Protein AF-0000000083951201 (afdb_homodimer)

Radius of gyration: 26.07 Å; Cα contacts (8 Å, |Δi|>4): 1069; chains: 2; bounding box: 147×56×59 Å

pLDDT: mean 87.13, std 23.21, range [19.17, 98.94]

Solvent-accessible surface area (backbone atoms only — not comparable to full-atom values): 28111 Å² total; per-residue (Å²): 135,77,84,66,88,71,71,86,65,74,82,74,77,76,75,76,75,82,72,87,65,81,66,76,71,70,69,73,37,55,75,41,52,44,98,85,64,42,82,35,68,26,48,84,42,59,38,56,81,50,78,68,59,29,58,63,32,10,19,43,14,43,70,62,45,68,34,35,6,14,10,28,37,34,23,51,38,50,50,40,30,71,37,85,19,93,37,11,71,60,40,60,65,57,49,44,36,64,35,46,21,19,30,58,8,39,69,50,39,18,36,45,25,12,49,58,52,22,49,32,42,51,55,62,37,38,39,85,33,79,81,27,58,67,22,47,52,35,27,49,53,41,45,53,18,66,36,68,36,36,69,72,51,70,68,56,35,54,58,39,66,53,50,71,74,53,48,60,60,35,67,42,59,29,49,24,68,38,67,32,26,25,47,28,46,19,41,25,13,58,66,42,72,44,37,48,74,57,39,60,59,39,47,39,43,29,22,14,41,49,33,24,51,49,38,47,44,51,38,41,21,63,73,62,50,68,48,66,76,37,70,55,26,45,53,52,72,68,38,49,58,52,35,69,33,22,16,34,79,51,47,47,81,86,44,41,11,35,50,55,53,58,70,50,67,75,59,42,78,62,90,86,107,136,81,85,80,84,73,70,88,69,72,79,79,78,80,80,74,79,80,72,90,66,82,67,78,71,72,71,72,38,53,74,40,50,44,100,84,63,42,83,35,68,26,50,86,42,59,38,54,80,48,77,71,59,29,59,63,33,11,18,43,12,43,69,62,45,68,34,35,7,14,11,28,37,35,22,52,38,52,51,40,30,71,40,85,20,93,36,11,70,60,40,62,66,57,50,45,34,66,35,46,22,19,30,59,9,40,68,50,38,17,35,45,25,13,49,58,52,23,49,34,42,52,56,60,36,37,40,84,33,80,82,26,56,68,22,46,52,35,27,49,51,42,45,53,18,66,37,68,38,36,70,73,49,70,69,54,35,54,58,40,67,52,50,73,75,52,48,61,61,35,66,41,59,29,48,23,68,37,67,32,29,26,46,28,45,19,41,26,14,57,68,42,71,44,37,47,73,57,39,58,57,40,48,39,42,28,20,14,40,49,33,23,51,50,38,47,44,50,38,41,20,63,74,61,50,69,48,65,75,37,70,56,25,45,52,51,72,66,37,49,58,53,35,70,33,21,15,34,78,50,48,47,81,87,42,41,12,35,49,54,52,58,69,50,68,73,58,42,79,65,91,87,107

Foldseek 3Di:
DPPDDPPVPDDPPPPPPPPPPPPPVPVPQPQDLPPVGDGDGGPPAAFEDDAFDLLQLLLQLLVVDLALLLSQLVSVLQRQLVGPTPCSVVSVPDDSNVLSQQHCNGVVPQFAHSLLVNLCVVLVRHDQLLVCSLLLSLLLLLCQQAPFDDDDDPVSCVSSPHDPVLSVLQQGTFHQNWRTRNSRVVRSCVVRVDDPVSCVSRSSSRSSSSSSVSSVSSVCSNVPDDSVPDPSSAADPVVVVVCVQQPQVHHPPPHHHDDDSHDQVVPDDDPVD/DDPDPPDPPDDPDPPPPPPVPPPPVPVPQPQDLPPVGDGDGGPPAAFEDDAFDLLQLLLQLLVVDLALLLSLLVSRLQRQLVGPTPCSVVSVPDPSNVLSQQHCNGVVPQFAHSLLVNLCVVLVRHDQLLVCSLLLSLLLLLCQQAPFDDDDDPVSCVSSPHDPVLSVLQQGTFHQNWRTRNSRVVRSCVVRVDDPVSCVSRSSSRSSSSSSVSSVSSVCSNVPDDSVPDCSSAADPVVVVVCVQQPQVHHPPPHHHDDDSHDQVVPDDDPVD

Nearest PDB structures (foldseek):
  1h21-assembly2_D  TM=8.033E-01  e=2.217E-09  Desulfovibrio desulfuricans
  1h21-assembly2_D  TM=8.032E-01  e=1.338E-09  Desulfovibrio desulfuricans

Structure (mmCIF, N/CA/C/O backbone):
data_AF-0000000083951201-model_v1
#
loop_
_entity.id
_entity.type
_entity.pdbx_description
1 polymer 'Cytochrome c'
#
loop_
_atom_site.group_PDB
_atom_site.id
_atom_site.type_symbol
_atom_site.label_atom_id
_atom_site.label_alt_id
_atom_site.label_comp_id
_atom_site.label_asym_id
_atom_site.label_entity_id
_atom_site.label_seq_id
_atom_site.pdbx_PDB_ins_code
_atom_site.Cartn_x
_atom_site.Cartn_y
_atom_site.Cartn_z
_atom_site.occupancy
_atom_site.B_iso_or_equiv
_atom_site.auth_seq_id
_atom_site.auth_comp_id
_atom_site.auth_asym_id
_atom_site.auth_atom_id
_atom_site.pdbx_PDB_model_num
ATOM 1 N N . MET A 1 1 ? 73.938 -12.906 -3.551 1 21.06 1 MET A N 1
ATOM 2 C CA . MET A 1 1 ? 73.75 -12.023 -4.695 1 21.06 1 MET A CA 1
ATOM 3 C C . MET A 1 1 ? 72.438 -11.289 -4.609 1 21.06 1 MET A C 1
ATOM 5 O O . MET A 1 1 ? 71.5 -11.766 -3.945 1 21.06 1 MET A O 1
ATOM 9 N N . SER A 1 2 ? 72.375 -9.984 -5.055 1 22.17 2 SER A N 1
ATOM 10 C CA . SER A 1 2 ? 71.562 -8.758 -5.074 1 22.17 2 SER A CA 1
ATOM 11 C C . SER A 1 2 ? 70.312 -8.938 -5.875 1 22.17 2 SER A C 1
ATOM 13 O O . SER A 1 2 ? 69.688 -7.961 -6.297 1 22.17 2 SER A O 1
ATOM 15 N N . ILE A 1 3 ? 70.125 -10.172 -6.301 1 26.3 3 ILE A N 1
ATOM 16 C CA . ILE A 1 3 ? 69.25 -10.227 -7.461 1 26.3 3 ILE A CA 1
ATOM 17 C C . ILE A 1 3 ? 67.875 -9.648 -7.094 1 26.3 3 ILE A C 1
ATOM 19 O O . ILE A 1 3 ? 67.125 -10.281 -6.367 1 26.3 3 ILE A O 1
ATOM 23 N N . ASN A 1 4 ? 67.875 -8.328 -6.543 1 19.17 4 ASN A N 1
ATOM 24 C CA . ASN A 1 4 ? 66.75 -7.82 -5.734 1 19.17 4 ASN A CA 1
ATOM 25 C C . ASN A 1 4 ? 65.438 -7.863 -6.492 1 19.17 4 ASN A C 1
ATOM 27 O O . ASN A 1 4 ? 65.438 -8.117 -7.699 1 19.17 4 ASN A O 1
ATOM 31 N N . ARG A 1 5 ? 64.688 -6.715 -6.379 1 22.67 5 ARG A N 1
ATOM 32 C CA . ARG A 1 5 ? 63.281 -6.32 -6.211 1 22.67 5 ARG A CA 1
ATOM 33 C C . ARG A 1 5 ? 62.531 -6.32 -7.551 1 22.67 5 ARG A C 1
ATOM 35 O O . ARG A 1 5 ? 61.344 -6.625 -7.609 1 22.67 5 ARG A O 1
ATOM 42 N N . ARG A 1 6 ? 63.156 -5.598 -8.594 1 23.33 6 ARG A N 1
ATOM 43 C CA . ARG A 1 6 ? 62.469 -4.781 -9.594 1 23.33 6 ARG A CA 1
ATOM 44 C C . ARG A 1 6 ? 61.844 -5.648 -10.688 1 23.33 6 ARG A C 1
ATOM 46 O O . ARG A 1 6 ? 61.031 -5.18 -11.469 1 23.33 6 ARG A O 1
ATOM 53 N N . GLN A 1 7 ? 62.625 -6.594 -11.094 1 20.25 7 GLN A N 1
ATOM 54 C CA . GLN A 1 7 ? 62.469 -7.082 -12.461 1 20.25 7 GLN A CA 1
ATOM 55 C C . GLN A 1 7 ? 61.062 -7.641 -12.688 1 20.25 7 GLN A C 1
ATOM 57 O O . GLN A 1 7 ? 60.719 -7.984 -13.812 1 20.25 7 GLN A O 1
ATOM 62 N N . ALA A 1 8 ? 60.688 -8.344 -11.656 1 24.73 8 ALA A N 1
ATOM 63 C CA . ALA A 1 8 ? 59.688 -9.336 -11.992 1 24.73 8 ALA A CA 1
ATOM 64 C C . ALA A 1 8 ? 58.406 -8.664 -12.508 1 24.73 8 ALA A C 1
ATOM 66 O O . ALA A 1 8 ? 57.531 -8.312 -11.727 1 24.73 8 ALA A O 1
ATOM 67 N N . LEU A 1 9 ? 58.5 -7.578 -13.273 1 23.61 9 LEU A N 1
ATOM 68 C CA . LEU A 1 9 ? 57.469 -6.641 -13.727 1 23.61 9 LEU A CA 1
ATOM 69 C C . LEU A 1 9 ? 56.469 -7.336 -14.633 1 23.61 9 LEU A C 1
ATOM 71 O O . LEU A 1 9 ? 55.281 -6.961 -14.672 1 23.61 9 LEU A O 1
ATOM 75 N N . GLY A 1 10 ? 56.969 -8.008 -15.68 1 20.31 10 GLY A N 1
ATOM 76 C CA . GLY A 1 10 ? 56.344 -7.898 -16.984 1 20.31 10 GLY A CA 1
ATOM 77 C C . GLY A 1 10 ? 54.938 -8.461 -17.016 1 20.31 10 GLY A C 1
ATOM 78 O O . GLY A 1 10 ? 54 -7.809 -17.5 1 20.31 10 GLY A O 1
ATOM 79 N N . GLN A 1 11 ? 54.75 -9.719 -17.359 1 19.98 11 GLN A N 1
ATOM 80 C CA . GLN A 1 11 ? 53.875 -10.336 -18.359 1 19.98 11 GLN A CA 1
ATOM 81 C C . GLN A 1 11 ? 52.469 -10.523 -17.797 1 19.98 11 GLN A C 1
ATOM 83 O O . GLN A 1 11 ? 52.219 -11.508 -17.094 1 19.98 11 GLN A O 1
ATOM 88 N N . ILE A 1 12 ? 52.062 -9.648 -17.016 1 21.94 12 ILE A N 1
ATOM 89 C CA . ILE A 1 12 ? 50.75 -9.898 -16.406 1 21.94 12 ILE A CA 1
ATOM 90 C C . ILE A 1 12 ? 49.719 -10.172 -17.484 1 21.94 12 ILE A C 1
ATOM 92 O O . ILE A 1 12 ? 49.438 -9.32 -18.328 1 21.94 12 ILE A O 1
ATOM 96 N N . ILE A 1 13 ? 49.656 -11.398 -18.078 1 21.58 13 ILE A N 1
ATOM 97 C CA . ILE A 1 13 ? 48.719 -11.961 -19.031 1 21.58 13 ILE A CA 1
ATOM 98 C C . ILE A 1 13 ? 47.281 -11.641 -18.578 1 21.58 13 ILE A C 1
ATOM 100 O O . ILE A 1 13 ? 46.906 -11.93 -17.453 1 21.58 13 ILE A O 1
ATOM 104 N N . GLY A 1 14 ? 46.688 -10.531 -19.125 1 22.42 14 GLY A N 1
ATOM 105 C CA . GLY A 1 14 ? 45.312 -9.984 -19.156 1 22.42 14 GLY A CA 1
ATOM 106 C C . GLY A 1 14 ? 44.25 -11.047 -19.359 1 22.42 14 GLY A C 1
ATOM 107 O O . GLY A 1 14 ? 43.906 -11.375 -20.5 1 22.42 14 GLY A O 1
ATOM 108 N N . ILE A 1 15 ? 44.406 -12.203 -18.875 1 20.48 15 ILE A N 1
ATOM 109 C CA . ILE A 1 15 ? 43.406 -13.211 -19.156 1 20.48 15 ILE A CA 1
ATOM 110 C C . ILE A 1 15 ? 42 -12.641 -18.875 1 20.48 15 ILE A C 1
ATOM 112 O O . ILE A 1 15 ? 41.75 -12.172 -17.766 1 20.48 15 ILE A O 1
ATOM 116 N N . SER A 1 16 ? 41.406 -12.094 -19.953 1 22.64 16 SER A N 1
ATOM 117 C CA . SER A 1 16 ? 40.031 -11.703 -20.188 1 22.64 16 SER A CA 1
ATOM 118 C C . SER A 1 16 ? 39.062 -12.828 -19.797 1 22.64 16 SER A C 1
ATOM 120 O O . SER A 1 16 ? 38.875 -13.781 -20.547 1 22.64 16 SER A O 1
ATOM 122 N N . ALA A 1 17 ? 39.219 -13.586 -18.812 1 24.69 17 ALA A N 1
ATOM 123 C CA . ALA A 1 17 ? 38.281 -14.664 -18.578 1 24.69 17 ALA A CA 1
ATOM 124 C C . ALA A 1 17 ? 36.844 -14.148 -18.625 1 24.69 17 ALA A C 1
ATOM 126 O O . ALA A 1 17 ? 36.531 -13.125 -18.016 1 24.69 17 ALA A O 1
ATOM 127 N N . ALA A 1 18 ? 36 -14.594 -19.656 1 25.03 18 ALA A N 1
ATOM 128 C CA . ALA A 1 18 ? 34.625 -14.633 -20.109 1 25.03 18 ALA A CA 1
ATOM 129 C C . ALA A 1 18 ? 33.688 -15.062 -18.984 1 25.03 18 ALA A C 1
ATOM 131 O O . ALA A 1 18 ? 33.406 -16.25 -18.812 1 25.03 18 ALA A O 1
ATOM 132 N N . ALA A 1 19 ? 33.969 -15.078 -17.75 1 27.2 19 ALA A N 1
ATOM 133 C CA . ALA A 1 19 ? 32.969 -15.57 -16.812 1 27.2 19 ALA A CA 1
ATOM 134 C C . ALA A 1 19 ? 31.594 -14.977 -17.109 1 27.2 19 ALA A C 1
ATOM 136 O O . ALA A 1 19 ? 31.484 -13.797 -17.438 1 27.2 19 ALA A O 1
ATOM 137 N N . ALA A 1 20 ? 30.547 -15.867 -17.406 1 28.31 20 ALA A N 1
ATOM 138 C CA . ALA A 1 20 ? 29.125 -15.797 -17.75 1 28.31 20 ALA A CA 1
ATOM 139 C C . ALA A 1 20 ? 28.391 -14.852 -16.797 1 28.31 20 ALA A C 1
ATOM 141 O O . ALA A 1 20 ? 28.188 -15.172 -15.625 1 28.31 20 ALA A O 1
ATOM 142 N N . GLY A 1 21 ? 28.734 -13.641 -16.594 1 25.58 21 GLY A N 1
ATOM 143 C CA . GLY A 1 21 ? 28.219 -12.492 -15.859 1 25.58 21 GLY A CA 1
ATOM 144 C C . GLY A 1 21 ? 26.719 -12.305 -16.047 1 25.58 21 GLY A C 1
ATOM 145 O O . GLY A 1 21 ? 26.266 -12 -17.156 1 25.58 21 GLY A O 1
ATOM 146 N N . ALA A 1 22 ? 25.922 -13.164 -15.422 1 26.33 22 ALA A N 1
ATOM 147 C CA . ALA A 1 22 ? 24.484 -12.883 -15.453 1 26.33 22 ALA A CA 1
ATOM 148 C C . ALA A 1 22 ? 24.219 -11.391 -15.258 1 26.33 22 ALA A C 1
ATOM 150 O O . ALA A 1 22 ? 24.562 -10.82 -14.219 1 26.33 22 ALA A O 1
ATOM 151 N N . GLY A 1 23 ? 24.438 -10.609 -16.234 1 26.27 23 GLY A N 1
ATOM 152 C CA . GLY A 1 23 ? 24.172 -9.188 -16.375 1 26.27 23 GLY A CA 1
ATOM 153 C C . GLY A 1 23 ? 22.859 -8.758 -15.734 1 26.27 23 GLY A C 1
ATOM 154 O O . GLY A 1 23 ? 21.797 -9.258 -16.094 1 26.27 23 GLY A O 1
ATOM 155 N N . LEU A 1 24 ? 22.953 -8.547 -14.445 1 28.19 24 LEU A N 1
ATOM 156 C CA . LEU A 1 24 ? 21.891 -7.676 -13.945 1 28.19 24 LEU A CA 1
ATOM 157 C C . LEU A 1 24 ? 21.641 -6.512 -14.898 1 28.19 24 LEU A C 1
ATOM 159 O O . LEU A 1 24 ? 22.516 -5.648 -15.062 1 28.19 24 LEU A O 1
ATOM 163 N N . THR A 1 25 ? 21.234 -6.82 -16.109 1 27.69 25 THR A N 1
ATOM 164 C CA . THR A 1 25 ? 20.859 -5.707 -16.984 1 27.69 25 THR A CA 1
ATOM 165 C C . THR A 1 25 ? 20.219 -4.582 -16.172 1 27.69 25 THR A C 1
ATOM 167 O O . THR A 1 25 ? 19.141 -4.762 -15.602 1 27.69 25 THR A O 1
ATOM 170 N N . ALA A 1 26 ? 20.969 -3.852 -15.508 1 30.31 26 ALA A N 1
ATOM 171 C CA . ALA A 1 26 ? 20.547 -2.531 -15.047 1 30.31 26 ALA A CA 1
ATOM 172 C C . ALA A 1 26 ? 19.812 -1.771 -16.141 1 30.31 26 ALA A C 1
ATOM 174 O O . ALA A 1 26 ? 20.438 -1.308 -17.109 1 30.31 26 ALA A O 1
ATOM 175 N N . THR A 1 27 ? 18.75 -2.221 -16.656 1 30.06 27 THR A N 1
ATOM 176 C CA . THR A 1 27 ? 18 -1.405 -17.609 1 30.06 27 THR A CA 1
ATOM 177 C C . THR A 1 27 ? 17.922 0.042 -17.141 1 30.06 27 THR A C 1
ATOM 179 O O . THR A 1 27 ? 17.406 0.316 -16.047 1 30.06 27 THR A O 1
ATOM 182 N N . CYS A 1 28 ? 19.062 0.825 -17.422 1 31.66 28 CYS A N 1
ATOM 183 C CA . CYS A 1 28 ? 19 2.277 -17.312 1 31.66 28 CYS A CA 1
ATOM 184 C C . CYS A 1 28 ? 17.625 2.799 -17.703 1 31.66 28 CYS A C 1
ATOM 186 O O . CYS A 1 28 ? 17.016 2.311 -18.656 1 31.66 28 CYS A O 1
ATOM 188 N N . ALA A 1 29 ? 16.969 3.482 -16.781 1 39.34 29 ALA A N 1
ATOM 189 C CA . ALA A 1 29 ? 15.688 4.176 -16.766 1 39.34 29 ALA A CA 1
ATOM 190 C C . ALA A 1 29 ? 15.594 5.184 -17.922 1 39.34 29 ALA A C 1
ATOM 192 O O . ALA A 1 29 ? 16.141 6.285 -17.812 1 39.34 29 ALA A O 1
ATOM 193 N N . PHE A 1 30 ? 16.047 4.887 -19.109 1 36.34 30 PHE A N 1
ATOM 194 C CA . PHE A 1 30 ? 15.789 5.91 -20.125 1 36.34 30 PHE A CA 1
ATOM 195 C C . PHE A 1 30 ? 14.344 6.383 -20.062 1 36.34 30 PHE A C 1
ATOM 197 O O . PHE A 1 30 ? 13.445 5.605 -19.719 1 36.34 30 PHE A O 1
ATOM 204 N N . ALA A 1 31 ? 14.242 7.652 -19.859 1 43.53 31 ALA A N 1
ATOM 205 C CA . ALA A 1 31 ? 12.945 8.266 -20.125 1 43.53 31 ALA A CA 1
ATOM 206 C C . ALA A 1 31 ? 12.305 7.676 -21.391 1 43.53 31 ALA A C 1
ATOM 208 O O . ALA A 1 31 ? 12.938 7.629 -22.438 1 43.53 31 ALA A O 1
ATOM 209 N N . ALA A 1 32 ? 11.422 6.723 -21.234 1 52.25 32 ALA A N 1
ATOM 210 C CA . ALA A 1 32 ? 10.82 6.152 -22.438 1 52.25 32 ALA A CA 1
ATOM 211 C C . ALA A 1 32 ? 9.781 7.098 -23.031 1 52.25 32 ALA A C 1
ATOM 213 O O . ALA A 1 32 ? 8.969 7.672 -22.312 1 52.25 32 ALA A O 1
ATOM 214 N N . THR A 1 33 ? 10.125 7.898 -24.078 1 57.81 33 THR A N 1
ATOM 215 C CA . THR A 1 33 ? 9.07 8.484 -24.891 1 57.81 33 THR A CA 1
ATOM 216 C C . THR A 1 33 ? 8.289 7.395 -25.625 1 57.81 33 THR A C 1
ATOM 218 O O . THR A 1 33 ? 8.875 6.418 -26.109 1 57.81 33 THR A O 1
ATOM 221 N N . ASP A 1 34 ? 7.07 7.438 -25.297 1 61.28 34 ASP A N 1
ATOM 222 C CA . ASP A 1 34 ? 6.289 6.43 -26.016 1 61.28 34 ASP A CA 1
ATOM 223 C C . ASP A 1 34 ? 6.371 6.637 -27.516 1 61.28 34 ASP A C 1
ATOM 225 O O . ASP A 1 34 ? 7.125 7.488 -28 1 61.28 34 ASP A O 1
ATOM 229 N N . GLU A 1 35 ? 5.852 5.734 -28.219 1 57.94 35 GLU A N 1
ATOM 230 C CA . GLU A 1 35 ? 5.902 5.75 -29.672 1 57.94 35 GLU A CA 1
ATOM 231 C C . GLU A 1 35 ? 5.426 7.09 -30.234 1 57.94 35 GLU A C 1
ATOM 233 O O . GLU A 1 35 ? 5.863 7.516 -31.297 1 57.94 35 GLU A O 1
ATOM 238 N N . SER A 1 36 ? 4.648 7.789 -29.344 1 63.03 36 SER A N 1
ATOM 239 C CA . SER A 1 36 ? 4.09 9.062 -29.797 1 63.03 36 SER A CA 1
ATOM 240 C C . SER A 1 36 ? 4.91 10.242 -29.281 1 63.03 36 SER A C 1
ATOM 242 O O . SER A 1 36 ? 4.52 11.398 -29.453 1 63.03 36 SER A O 1
ATOM 244 N N . GLY A 1 37 ? 6.012 9.883 -28.578 1 69.12 37 GLY A N 1
ATOM 245 C CA . GLY A 1 37 ? 6.906 10.93 -28.125 1 69.12 37 GLY A CA 1
ATOM 246 C C . GLY A 1 37 ? 6.531 11.484 -26.766 1 69.12 37 GLY A C 1
ATOM 247 O O . GLY A 1 37 ? 7.078 12.5 -26.328 1 69.12 37 GLY A O 1
ATOM 248 N N . ASN A 1 38 ? 5.637 10.797 -26.203 1 76.75 38 ASN A N 1
ATOM 249 C CA . ASN A 1 38 ? 5.199 11.289 -24.906 1 76.75 38 ASN A CA 1
ATOM 250 C C . ASN A 1 38 ? 6.051 10.727 -23.781 1 76.75 38 ASN A C 1
ATOM 252 O O . ASN A 1 38 ? 6.5 9.578 -23.844 1 76.75 38 ASN A O 1
ATOM 256 N N . TYR A 1 39 ? 6.289 11.602 -22.828 1 85.12 39 TYR A N 1
ATOM 257 C CA . TYR A 1 39 ? 7.051 11.195 -21.656 1 85.12 39 TYR A CA 1
ATOM 258 C C . TYR A 1 39 ? 6.25 10.211 -20.797 1 85.12 39 TYR A C 1
ATOM 260 O O . TYR A 1 39 ? 5.047 10.383 -20.609 1 85.12 39 TYR A O 1
ATOM 268 N N . ARG A 1 40 ? 7.008 9.211 -20.438 1 89.5 40 ARG A N 1
ATOM 269 C CA . ARG A 1 40 ? 6.484 8.266 -19.453 1 89.5 40 ARG A CA 1
ATOM 270 C C . ARG A 1 40 ? 7.551 7.883 -18.438 1 89.5 40 ARG A C 1
ATOM 272 O O . ARG A 1 40 ? 8.664 7.504 -18.812 1 89.5 40 ARG A O 1
ATOM 279 N N . LEU A 1 41 ? 7.148 8.062 -17.219 1 93.06 41 LEU A N 1
ATOM 280 C CA . LEU A 1 41 ? 8.094 7.699 -16.156 1 93.06 41 LEU A CA 1
ATOM 281 C C . LEU A 1 41 ? 8.555 6.258 -16.328 1 93.06 41 LEU A C 1
ATOM 283 O O . LEU A 1 41 ? 7.738 5.352 -16.484 1 93.06 41 LEU A O 1
ATOM 287 N N . GLU A 1 42 ? 9.859 6.031 -16.266 1 92.06 42 GLU A N 1
ATOM 288 C CA . GLU A 1 42 ? 10.438 4.699 -16.422 1 92.06 42 GLU A CA 1
ATOM 289 C C . GLU A 1 42 ? 10.953 4.164 -15.078 1 92.06 42 GLU A C 1
ATOM 291 O O . GLU A 1 42 ? 11.258 4.941 -14.172 1 92.06 42 GLU A O 1
ATOM 296 N N . LEU A 1 43 ? 11.016 2.867 -15.078 1 91.12 43 LEU A N 1
ATOM 297 C CA . LEU A 1 43 ? 11.516 2.234 -13.867 1 91.12 43 LEU A CA 1
ATOM 298 C C . LEU A 1 43 ? 12.922 2.729 -13.539 1 91.12 43 LEU A C 1
ATOM 300 O O . LEU A 1 43 ? 13.789 2.768 -14.406 1 91.12 43 LEU A O 1
ATOM 304 N N . GLY A 1 44 ? 13.086 3.123 -12.32 1 90.12 44 GLY A N 1
ATOM 305 C CA . GLY A 1 44 ? 14.391 3.584 -11.867 1 90.12 44 GLY A CA 1
ATOM 306 C C . GLY A 1 44 ? 14.617 5.062 -12.117 1 90.12 44 GLY A C 1
ATOM 307 O O . GLY A 1 44 ? 15.539 5.656 -11.555 1 90.12 44 GLY A O 1
ATOM 308 N N . GLU A 1 45 ? 13.82 5.676 -13.016 1 94.25 45 GLU A N 1
ATOM 309 C CA . GLU A 1 45 ? 13.93 7.117 -13.234 1 94.25 45 GLU A CA 1
ATOM 310 C C . GLU A 1 45 ? 13.547 7.895 -11.977 1 94.25 45 GLU A C 1
ATOM 312 O O . GLU A 1 45 ? 12.633 7.504 -11.258 1 94.25 45 GLU A O 1
ATOM 317 N N . LYS A 1 46 ? 14.297 8.984 -11.75 1 97.75 46 LYS A N 1
ATOM 318 C CA . LYS A 1 46 ? 14.062 9.836 -10.586 1 97.75 46 LYS A CA 1
ATOM 319 C C . LYS A 1 46 ? 13.828 11.281 -11 1 97.75 46 LYS A C 1
ATOM 321 O O . LYS A 1 46 ? 14.422 11.758 -11.977 1 97.75 46 LYS A O 1
ATOM 326 N N . LEU A 1 47 ? 12.977 11.953 -10.305 1 98.56 47 LEU A N 1
ATOM 327 C CA . LEU A 1 47 ? 12.625 13.336 -10.594 1 98.56 47 LEU A CA 1
ATOM 328 C C . LEU A 1 47 ? 13.109 14.258 -9.477 1 98.56 47 LEU A C 1
ATOM 330 O O . LEU A 1 47 ? 13.062 13.898 -8.305 1 98.56 47 LEU A O 1
ATOM 334 N N . LYS A 1 48 ? 13.484 15.422 -9.836 1 98.75 48 LYS A N 1
ATOM 335 C CA . LYS A 1 48 ? 14.133 16.344 -8.906 1 98.75 48 LYS A CA 1
ATOM 336 C C . LYS A 1 48 ? 13.102 17.062 -8.047 1 98.75 48 LYS A C 1
ATOM 338 O O . LYS A 1 48 ? 12.141 17.641 -8.562 1 98.75 48 LYS A O 1
ATOM 343 N N . TYR A 1 49 ? 13.344 17.047 -6.75 1 98.75 49 TYR A N 1
ATOM 344 C CA . TYR A 1 49 ? 12.5 17.766 -5.793 1 98.75 49 TYR A CA 1
ATOM 345 C C . TYR A 1 49 ? 12.805 19.25 -5.801 1 98.75 49 TYR A C 1
ATOM 347 O O . TYR A 1 49 ? 13.953 19.656 -6.004 1 98.75 49 TYR A O 1
ATOM 355 N N . ALA A 1 50 ? 11.82 20.062 -5.633 1 98.75 50 ALA A N 1
ATOM 356 C CA . ALA A 1 50 ? 11.914 21.484 -5.285 1 98.75 50 ALA A CA 1
ATOM 357 C C . ALA A 1 50 ? 11.047 21.812 -4.078 1 98.75 50 ALA A C 1
ATOM 359 O O . ALA A 1 50 ? 9.969 21.234 -3.91 1 98.75 50 ALA A O 1
ATOM 360 N N . PRO A 1 51 ? 11.5 22.719 -3.217 1 98.75 51 PRO A N 1
ATOM 361 C CA . PRO A 1 51 ? 10.758 23.016 -1.993 1 98.75 51 PRO A CA 1
ATOM 362 C C . PRO A 1 51 ? 9.32 23.453 -2.27 1 98.75 51 PRO A C 1
ATOM 364 O O . PRO A 1 51 ? 9.062 24.156 -3.246 1 98.75 51 PRO A O 1
ATOM 367 N N . LEU A 1 52 ? 8.453 23.047 -1.393 1 98.94 52 LEU A N 1
ATOM 368 C CA . LEU A 1 52 ? 7.027 23.344 -1.501 1 98.94 52 LEU A CA 1
ATOM 369 C C . LEU A 1 52 ? 6.52 24.047 -0.249 1 98.94 52 LEU A C 1
ATOM 371 O O . LEU A 1 52 ? 7.199 24.062 0.777 1 98.94 52 LEU A O 1
ATOM 375 N N . ASP A 1 53 ? 5.379 24.656 -0.408 1 98.88 53 ASP A N 1
ATOM 376 C CA . ASP A 1 53 ? 4.664 25.203 0.737 1 98.88 53 ASP A CA 1
ATOM 377 C C . ASP A 1 53 ? 3.85 24.125 1.451 1 98.88 53 ASP A C 1
ATOM 379 O O . ASP A 1 53 ? 2.867 23.625 0.906 1 98.88 53 ASP A O 1
ATOM 383 N N . PRO A 1 54 ? 4.219 23.859 2.684 1 98.88 54 PRO A N 1
ATOM 384 C CA . PRO A 1 54 ? 3.541 22.766 3.389 1 98.88 54 PRO A CA 1
ATOM 385 C C . PRO A 1 54 ? 2.043 23.016 3.555 1 98.88 54 PRO A C 1
ATOM 387 O O . PRO A 1 54 ? 1.234 22.109 3.32 1 98.88 54 PRO A O 1
ATOM 390 N N . MET A 1 55 ? 1.617 24.172 3.926 1 98.94 55 MET A N 1
ATOM 391 C CA . MET A 1 55 ? 0.209 24.469 4.184 1 98.94 55 MET A CA 1
ATOM 392 C C . MET A 1 55 ? -0.592 24.453 2.885 1 98.94 55 MET A C 1
ATOM 394 O O . MET A 1 55 ? -1.718 23.953 2.85 1 98.94 55 MET A O 1
ATOM 398 N N . ALA A 1 56 ? -0.045 25.016 1.808 1 98.88 56 ALA A N 1
ATOM 399 C CA . ALA A 1 56 ? -0.727 24.984 0.516 1 98.88 56 ALA A CA 1
ATOM 400 C C . ALA A 1 56 ? -0.926 23.562 0.031 1 98.88 56 ALA A C 1
ATOM 402 O O . ALA A 1 56 ? -1.967 23.234 -0.543 1 98.88 56 ALA A O 1
ATOM 403 N N . THR A 1 57 ? 0.096 22.781 0.26 1 98.94 57 THR A N 1
ATOM 404 C CA . THR A 1 57 ? -0.007 21.375 -0.127 1 98.94 57 THR A CA 1
ATOM 405 C C . THR A 1 57 ? -1.075 20.672 0.698 1 98.94 57 THR A C 1
ATOM 407 O O . THR A 1 57 ? -1.88 19.906 0.158 1 98.94 57 THR A O 1
ATOM 410 N N . ALA A 1 58 ? -1.061 20.906 2.002 1 98.94 58 ALA A N 1
ATOM 411 C CA . ALA A 1 58 ? -2.061 20.328 2.895 1 98.94 58 ALA A CA 1
ATOM 412 C C . ALA A 1 58 ? -3.471 20.734 2.48 1 98.94 58 ALA A C 1
ATOM 414 O O . ALA A 1 58 ? -4.387 19.906 2.469 1 98.94 58 ALA A O 1
ATOM 415 N N . LYS A 1 59 ? -3.652 21.984 2.156 1 98.88 59 LYS A N 1
ATOM 416 C CA . LYS A 1 59 ? -4.953 22.484 1.73 1 98.88 59 LYS A CA 1
ATOM 417 C C . LYS A 1 59 ? -5.426 21.797 0.458 1 98.88 59 LYS A C 1
ATOM 419 O O . LYS A 1 59 ? -6.59 21.406 0.354 1 98.88 59 LYS A O 1
ATOM 424 N N . LEU A 1 60 ? -4.535 21.703 -0.493 1 98.88 60 LEU A N 1
ATOM 425 C CA . LEU A 1 60 ? -4.895 21.031 -1.736 1 98.88 60 LEU A CA 1
ATOM 426 C C . LEU A 1 60 ? -5.285 19.578 -1.476 1 98.88 60 LEU A C 1
ATOM 428 O O . LEU A 1 60 ? -6.238 19.062 -2.068 1 98.88 60 LEU A O 1
ATOM 432 N N . ALA A 1 61 ? -4.531 18.906 -0.589 1 98.88 61 ALA A N 1
ATOM 433 C CA . ALA A 1 61 ? -4.867 17.531 -0.246 1 98.88 61 ALA A CA 1
ATOM 434 C C . ALA A 1 61 ? -6.266 17.438 0.355 1 98.88 61 ALA A C 1
ATOM 436 O O . ALA A 1 61 ? -7.047 16.562 -0.008 1 98.88 61 ALA A O 1
ATOM 437 N N . TYR A 1 62 ? -6.574 18.312 1.252 1 98.62 62 TYR A N 1
ATOM 438 C CA . TYR A 1 62 ? -7.871 18.344 1.922 1 98.62 62 TYR A CA 1
ATOM 439 C C . TYR A 1 62 ? -9 18.562 0.92 1 98.62 62 TYR A C 1
ATOM 441 O O . TYR A 1 62 ? -10.07 17.969 1.044 1 98.62 62 TYR A O 1
ATOM 449 N N . GLU A 1 63 ? -8.766 19.312 -0.131 1 97.5 63 GLU A N 1
ATOM 450 C CA . GLU A 1 63 ? -9.797 19.734 -1.075 1 97.5 63 GLU A CA 1
ATOM 451 C C . GLU A 1 63 ? -9.969 18.719 -2.203 1 97.5 63 GLU A C 1
ATOM 453 O O . GLU A 1 63 ? -10.961 18.75 -2.928 1 97.5 63 GLU A O 1
ATOM 458 N N . THR A 1 64 ? -8.992 17.891 -2.584 1 93.94 64 THR A N 1
ATOM 459 C CA . THR A 1 64 ? -8.922 17 -3.74 1 93.94 64 THR A CA 1
ATOM 460 C C . THR A 1 64 ? -9.891 15.836 -3.582 1 93.94 64 THR A C 1
ATOM 462 O O . THR A 1 64 ? -10.641 15.508 -4.504 1 93.94 64 THR A O 1
ATOM 465 N N . GLY A 1 65 ? -10.047 15.148 -2.488 1 91.06 65 GLY A N 1
ATOM 466 C CA . GLY A 1 65 ? -10.82 13.938 -2.295 1 91.06 65 GLY A CA 1
ATOM 467 C C . GLY A 1 65 ? -10.281 12.75 -3.062 1 91.06 65 GLY A C 1
ATOM 468 O O . GLY A 1 65 ? -9.078 12.656 -3.299 1 91.06 65 GLY A O 1
ATOM 469 N N . GLY A 1 66 ? -11.148 11.688 -3.385 1 93.81 66 GLY A N 1
ATOM 470 C CA . GLY A 1 66 ? -10.758 10.523 -4.152 1 93.81 66 GLY A CA 1
ATOM 471 C C . GLY A 1 66 ? -10.016 9.484 -3.324 1 93.81 66 GLY A C 1
ATOM 472 O O . GLY A 1 66 ? -9.375 8.586 -3.873 1 93.81 66 GLY A O 1
ATOM 473 N N . GLY A 1 67 ? -10.078 9.617 -2.035 1 96.19 67 GLY A N 1
ATOM 474 C CA . GLY A 1 67 ? -9.367 8.695 -1.157 1 96.19 67 GLY A CA 1
ATOM 475 C C . GLY A 1 67 ? -8.078 9.266 -0.609 1 96.19 67 GLY A C 1
ATOM 476 O O . GLY A 1 67 ? -7.43 10.086 -1.264 1 96.19 67 GLY A O 1
ATOM 477 N N . CYS A 1 68 ? -7.75 8.797 0.516 1 98.44 68 CYS A N 1
ATOM 478 C CA . CYS A 1 68 ? -6.652 9.367 1.288 1 98.44 68 CYS A CA 1
ATOM 479 C C . CYS A 1 68 ? -5.344 9.289 0.516 1 98.44 68 CYS A C 1
ATOM 481 O O . CYS A 1 68 ? -4.57 10.25 0.498 1 98.44 68 CYS A O 1
ATOM 483 N N . MET A 1 69 ? -5.074 8.086 -0.087 1 98.81 69 MET A N 1
ATOM 484 C CA . MET A 1 69 ? -3.848 7.93 -0.865 1 98.81 69 MET A CA 1
ATOM 485 C C . MET A 1 69 ? -3.805 8.922 -2.023 1 98.81 69 MET A C 1
ATOM 487 O O . MET A 1 69 ? -2.783 9.57 -2.254 1 98.81 69 MET A O 1
ATOM 491 N N . HIS A 1 70 ? -4.914 9.055 -2.74 1 98.56 70 HIS A N 1
ATOM 492 C CA . HIS A 1 70 ? -4.992 9.992 -3.854 1 98.56 70 HIS A CA 1
ATOM 493 C C . HIS A 1 70 ? -4.809 11.43 -3.377 1 98.56 70 HIS A C 1
ATOM 495 O O . HIS A 1 70 ? -4.125 12.219 -4.027 1 98.56 70 HIS A O 1
ATOM 501 N N . GLN A 1 71 ? -5.41 11.797 -2.281 1 98.69 71 GLN A N 1
ATOM 502 C CA . GLN A 1 71 ? -5.312 13.148 -1.747 1 98.69 71 GLN A CA 1
ATOM 503 C C . GLN A 1 71 ? -3.855 13.562 -1.567 1 98.69 71 GLN A C 1
ATOM 505 O O . GLN A 1 71 ? -3.436 14.609 -2.076 1 98.69 71 GLN A O 1
ATOM 510 N N . VAL A 1 72 ? -3.084 12.719 -0.92 1 98.94 72 VAL A N 1
ATOM 511 C CA . VAL A 1 72 ? -1.701 13.047 -0.598 1 98.94 72 VAL A CA 1
ATOM 512 C C . VAL A 1 72 ? -0.853 13.016 -1.867 1 98.94 72 VAL A C 1
ATOM 514 O O . VAL A 1 72 ? -0.094 13.953 -2.137 1 98.94 72 VAL A O 1
ATOM 517 N N . PHE A 1 73 ? -0.958 11.984 -2.652 1 98.88 73 PHE A N 1
ATOM 518 C CA . PHE A 1 73 ? -0.141 11.836 -3.852 1 98.88 73 PHE A CA 1
ATOM 519 C C . PHE A 1 73 ? -0.458 12.93 -4.863 1 98.88 73 PHE A C 1
ATOM 521 O O . PHE A 1 73 ? 0.448 13.586 -5.375 1 98.88 73 PHE A O 1
ATOM 528 N N . HIS A 1 74 ? -1.75 13.156 -5.113 1 98.62 74 HIS A N 1
ATOM 529 C CA . HIS A 1 74 ? -2.17 14.172 -6.074 1 98.62 74 HIS A CA 1
ATOM 530 C C . HIS A 1 74 ? -1.703 15.555 -5.648 1 98.62 74 HIS A C 1
ATOM 532 O O . HIS A 1 74 ? -1.149 16.312 -6.453 1 98.62 74 HIS A O 1
ATOM 538 N N . ALA A 1 75 ? -1.941 15.914 -4.41 1 98.88 75 ALA A N 1
ATOM 539 C CA . ALA A 1 75 ? -1.577 17.25 -3.939 1 98.88 75 ALA A CA 1
ATOM 540 C C . ALA A 1 75 ? -0.077 17.484 -4.086 1 98.88 75 ALA A C 1
ATOM 542 O O . ALA A 1 75 ? 0.342 18.531 -4.598 1 98.88 75 ALA A O 1
ATOM 543 N N . THR A 1 76 ? 0.719 16.5 -3.684 1 98.94 76 THR A N 1
ATOM 544 C CA . THR A 1 76 ? 2.164 16.703 -3.697 1 98.94 76 THR A CA 1
ATOM 545 C C . THR A 1 76 ? 2.695 16.719 -5.129 1 98.94 76 THR A C 1
ATOM 547 O O . THR A 1 76 ? 3.52 17.562 -5.48 1 98.94 76 THR A O 1
ATOM 550 N N . VAL A 1 77 ? 2.209 15.828 -5.98 1 98.69 77 VAL A N 1
ATOM 551 C CA . VAL A 1 77 ? 2.635 15.781 -7.379 1 98.69 77 VAL A CA 1
ATOM 552 C C . VAL A 1 77 ? 2.213 17.062 -8.086 1 98.69 77 VAL A C 1
ATOM 554 O O . VAL A 1 77 ? 2.984 17.641 -8.859 1 98.69 77 VAL A O 1
ATOM 557 N N . THR A 1 78 ? 1.016 17.516 -7.805 1 98.69 78 THR A N 1
ATOM 558 C CA . THR A 1 78 ? 0.518 18.734 -8.414 1 98.69 78 THR A CA 1
ATOM 559 C C . THR A 1 78 ? 1.367 19.938 -7.992 1 98.69 78 THR A C 1
ATOM 561 O O . THR A 1 78 ? 1.736 20.766 -8.828 1 98.69 78 THR A O 1
ATOM 564 N N . MET A 1 79 ? 1.652 20 -6.703 1 98.94 79 MET A N 1
ATOM 565 C CA . MET A 1 79 ? 2.484 21.109 -6.227 1 98.94 79 MET A CA 1
ATOM 566 C C . MET A 1 79 ? 3.875 21.047 -6.848 1 98.94 79 MET A C 1
ATOM 568 O O . MET A 1 79 ? 4.449 22.078 -7.188 1 98.94 79 MET A O 1
ATOM 572 N N . LEU A 1 80 ? 4.426 19.859 -7.062 1 98.88 80 LEU A N 1
ATOM 573 C CA . LEU A 1 80 ? 5.727 19.703 -7.703 1 98.88 80 LEU A CA 1
ATOM 574 C C . LEU A 1 80 ? 5.656 20.109 -9.172 1 98.88 80 LEU A C 1
ATOM 576 O O . LEU A 1 80 ? 6.586 20.719 -9.703 1 98.88 80 LEU A O 1
ATOM 580 N N . ALA A 1 81 ? 4.578 19.766 -9.812 1 98.38 81 ALA A N 1
ATOM 581 C CA . ALA A 1 81 ? 4.375 20.141 -11.211 1 98.38 81 ALA A CA 1
ATOM 582 C C . ALA A 1 81 ? 4.332 21.656 -11.383 1 98.38 81 ALA A C 1
ATOM 584 O O . ALA A 1 81 ? 4.602 22.172 -12.469 1 98.38 81 ALA A O 1
ATOM 585 N N . GLN A 1 82 ? 4 22.375 -10.328 1 98.5 82 GLN A N 1
ATOM 586 C CA . GLN A 1 82 ? 3.879 23.828 -10.359 1 98.5 82 GLN A CA 1
ATOM 587 C C . GLN A 1 82 ? 5.086 24.484 -9.703 1 98.5 82 GLN A C 1
ATOM 589 O O . GLN A 1 82 ? 5.125 25.719 -9.57 1 98.5 82 GLN A O 1
ATOM 594 N N . SER A 1 83 ? 6.012 23.703 -9.32 1 98.62 83 SER A N 1
ATOM 595 C CA . SER A 1 83 ? 7.16 24.203 -8.578 1 98.62 83 SER A CA 1
ATOM 596 C C . SER A 1 83 ? 8.289 24.625 -9.508 1 98.62 83 SER A C 1
ATOM 598 O O . SER A 1 83 ? 8.109 24.672 -10.727 1 98.62 83 SER A O 1
ATOM 600 N N . ALA A 1 84 ? 9.453 24.984 -8.883 1 98.44 84 ALA A N 1
ATOM 601 C CA . ALA A 1 84 ? 10.656 25.375 -9.625 1 98.44 84 ALA A CA 1
ATOM 602 C C . ALA A 1 84 ? 11.492 24.141 -9.984 1 98.44 84 ALA A C 1
ATOM 604 O O . ALA A 1 84 ? 12.641 24.266 -10.406 1 98.44 84 ALA A O 1
ATOM 605 N N . SER A 1 85 ? 10.938 22.938 -9.789 1 98.62 85 SER A N 1
ATOM 606 C CA . SER A 1 85 ? 11.672 21.734 -10.164 1 98.62 85 SER A CA 1
ATOM 607 C C . SER A 1 85 ? 12.008 21.734 -11.648 1 98.62 85 SER A C 1
ATOM 609 O O . SER A 1 85 ? 11.172 22.094 -12.477 1 98.62 85 SER A O 1
ATOM 611 N N . VAL A 1 86 ? 13.211 21.281 -12 1 98.44 86 VAL A N 1
ATOM 612 C CA . VAL A 1 86 ? 13.617 21.141 -13.391 1 98.44 86 VAL A CA 1
ATOM 613 C C . VAL A 1 86 ? 12.773 20.078 -14.078 1 98.44 86 VAL A C 1
ATOM 615 O O . VAL A 1 86 ? 12.711 20.016 -15.305 1 98.44 86 VAL A O 1
ATOM 618 N N . ASP A 1 87 ? 12.133 19.25 -13.234 1 98.12 87 ASP A N 1
ATOM 619 C CA . ASP A 1 87 ? 11.312 18.156 -13.773 1 98.12 87 ASP A CA 1
ATOM 620 C C . ASP A 1 87 ? 9.828 18.453 -13.578 1 98.12 87 ASP A C 1
ATOM 622 O O . ASP A 1 87 ? 9.016 17.516 -13.5 1 98.12 87 ASP A O 1
ATOM 626 N N . ALA A 1 88 ? 9.477 19.703 -13.398 1 98.25 88 ALA A N 1
ATOM 627 C CA . ALA A 1 88 ? 8.086 20.094 -13.18 1 98.25 88 ALA A CA 1
ATOM 628 C C . ALA A 1 88 ? 7.184 19.531 -14.273 1 98.25 88 ALA A C 1
ATOM 630 O O . ALA A 1 88 ? 6.102 19.016 -13.992 1 98.25 88 ALA A O 1
ATOM 631 N N . ASP A 1 89 ? 7.602 19.578 -15.508 1 95.81 89 ASP A N 1
ATOM 632 C CA . ASP A 1 89 ? 6.801 19.109 -16.625 1 95.81 89 ASP A CA 1
ATOM 633 C C . ASP A 1 89 ? 6.602 17.594 -16.562 1 95.81 89 ASP A C 1
ATOM 635 O O . ASP A 1 89 ? 5.555 17.078 -16.969 1 95.81 89 ASP A O 1
ATOM 639 N N . LYS A 1 90 ? 7.598 16.922 -16.125 1 95.62 90 LYS A N 1
ATOM 640 C CA . LYS A 1 90 ? 7.477 15.477 -15.984 1 95.62 90 LYS A CA 1
ATOM 641 C C . LYS A 1 90 ? 6.488 15.109 -14.875 1 95.62 90 LYS A C 1
ATOM 643 O O . LYS A 1 90 ? 5.664 14.211 -15.047 1 95.62 90 LYS A O 1
ATOM 648 N N . PHE A 1 91 ? 6.566 15.836 -13.719 1 97.31 91 PHE A N 1
ATOM 649 C CA . PHE A 1 91 ? 5.59 15.625 -12.656 1 97.31 91 PHE A CA 1
ATOM 650 C C . PHE A 1 91 ? 4.172 15.828 -13.18 1 97.31 91 PHE A C 1
ATOM 652 O O . PHE A 1 91 ? 3.258 15.094 -12.805 1 97.31 91 PHE A O 1
ATOM 659 N N . ALA A 1 92 ? 3.984 16.734 -14.047 1 95.88 92 ALA A N 1
ATOM 660 C CA . ALA A 1 92 ? 2.666 17.109 -14.555 1 95.88 92 ALA A CA 1
ATOM 661 C C . ALA A 1 92 ? 2.061 15.969 -15.375 1 95.88 92 ALA A C 1
ATOM 663 O O . ALA A 1 92 ? 0.845 15.922 -15.586 1 95.88 92 ALA A O 1
ATOM 664 N N . THR A 1 93 ? 2.881 15.062 -15.852 1 93.56 93 THR A N 1
ATOM 665 C CA . THR A 1 93 ? 2.395 13.984 -16.719 1 93.56 93 THR A CA 1
ATOM 666 C C . THR A 1 93 ? 1.969 12.781 -15.883 1 93.56 93 THR A C 1
ATOM 668 O O . THR A 1 93 ? 1.384 11.836 -16.406 1 93.56 93 THR A O 1
ATOM 671 N N . ILE A 1 94 ? 2.201 12.758 -14.617 1 95.56 94 ILE A N 1
ATOM 672 C CA . ILE A 1 94 ? 1.945 11.594 -13.773 1 95.56 94 ILE A CA 1
ATOM 673 C C . ILE A 1 94 ? 0.443 11.445 -13.539 1 95.56 94 ILE A C 1
ATOM 675 O O . ILE A 1 94 ? -0.213 12.359 -13.047 1 95.56 94 ILE A O 1
ATOM 679 N N . PRO A 1 95 ? -0.122 10.328 -13.906 1 96.12 95 PRO A N 1
ATOM 680 C CA . PRO A 1 95 ? -1.542 10.094 -13.633 1 96.12 95 PRO A CA 1
ATOM 681 C C . PRO A 1 95 ? -1.816 9.758 -12.172 1 96.12 95 PRO A C 1
ATOM 683 O O . PRO A 1 95 ? -1.876 8.586 -11.805 1 96.12 95 PRO A O 1
ATOM 686 N N . THR A 1 96 ? -2.146 10.711 -11.383 1 97.31 96 THR A N 1
ATOM 687 C CA . THR A 1 96 ? -2.268 10.562 -9.938 1 97.31 96 THR A CA 1
ATOM 688 C C . THR A 1 96 ? -3.518 9.758 -9.586 1 97.31 96 THR A C 1
ATOM 690 O O . THR A 1 96 ? -3.656 9.281 -8.461 1 97.31 96 THR A O 1
ATOM 693 N N . ALA A 1 97 ? -4.402 9.539 -10.562 1 96.69 97 ALA A N 1
ATOM 694 C CA . ALA A 1 97 ? -5.609 8.734 -10.367 1 96.69 97 ALA A CA 1
ATOM 695 C C . ALA A 1 97 ? -5.258 7.297 -10.008 1 96.69 97 ALA A C 1
ATOM 697 O O . ALA A 1 97 ? -6.059 6.59 -9.398 1 96.69 97 ALA A O 1
ATOM 698 N N . LEU A 1 98 ? -4.062 6.898 -10.352 1 97.62 98 LEU A N 1
ATOM 699 C CA . LEU A 1 98 ? -3.609 5.543 -10.047 1 97.62 98 LEU A CA 1
ATOM 700 C C . LEU A 1 98 ? -3.518 5.328 -8.539 1 97.62 98 LEU A C 1
ATOM 702 O O . LEU A 1 98 ? -3.449 4.188 -8.078 1 97.62 98 LEU A O 1
ATOM 706 N N . ALA A 1 99 ? -3.518 6.379 -7.754 1 98.25 99 ALA A N 1
ATOM 707 C CA . ALA A 1 99 ? -3.41 6.289 -6.301 1 98.25 99 ALA A CA 1
ATOM 708 C C . ALA A 1 99 ? -4.789 6.207 -5.652 1 98.25 99 ALA A C 1
ATOM 710 O O . ALA A 1 99 ? -4.918 6.309 -4.43 1 98.25 99 ALA A O 1
ATOM 711 N N . GLY A 1 100 ? -5.809 5.965 -6.426 1 97.94 100 GLY A N 1
ATOM 712 C CA . GLY A 1 100 ? -7.164 5.961 -5.906 1 97.94 100 GLY A CA 1
ATOM 713 C C . GLY A 1 100 ? -7.527 4.672 -5.191 1 97.94 100 GLY A C 1
ATOM 714 O O . GLY A 1 100 ? -8.664 4.492 -4.762 1 97.94 100 GLY A O 1
ATOM 715 N N . TYR A 1 101 ? -6.594 3.809 -5 1 97.94 101 TYR A N 1
ATOM 716 C CA . TYR A 1 101 ? -6.914 2.475 -4.504 1 97.94 101 TYR A CA 1
ATOM 717 C C . TYR A 1 101 ? -6.609 2.359 -3.014 1 97.94 101 TYR A C 1
ATOM 719 O O . TYR A 1 101 ? -6.871 1.323 -2.398 1 97.94 101 TYR A O 1
ATOM 727 N N . GLY A 1 102 ? -6.121 3.393 -2.35 1 98.06 102 GLY A N 1
ATOM 728 C CA . GLY A 1 102 ? -5.629 3.316 -0.984 1 98.06 102 GLY A CA 1
ATOM 729 C C . GLY A 1 102 ? -6.723 3.484 0.055 1 98.06 102 GLY A C 1
ATOM 730 O O . GLY A 1 102 ? -6.457 3.426 1.257 1 98.06 102 GLY A O 1
ATOM 731 N N . PHE A 1 103 ? -7.984 3.631 -0.368 1 96.38 103 PHE A N 1
ATOM 732 C CA . PHE A 1 103 ? -9.07 3.904 0.57 1 96.38 103 PHE A CA 1
ATOM 733 C C . PHE A 1 103 ? -9.289 2.717 1.498 1 96.38 103 PHE A C 1
ATOM 735 O O . PHE A 1 103 ? -9.125 1.564 1.092 1 96.38 103 PHE A O 1
ATOM 742 N N . ALA A 1 104 ? -9.586 3.039 2.746 1 97.19 104 ALA A N 1
ATOM 743 C CA . ALA A 1 104 ? -9.906 2.051 3.771 1 97.19 104 ALA A CA 1
ATOM 744 C C . ALA A 1 104 ? -8.836 0.969 3.848 1 97.19 104 ALA A C 1
ATOM 746 O O . ALA A 1 104 ? -9.148 -0.219 3.961 1 97.19 104 ALA A O 1
ATOM 747 N N . GLY A 1 105 ? -7.574 1.396 3.742 1 98.06 105 GLY A N 1
ATOM 748 C CA . GLY A 1 105 ? -6.457 0.471 3.875 1 98.06 105 GLY A CA 1
ATOM 749 C C . GLY A 1 105 ? -6.266 -0.41 2.656 1 98.06 105 GLY A C 1
ATOM 750 O O . GLY A 1 105 ? -6.148 -1.631 2.779 1 98.06 105 GLY A O 1
ATOM 751 N N . VAL A 1 106 ? -6.301 0.177 1.523 1 98.44 106 VAL A N 1
ATOM 752 C CA . VAL A 1 106 ? -6.098 -0.482 0.238 1 98.44 106 VAL A CA 1
ATOM 753 C C . VAL A 1 106 ? -7.328 -1.315 -0.116 1 98.44 106 VAL A C 1
ATOM 755 O O . VAL A 1 106 ? -7.406 -2.494 0.236 1 98.44 106 VAL A O 1
ATOM 758 N N . THR A 1 107 ? -8.25 -0.646 -0.837 1 97.31 107 THR A N 1
ATOM 759 C CA . THR A 1 107 ? -9.469 -1.201 -1.411 1 97.31 107 THR A CA 1
ATOM 760 C C . THR A 1 107 ? -10.328 -1.845 -0.33 1 97.31 107 THR A C 1
ATOM 762 O O . THR A 1 107 ? -10.891 -2.924 -0.535 1 97.31 107 THR A O 1
ATOM 765 N N . GLY A 1 108 ? -10.266 -1.312 0.833 1 96.06 108 GLY A N 1
ATOM 766 C CA . GLY A 1 108 ? -11.188 -1.733 1.875 1 96.06 108 GLY A CA 1
ATOM 767 C C . GLY A 1 108 ? -10.648 -2.863 2.732 1 96.06 108 GLY A C 1
ATOM 768 O O . GLY A 1 108 ? -11.344 -3.369 3.613 1 96.06 108 GLY A O 1
ATOM 769 N N . GLN A 1 109 ? -9.43 -3.191 2.605 1 97.19 109 GLN A N 1
ATOM 770 C CA . GLN A 1 109 ? -8.898 -4.375 3.273 1 97.19 109 GLN A CA 1
ATOM 771 C C . GLN A 1 109 ? -8.336 -4.027 4.648 1 97.19 109 GLN A C 1
ATOM 773 O O . GLN A 1 109 ? -7.93 -4.918 5.402 1 97.19 109 GLN A O 1
ATOM 778 N N . GLY A 1 110 ? -8.273 -2.74 5.012 1 97.38 110 GLY A N 1
ATOM 779 C CA . GLY A 1 110 ? -7.871 -2.326 6.348 1 97.38 110 GLY A CA 1
ATOM 780 C C . GLY A 1 110 ? -6.398 -2.551 6.621 1 97.38 110 GLY A C 1
ATOM 781 O O . GLY A 1 110 ? -5.992 -2.703 7.777 1 97.38 110 GLY A O 1
ATOM 782 N N . THR A 1 111 ? -5.594 -2.586 5.582 1 97.88 111 THR A N 1
ATOM 783 C CA . THR A 1 111 ? -4.172 -2.875 5.723 1 97.88 111 THR A CA 1
ATOM 784 C C . THR A 1 111 ? -3.373 -1.587 5.906 1 97.88 111 THR A C 1
ATOM 786 O O . THR A 1 111 ? -3.506 -0.907 6.926 1 97.88 111 THR A O 1
ATOM 789 N N . LEU A 1 112 ? -2.457 -1.295 5.008 1 98.62 112 LEU A N 1
ATOM 790 C CA . LEU A 1 112 ? -1.639 -0.092 5.117 1 98.62 112 LEU A CA 1
ATOM 791 C C . LEU A 1 112 ? -2.467 1.156 4.832 1 98.62 112 LEU A C 1
ATOM 793 O O . LEU A 1 112 ? -3.221 1.197 3.857 1 98.62 112 LEU A O 1
ATOM 797 N N . CYS A 1 113 ? -2.371 2.146 5.73 1 98.75 113 CYS A N 1
ATOM 798 C CA . CYS A 1 113 ? -3.051 3.414 5.484 1 98.75 113 CYS A CA 1
ATOM 799 C C . CYS A 1 113 ? -2.658 3.99 4.129 1 98.75 113 CYS A C 1
ATOM 801 O O . CYS A 1 113 ? -1.474 4.047 3.791 1 98.75 113 CYS A O 1
ATOM 803 N N . GLY A 1 114 ? -3.645 4.457 3.375 1 98.81 114 GLY A N 1
ATOM 804 C CA . GLY A 1 114 ? -3.4 5.027 2.061 1 98.81 114 GLY A CA 1
ATOM 805 C C . GLY A 1 114 ? -2.479 6.23 2.096 1 98.81 114 GLY A C 1
ATOM 806 O O . GLY A 1 114 ? -1.729 6.473 1.147 1 98.81 114 GLY A O 1
ATOM 807 N N . ASN A 1 115 ? -2.523 7.02 3.195 1 98.88 115 ASN A N 1
ATOM 808 C CA . ASN A 1 115 ? -1.616 8.156 3.33 1 98.88 115 ASN A CA 1
ATOM 809 C C . ASN A 1 115 ? -0.156 7.715 3.264 1 98.88 115 ASN A C 1
ATOM 811 O O . ASN A 1 115 ? 0.655 8.344 2.58 1 98.88 115 ASN A O 1
ATOM 815 N N . LEU A 1 116 ? 0.116 6.625 3.932 1 98.88 116 LEU A N 1
ATOM 816 C CA . LEU A 1 116 ? 1.487 6.133 3.992 1 98.88 116 LEU A CA 1
ATOM 817 C C . LEU A 1 116 ? 1.893 5.492 2.67 1 98.88 116 LEU A C 1
ATOM 819 O O . LEU A 1 116 ? 3.045 5.605 2.246 1 98.88 116 LEU A O 1
ATOM 823 N N . ASN A 1 117 ? 0.956 4.832 2.107 1 98.81 117 ASN A N 1
ATOM 824 C CA . ASN A 1 117 ? 1.196 4.281 0.778 1 98.81 117 ASN A CA 1
ATOM 825 C C . ASN A 1 117 ? 1.579 5.375 -0.218 1 98.81 117 ASN A C 1
ATOM 827 O O . ASN A 1 117 ? 2.506 5.199 -1.011 1 98.81 117 ASN A O 1
ATOM 831 N N . ALA A 1 118 ? 0.928 6.543 -0.172 1 98.88 118 ALA A N 1
ATOM 832 C CA . ALA A 1 118 ? 1.221 7.684 -1.036 1 98.88 118 ALA A CA 1
ATOM 833 C C . ALA A 1 118 ? 2.625 8.219 -0.778 1 98.88 118 ALA A C 1
ATOM 835 O O . ALA A 1 118 ? 3.32 8.633 -1.71 1 98.88 118 ALA A O 1
ATOM 836 N N . VAL A 1 119 ? 3.025 8.211 0.462 1 98.88 119 VAL A N 1
ATOM 837 C CA . VAL A 1 119 ? 4.352 8.695 0.833 1 98.88 119 VAL A CA 1
ATOM 838 C C . VAL A 1 119 ? 5.422 7.828 0.177 1 98.88 119 VAL A C 1
ATOM 840 O O . VAL A 1 119 ? 6.367 8.344 -0.424 1 98.88 119 VAL A O 1
ATOM 843 N N . GLY A 1 120 ? 5.254 6.48 0.302 1 98.62 120 GLY A N 1
ATOM 844 C CA . GLY A 1 120 ? 6.18 5.586 -0.37 1 98.62 120 GLY A CA 1
ATOM 845 C C . GLY A 1 120 ? 6.219 5.785 -1.873 1 98.62 120 GLY A C 1
ATOM 846 O O . GLY A 1 120 ? 7.297 5.812 -2.473 1 98.62 120 GLY A O 1
ATOM 847 N N . MET A 1 121 ? 5.062 5.953 -2.453 1 98.75 121 MET A N 1
ATOM 848 C CA . MET A 1 121 ? 4.934 6.129 -3.896 1 98.75 121 MET A CA 1
ATOM 849 C C . MET A 1 121 ? 5.648 7.395 -4.359 1 98.75 121 MET A C 1
ATOM 851 O O . MET A 1 121 ? 6.402 7.367 -5.332 1 98.75 121 MET A O 1
ATOM 855 N N . LEU A 1 122 ? 5.477 8.516 -3.646 1 98.88 122 LEU A N 1
ATOM 856 C CA . LEU A 1 122 ? 6.059 9.797 -4.031 1 98.88 122 LEU A CA 1
ATOM 857 C C . LEU A 1 122 ? 7.574 9.781 -3.842 1 98.88 122 LEU A C 1
ATOM 859 O O . LEU A 1 122 ? 8.32 10.086 -4.773 1 98.88 122 LEU A O 1
ATOM 863 N N . VAL A 1 123 ? 8.016 9.406 -2.65 1 98.75 123 VAL A N 1
ATOM 864 C CA . VAL A 1 123 ? 9.43 9.555 -2.314 1 98.75 123 VAL A CA 1
ATOM 865 C C . VAL A 1 123 ? 10.266 8.609 -3.176 1 98.75 123 VAL A C 1
ATOM 867 O O . VAL A 1 123 ? 11.391 8.938 -3.549 1 98.75 123 VAL A O 1
ATOM 870 N N . ASN A 1 124 ? 9.656 7.488 -3.562 1 97.88 124 ASN A N 1
ATOM 871 C CA . ASN A 1 124 ? 10.367 6.512 -4.379 1 97.88 124 ASN A CA 1
ATOM 872 C C . ASN A 1 124 ? 10.734 7.082 -5.746 1 97.88 124 ASN A C 1
ATOM 874 O O . ASN A 1 124 ? 11.711 6.652 -6.363 1 97.88 124 ASN A O 1
ATOM 878 N N . ILE A 1 125 ? 10.023 8.047 -6.285 1 98.12 125 ILE A N 1
ATOM 879 C CA . ILE A 1 125 ? 10.32 8.562 -7.621 1 98.12 125 ILE A CA 1
ATOM 880 C C . ILE A 1 125 ? 11.102 9.867 -7.516 1 98.12 125 ILE A C 1
ATOM 882 O O . ILE A 1 125 ? 11.438 10.477 -8.531 1 98.12 125 ILE A O 1
ATOM 886 N N . LEU A 1 126 ? 11.367 10.344 -6.309 1 98.69 126 LEU A N 1
ATOM 887 C CA . LEU A 1 126 ? 12.188 11.531 -6.133 1 98.69 126 LEU A CA 1
ATOM 888 C C . LEU A 1 126 ? 13.672 11.188 -6.207 1 98.69 126 LEU A C 1
ATOM 890 O O . LEU A 1 126 ? 14.102 10.148 -5.699 1 98.69 126 LEU A O 1
ATOM 894 N N . ASP A 1 127 ? 14.383 12.039 -6.781 1 98.06 127 ASP A N 1
ATOM 895 C CA . ASP A 1 127 ? 15.836 11.945 -6.797 1 98.06 127 ASP A CA 1
ATOM 896 C C . ASP A 1 127 ? 16.406 12.07 -5.387 1 98.06 127 ASP A C 1
ATOM 898 O O . ASP A 1 127 ? 15.672 12.328 -4.43 1 98.06 127 ASP A O 1
ATOM 902 N N . ASP A 1 128 ? 17.703 11.859 -5.309 1 96.5 128 ASP A N 1
ATOM 903 C CA . ASP A 1 128 ? 18.406 11.93 -4.035 1 96.5 128 ASP A CA 1
ATOM 904 C C . ASP A 1 128 ? 18.188 13.281 -3.361 1 96.5 128 ASP A C 1
ATOM 906 O O . ASP A 1 128 ? 18.484 14.328 -3.945 1 96.5 128 ASP A O 1
ATOM 910 N N . ILE A 1 129 ? 17.578 13.312 -2.24 1 97.94 129 ILE A N 1
ATOM 911 C CA . ILE A 1 129 ? 17.391 14.508 -1.428 1 97.94 129 ILE A CA 1
ATOM 912 C C . ILE A 1 129 ? 18.406 14.516 -0.287 1 97.94 129 ILE A C 1
ATOM 914 O O . ILE A 1 129 ? 18.062 14.266 0.868 1 97.94 129 ILE A O 1
ATOM 918 N N . ASN A 1 130 ? 19.641 14.781 -0.648 1 97.69 130 ASN A N 1
ATOM 919 C CA . ASN A 1 130 ? 20.797 14.828 0.253 1 97.69 130 ASN A CA 1
ATOM 920 C C . ASN A 1 130 ? 20.938 13.523 1.036 1 97.69 130 ASN A C 1
ATOM 922 O O . ASN A 1 130 ? 21.234 13.547 2.23 1 97.69 130 ASN A O 1
ATOM 926 N N . GLY A 1 131 ? 20.609 12.438 0.413 1 97.12 131 GLY A N 1
ATOM 927 C CA . GLY A 1 131 ? 20.781 11.133 1.021 1 97.12 131 GLY A CA 1
ATOM 928 C C . GLY A 1 131 ? 19.734 10.812 2.062 1 97.12 131 GLY A C 1
ATOM 929 O O . GLY A 1 131 ? 19.906 9.891 2.865 1 97.12 131 GLY A O 1
ATOM 930 N N . GLN A 1 132 ? 18.562 11.555 2.07 1 97.94 132 GLN A N 1
ATOM 931 C CA . GLN A 1 132 ? 17.641 11.461 3.199 1 97.94 132 GLN A CA 1
ATOM 932 C C . GLN A 1 132 ? 16.312 10.828 2.781 1 97.94 132 GLN A C 1
ATOM 934 O O . GLN A 1 132 ? 15.359 10.797 3.559 1 97.94 132 GLN A O 1
ATOM 939 N N . ASN A 1 133 ? 16.219 10.258 1.588 1 98.06 133 ASN A N 1
ATOM 940 C CA . ASN A 1 133 ? 14.945 9.742 1.11 1 98.06 133 ASN A CA 1
ATOM 941 C C . ASN A 1 133 ? 14.367 8.711 2.07 1 98.06 133 ASN A C 1
ATOM 943 O O . ASN A 1 133 ? 13.203 8.812 2.475 1 98.06 133 ASN A O 1
ATOM 947 N N . ALA A 1 134 ? 15.18 7.758 2.461 1 96.5 134 ALA A N 1
ATOM 948 C CA . ALA A 1 134 ? 14.719 6.707 3.363 1 96.5 134 ALA A CA 1
ATOM 949 C C . ALA A 1 134 ? 14.344 7.277 4.73 1 96.5 134 ALA A C 1
ATOM 951 O O . ALA A 1 134 ? 13.391 6.824 5.359 1 96.5 134 ALA A O 1
ATOM 952 N N . ALA A 1 135 ? 15.102 8.266 5.184 1 97.56 135 ALA A N 1
ATOM 953 C CA . ALA A 1 135 ? 14.836 8.883 6.48 1 97.56 135 ALA A CA 1
ATOM 954 C C . ALA A 1 135 ? 13.516 9.641 6.461 1 97.56 135 ALA A C 1
ATOM 956 O O . ALA A 1 135 ? 12.805 9.695 7.469 1 97.56 135 ALA A O 1
ATOM 957 N N . VAL A 1 136 ? 13.164 10.25 5.328 1 98.62 136 VAL A N 1
ATOM 958 C CA . VAL A 1 136 ? 11.883 10.938 5.184 1 98.62 136 VAL A CA 1
ATOM 959 C C . VAL A 1 136 ? 10.742 9.93 5.348 1 98.62 136 VAL A C 1
ATOM 961 O O . VAL A 1 136 ? 9.789 10.188 6.09 1 98.62 136 VAL A O 1
ATOM 964 N N . ILE A 1 137 ? 10.867 8.789 4.684 1 98.12 137 ILE A N 1
ATOM 965 C CA . ILE A 1 137 ? 9.852 7.754 4.754 1 98.12 137 ILE A CA 1
ATOM 966 C C . ILE A 1 137 ? 9.727 7.246 6.188 1 98.12 137 ILE A C 1
ATOM 968 O O . ILE A 1 137 ? 8.625 7.215 6.75 1 98.12 137 ILE A O 1
ATOM 972 N N . GLY A 1 138 ? 10.875 6.875 6.781 1 96.75 138 GLY A N 1
ATOM 973 C CA . GLY A 1 138 ? 10.852 6.367 8.141 1 96.75 138 GLY A CA 1
ATOM 974 C C . GLY A 1 138 ? 10.258 7.344 9.133 1 96.75 138 GLY A C 1
ATOM 975 O O . GLY A 1 138 ? 9.414 6.973 9.953 1 96.75 138 GLY A O 1
ATOM 976 N N . ALA A 1 139 ? 10.664 8.609 9.062 1 97.88 139 ALA A N 1
ATOM 977 C CA . ALA A 1 139 ? 10.188 9.641 9.977 1 97.88 139 ALA A CA 1
ATOM 978 C C . ALA A 1 139 ? 8.672 9.828 9.852 1 97.88 139 ALA A C 1
ATOM 980 O O . ALA A 1 139 ? 7.977 10 10.852 1 97.88 139 ALA A O 1
ATOM 981 N N . LEU A 1 140 ? 8.188 9.789 8.641 1 98.56 140 LEU A N 1
ATOM 982 C CA . LEU A 1 140 ? 6.762 10 8.438 1 98.56 140 LEU A CA 1
ATOM 983 C C . LEU A 1 140 ? 5.953 8.812 8.938 1 98.56 140 LEU A C 1
ATOM 985 O O . LEU A 1 140 ? 4.875 8.984 9.508 1 98.56 140 LEU A O 1
ATOM 989 N N . PHE A 1 141 ? 6.43 7.617 8.664 1 97.94 141 PHE A N 1
ATOM 990 C CA . PHE A 1 141 ? 5.75 6.43 9.164 1 97.94 141 PHE A CA 1
ATOM 991 C C . PHE A 1 141 ? 5.676 6.449 10.688 1 97.94 141 PHE A C 1
ATOM 993 O O . PHE A 1 141 ? 4.629 6.164 11.266 1 97.94 141 PHE A O 1
ATOM 1000 N N . ARG A 1 142 ? 6.766 6.816 11.328 1 96.56 142 ARG A N 1
ATOM 1001 C CA . ARG A 1 142 ? 6.777 6.891 12.781 1 96.56 142 ARG A CA 1
ATOM 1002 C C . ARG A 1 142 ? 5.891 8.031 13.281 1 96.56 142 ARG A C 1
ATOM 1004 O O . ARG A 1 142 ? 5.211 7.895 14.297 1 96.56 142 ARG A O 1
ATOM 1011 N N . TYR A 1 143 ? 5.953 9.133 12.609 1 97.88 143 TYR A N 1
ATOM 1012 C CA . TYR A 1 143 ? 5.059 10.242 12.914 1 97.88 143 TYR A CA 1
ATOM 1013 C C . TYR A 1 143 ? 3.605 9.781 12.922 1 97.88 143 TYR A C 1
ATOM 1015 O O . TYR A 1 143 ? 2.857 10.07 13.859 1 97.88 143 TYR A O 1
ATOM 1023 N N . TYR A 1 144 ? 3.154 9.039 11.898 1 98.19 144 TYR A N 1
ATOM 1024 C CA . TYR A 1 144 ? 1.805 8.5 11.781 1 98.19 144 TYR A CA 1
ATOM 1025 C C . TYR A 1 144 ? 1.488 7.562 12.945 1 98.19 144 TYR A C 1
ATOM 1027 O O . TYR A 1 144 ? 0.396 7.617 13.516 1 98.19 144 TYR A O 1
ATOM 1035 N N . GLU A 1 145 ? 2.412 6.781 13.305 1 96.06 145 GLU A N 1
ATOM 1036 C CA . GLU A 1 145 ? 2.207 5.742 14.312 1 96.06 145 GLU A CA 1
ATOM 1037 C C . GLU A 1 145 ? 2.088 6.348 15.703 1 96.06 145 GLU A C 1
ATOM 1039 O O . GLU A 1 145 ? 1.316 5.863 16.531 1 96.06 145 GLU A O 1
ATOM 1044 N N . ASN A 1 146 ? 2.787 7.449 15.891 1 94.94 146 ASN A N 1
ATOM 1045 C CA . ASN A 1 146 ? 3.043 7.789 17.297 1 94.94 146 ASN A CA 1
ATOM 1046 C C . ASN A 1 146 ? 2.441 9.141 17.656 1 94.94 146 ASN A C 1
ATOM 1048 O O . ASN A 1 146 ? 2.344 9.484 18.828 1 94.94 146 ASN A O 1
ATOM 1052 N N . THR A 1 147 ? 2.072 9.891 16.719 1 97.25 147 THR A N 1
ATOM 1053 C CA . THR A 1 147 ? 1.568 11.234 16.969 1 97.25 147 THR A CA 1
ATOM 1054 C C . THR A 1 147 ? 0.043 11.242 17.016 1 97.25 147 THR A C 1
ATOM 1056 O O . THR A 1 147 ? -0.611 10.484 16.297 1 97.25 147 THR A O 1
ATOM 1059 N N . GLU A 1 148 ? -0.469 12.055 17.922 1 98.38 148 GLU A N 1
ATOM 1060 C CA . GLU A 1 148 ? -1.911 12.281 17.906 1 98.38 148 GLU A CA 1
ATOM 1061 C C . GLU A 1 148 ? -2.348 13 16.641 1 98.38 148 GLU A C 1
ATOM 1063 O O . GLU A 1 148 ? -1.946 14.141 16.391 1 98.38 148 GLU A O 1
ATOM 1068 N N . LEU A 1 149 ? -3.154 12.367 15.828 1 98.62 149 LEU A N 1
ATOM 1069 C CA . LEU A 1 149 ? -3.59 12.867 14.523 1 98.62 149 LEU A CA 1
ATOM 1070 C C . LEU A 1 149 ? -5.082 12.625 14.32 1 98.62 149 LEU A C 1
ATOM 1072 O O . LEU A 1 149 ? -5.66 11.727 14.945 1 98.62 149 LEU A O 1
ATOM 1076 N N . PRO A 1 150 ? -5.707 13.391 13.383 1 98.62 150 PRO A N 1
ATOM 1077 C CA . PRO A 1 150 ? -5.172 14.477 12.555 1 98.62 150 PRO A CA 1
ATOM 1078 C C . PRO A 1 150 ? -4.879 15.742 13.359 1 98.62 150 PRO A C 1
ATOM 1080 O O . PRO A 1 150 ? -5.316 15.867 14.508 1 98.62 150 PRO A O 1
ATOM 1083 N N . LEU A 1 151 ? -4.043 16.609 12.75 1 98.62 151 LEU A N 1
ATOM 1084 C CA . LEU A 1 151 ? -3.824 17.906 13.359 1 98.62 151 LEU A CA 1
ATOM 1085 C C . LEU A 1 151 ? -5.145 18.641 13.555 1 98.62 151 LEU A C 1
ATOM 1087 O O . LEU A 1 151 ? -6.031 18.578 12.695 1 98.62 151 LEU A O 1
ATOM 1091 N N . SER A 1 152 ? -5.246 19.391 14.734 1 97.06 152 SER A N 1
ATOM 1092 C CA . SER A 1 152 ? -6.559 19.938 15.062 1 97.06 152 SER A CA 1
ATOM 1093 C C . SER A 1 152 ? -6.445 21.359 15.586 1 97.06 152 SER A C 1
ATOM 1095 O O . SER A 1 152 ? -7.426 21.938 16.078 1 97.06 152 SER A O 1
ATOM 1097 N N . SER A 1 153 ? -5.266 21.922 15.578 1 97.19 153 SER A N 1
ATOM 1098 C CA . SER A 1 153 ? -5.16 23.312 16 1 97.19 153 SER A CA 1
ATOM 1099 C C . SER A 1 153 ? -6.031 24.219 15.133 1 97.19 153 SER A C 1
ATOM 1101 O O . SER A 1 153 ? -6.25 23.938 13.953 1 97.19 153 SER A O 1
ATOM 1103 N N . ASP A 1 154 ? -6.457 25.312 15.719 1 96.75 154 ASP A N 1
ATOM 1104 C CA . ASP A 1 154 ? -7.277 26.266 14.984 1 96.75 154 ASP A CA 1
ATOM 1105 C C . ASP A 1 154 ? -6.543 26.781 13.742 1 96.75 154 ASP A C 1
ATOM 1107 O O . ASP A 1 154 ? -7.152 26.953 12.688 1 96.75 154 ASP A O 1
ATOM 1111 N N . GLU A 1 155 ? -5.309 27.047 13.859 1 97.62 155 GLU A N 1
ATOM 1112 C CA . GLU A 1 155 ? -4.492 27.531 12.758 1 97.62 155 GLU A CA 1
ATOM 1113 C C . GLU A 1 155 ? -4.449 26.531 11.609 1 97.62 155 GLU A C 1
ATOM 1115 O O . GLU A 1 155 ? -4.617 26.891 10.445 1 97.62 155 GLU A O 1
ATOM 1120 N N . PHE A 1 156 ? -4.262 25.266 11.922 1 98.44 156 PHE A N 1
ATOM 1121 C CA . PHE A 1 156 ? -4.199 24.234 10.891 1 98.44 156 PHE A CA 1
ATOM 1122 C C . PHE A 1 156 ? -5.559 24.047 10.227 1 98.44 156 PHE A C 1
ATOM 1124 O O . PHE A 1 156 ? -5.652 23.969 9 1 98.44 156 PHE A O 1
ATOM 1131 N N . VAL A 1 157 ? -6.59 23.969 11.055 1 98.31 157 VAL A N 1
ATOM 1132 C CA . VAL A 1 157 ? -7.949 23.766 10.555 1 98.31 157 VAL A CA 1
ATOM 1133 C C . VAL A 1 157 ? -8.32 24.891 9.594 1 98.31 157 VAL A C 1
ATOM 1135 O O . VAL A 1 157 ? -8.805 24.641 8.492 1 98.31 157 VAL A O 1
ATOM 1138 N N . ALA A 1 158 ? -8.047 26.094 9.977 1 98.06 158 ALA A N 1
ATOM 1139 C CA . ALA A 1 158 ? -8.305 27.234 9.102 1 98.06 158 ALA A CA 1
ATOM 1140 C C . ALA A 1 158 ? -7.41 27.188 7.867 1 98.06 158 ALA A C 1
ATOM 1142 O O . ALA A 1 158 ? -7.844 27.547 6.77 1 98.06 158 ALA A O 1
ATOM 1143 N N . GLY A 1 159 ? -6.215 26.781 8.031 1 98.56 159 GLY A N 1
ATOM 1144 C CA . GLY A 1 159 ? -5.234 26.75 6.957 1 98.56 159 GLY A CA 1
ATOM 1145 C C . GLY A 1 159 ? -5.609 25.812 5.828 1 98.56 159 GLY A C 1
ATOM 1146 O O . GLY A 1 159 ? -5.309 26.078 4.664 1 98.56 159 GLY A O 1
ATOM 1147 N N . ILE A 1 160 ? -6.258 24.703 6.156 1 98.38 160 ILE A N 1
ATOM 1148 C CA . ILE A 1 160 ? -6.605 23.734 5.121 1 98.38 160 ILE A CA 1
ATOM 1149 C C . ILE A 1 160 ? -8.008 24.031 4.586 1 98.38 160 ILE A C 1
ATOM 1151 O O . ILE A 1 160 ? -8.477 23.359 3.662 1 98.38 160 ILE A O 1
ATOM 1155 N N . GLY A 1 161 ? -8.664 25.016 5.191 1 97.94 161 GLY A N 1
ATOM 1156 C CA . GLY A 1 161 ? -9.984 25.406 4.727 1 97.94 161 GLY A CA 1
ATOM 1157 C C . GLY A 1 161 ? -11.102 24.594 5.371 1 97.94 161 GLY A C 1
ATOM 1158 O O . GLY A 1 161 ? -12.219 24.562 4.859 1 97.94 161 GLY A O 1
ATOM 1159 N N . SER A 1 162 ? -10.797 23.859 6.441 1 97.44 162 SER A N 1
ATOM 1160 C CA . SER A 1 162 ? -11.844 23.219 7.227 1 97.44 162 SER A CA 1
ATOM 1161 C C . SER A 1 162 ? -12.508 24.219 8.172 1 97.44 162 SER A C 1
ATOM 1163 O O . SER A 1 162 ? -12.234 25.422 8.117 1 97.44 162 SER A O 1
ATOM 1165 N N . THR A 1 163 ? -13.555 23.734 8.922 1 96.56 163 THR A N 1
ATOM 1166 C CA . THR A 1 163 ? -14.336 24.609 9.781 1 96.56 163 THR A CA 1
ATOM 1167 C C . THR A 1 163 ? -14.547 23.984 11.156 1 96.56 163 THR A C 1
ATOM 1169 O O . THR A 1 163 ? -14.273 22.797 11.344 1 96.56 163 THR A O 1
ATOM 1172 N N . 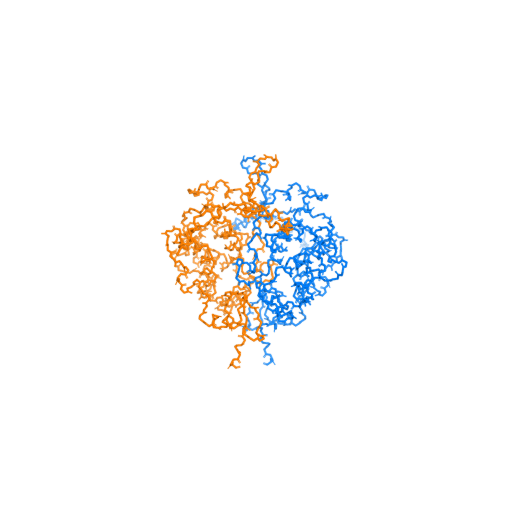ALA A 1 164 ? -14.984 24.812 12.031 1 94.5 164 ALA A N 1
ATOM 1173 C CA . ALA A 1 164 ? -15.312 24.344 13.375 1 94.5 164 ALA A CA 1
ATOM 1174 C C . ALA A 1 164 ? -16.422 23.297 13.328 1 94.5 164 ALA A C 1
ATOM 1176 O O . ALA A 1 164 ? -16.422 22.344 14.109 1 94.5 164 ALA A O 1
ATOM 1177 N N . GLU A 1 165 ? -17.391 23.516 12.523 1 96.25 165 GLU A N 1
ATOM 1178 C CA . GLU A 1 165 ? -18.484 22.578 12.367 1 96.25 165 GLU A CA 1
ATOM 1179 C C . GLU A 1 165 ? -17.969 21.203 11.906 1 96.25 165 GLU A C 1
ATOM 1181 O O . GLU A 1 165 ? -18.422 20.172 12.406 1 96.25 165 GLU A O 1
ATOM 1186 N N . LYS A 1 166 ? -17.062 21.234 11 1 96.94 166 LYS A N 1
ATOM 1187 C CA . LYS A 1 166 ? -16.484 19.984 10.523 1 96.94 166 LYS A CA 1
ATOM 1188 C C . LYS A 1 166 ? -15.594 19.344 11.578 1 96.94 166 LYS A C 1
ATOM 1190 O O . LYS A 1 166 ? -15.516 18.109 11.672 1 96.94 166 LYS A O 1
ATOM 1195 N N . THR A 1 167 ? -14.906 20.188 12.328 1 96.44 167 THR A N 1
ATOM 1196 C CA . THR A 1 167 ? -14.07 19.672 13.406 1 96.44 167 THR A CA 1
ATOM 1197 C C . THR A 1 167 ? -14.906 18.859 14.398 1 96.44 167 THR A C 1
ATOM 1199 O O . THR A 1 167 ? -14.43 17.859 14.945 1 96.44 167 THR A O 1
ATOM 1202 N N . ALA A 1 168 ? -16.109 19.266 14.594 1 96.38 168 ALA A N 1
ATOM 1203 C CA . ALA A 1 168 ? -17 18.562 15.516 1 96.38 168 ALA A CA 1
ATOM 1204 C C . ALA A 1 168 ? -17.297 17.156 15.016 1 96.38 168 ALA A C 1
ATOM 1206 O O . ALA A 1 168 ? -17.672 16.281 15.797 1 96.38 168 ALA A O 1
ATOM 1207 N N . LEU A 1 169 ? -17.125 16.922 13.719 1 96.94 169 LEU A N 1
ATOM 1208 C CA . LEU A 1 169 ? -17.328 15.586 13.156 1 96.94 169 LEU A CA 1
ATOM 1209 C C . LEU A 1 169 ? -16.156 14.68 13.469 1 96.94 169 LEU A C 1
ATOM 1211 O O . LEU A 1 169 ? -16.281 13.453 13.43 1 96.94 169 LEU A O 1
ATOM 1215 N N . VAL A 1 170 ? -14.992 15.234 13.711 1 97.69 170 VAL A N 1
ATOM 1216 C CA . VAL A 1 170 ? -13.805 14.461 14.086 1 97.69 170 VAL A CA 1
ATOM 1217 C C . VAL A 1 170 ? -13.883 14.086 15.562 1 97.69 170 VAL A C 1
ATOM 1219 O O . VAL A 1 170 ? -13.438 13 15.953 1 97.69 170 VAL A O 1
ATOM 1222 N N . VAL A 1 171 ? -14.461 14.93 16.375 1 96.75 171 VAL A N 1
ATOM 1223 C CA . VAL A 1 171 ? -14.68 14.797 17.812 1 96.75 171 VAL A CA 1
ATOM 1224 C C . VAL A 1 171 ? -13.336 14.844 18.531 1 96.75 171 VAL A C 1
ATOM 1226 O O . VAL A 1 171 ? -13.117 15.695 19.406 1 96.75 171 VAL A O 1
ATOM 1229 N N . LYS A 1 172 ? -12.422 13.953 18.203 1 96.75 172 LYS A N 1
ATOM 1230 C CA . LYS A 1 172 ? -11.125 13.875 18.859 1 96.75 172 LYS A CA 1
ATOM 1231 C C . LYS A 1 172 ? -10.094 13.188 17.969 1 96.75 172 LYS A C 1
ATOM 1233 O O . LYS A 1 172 ? -10.43 12.242 17.25 1 96.75 172 LYS A O 1
ATOM 1238 N N . SER A 1 173 ? -8.875 13.68 18.031 1 97.81 173 SER A N 1
ATOM 1239 C CA . SER A 1 173 ? -7.758 12.969 17.422 1 97.81 173 SER A CA 1
ATOM 1240 C C . SER A 1 173 ? -7.289 11.812 18.312 1 97.81 173 SER A C 1
ATOM 1242 O O . SER A 1 173 ? -7.691 11.711 19.469 1 97.81 173 SER A O 1
ATOM 1244 N N . SER A 1 174 ? -6.512 10.93 17.703 1 98.06 174 SER A N 1
ATOM 1245 C CA . SER A 1 174 ? -5.992 9.781 18.438 1 98.06 174 SER A CA 1
ATOM 1246 C C . SER A 1 174 ? -4.637 9.344 17.891 1 98.06 174 SER A C 1
ATOM 1248 O O . SER A 1 174 ? -4.215 9.797 16.828 1 98.06 174 SER A O 1
ATOM 1250 N N . VAL A 1 175 ? -3.916 8.562 18.656 1 97.75 175 VAL A N 1
ATOM 1251 C CA . VAL A 1 175 ? -2.68 7.934 18.203 1 97.75 175 VAL A CA 1
ATOM 1252 C C . VAL A 1 175 ? -2.992 6.594 17.547 1 97.75 175 VAL A C 1
ATOM 1254 O O . VAL A 1 175 ? -3.729 5.777 18.109 1 97.75 175 VAL A O 1
ATOM 1257 N N . ALA A 1 176 ? -2.451 6.371 16.359 1 97.06 176 ALA A N 1
ATOM 1258 C CA . ALA A 1 176 ? -2.766 5.176 15.586 1 97.06 176 ALA A CA 1
ATOM 1259 C C . ALA A 1 176 ? -2.115 3.936 16.203 1 97.06 176 ALA A C 1
ATOM 1261 O O . ALA A 1 176 ? -2.711 2.857 16.219 1 97.06 176 ALA A O 1
ATOM 1262 N N . ASN A 1 177 ? -0.87 4.02 16.672 1 94.69 177 ASN A N 1
ATOM 1263 C CA . ASN A 1 177 ? -0.058 2.971 17.281 1 94.69 177 ASN A CA 1
ATOM 1264 C C . ASN A 1 177 ? 0.354 1.913 16.266 1 94.69 177 ASN A C 1
ATOM 1266 O O . ASN A 1 177 ? 0.953 0.898 16.625 1 94.69 177 ASN A O 1
ATOM 1270 N N . SER A 1 178 ? -0.022 2.037 15.07 1 95.44 178 SER A N 1
ATOM 1271 C CA . SER A 1 178 ? 0.304 1.142 13.961 1 95.44 178 SER A CA 1
ATOM 1272 C C . SER A 1 178 ? 0.165 1.848 12.617 1 95.44 178 SER A C 1
ATOM 1274 O O . SER A 1 178 ? -0.525 2.863 12.516 1 95.44 178 SER A O 1
ATOM 1276 N N . VAL A 1 179 ? 0.799 1.319 11.641 1 97.38 179 VAL A N 1
ATOM 1277 C CA . VAL A 1 179 ? 0.681 1.89 10.305 1 97.38 179 VAL A CA 1
ATOM 1278 C C . VAL A 1 179 ? -0.579 1.356 9.625 1 97.38 179 VAL A C 1
ATOM 1280 O O . VAL A 1 179 ? -0.955 1.822 8.547 1 97.38 179 VAL A O 1
ATOM 1283 N N . LEU A 1 180 ? -1.264 0.438 10.188 1 97.69 180 LEU A N 1
ATOM 1284 C CA . LEU A 1 180 ? -2.438 -0.202 9.609 1 97.69 180 LEU A CA 1
ATOM 1285 C C . LEU A 1 180 ? -3.666 0.694 9.734 1 97.69 180 LEU A C 1
ATOM 1287 O O . LEU A 1 180 ? -3.92 1.259 10.797 1 97.69 180 LEU A O 1
ATOM 1291 N N . CYS A 1 181 ? -4.371 0.769 8.664 1 98.38 181 CYS A N 1
ATOM 1292 C CA . CYS A 1 181 ? -5.543 1.632 8.57 1 98.38 181 CYS A CA 1
ATOM 1293 C C . CYS A 1 181 ? -6.594 1.246 9.602 1 98.38 181 CYS A C 1
ATOM 1295 O O . CYS A 1 181 ? -7.148 2.111 10.281 1 98.38 181 CYS A O 1
ATOM 1297 N N . HIS A 1 182 ? -6.895 -0.053 9.773 1 97.12 182 HIS A N 1
ATOM 1298 C CA . HIS A 1 182 ? -7.949 -0.476 10.68 1 97.12 182 HIS A CA 1
ATOM 1299 C C . HIS A 1 182 ? -7.613 -0.105 12.125 1 97.12 182 HIS A C 1
ATOM 1301 O O . HIS A 1 182 ? -8.5 0.278 12.891 1 97.12 182 HIS A O 1
ATOM 1307 N N . SER A 1 183 ? -6.348 -0.231 12.508 1 95.19 183 SER A N 1
ATOM 1308 C CA . SER A 1 183 ? -5.93 0.14 13.859 1 95.19 183 SER A CA 1
ATOM 1309 C C . SER A 1 183 ? -6.133 1.631 14.109 1 95.19 183 SER A C 1
ATOM 1311 O O . SER A 1 183 ? -6.66 2.025 15.148 1 95.19 183 SER A O 1
ATOM 1313 N N . SER A 1 184 ? -5.684 2.404 13.172 1 97.5 184 SER A N 1
ATOM 1314 C CA . SER A 1 184 ? -5.816 3.854 13.289 1 97.5 184 SER A CA 1
ATOM 1315 C C . SER A 1 184 ? -7.273 4.258 13.484 1 97.5 184 SER A C 1
ATOM 1317 O O . SER A 1 184 ? -7.594 5.016 14.398 1 97.5 184 SER A O 1
ATOM 1319 N N . ILE A 1 185 ? -8.141 3.744 12.719 1 97.69 185 ILE A N 1
ATOM 1320 C CA . ILE A 1 185 ? -9.547 4.148 12.766 1 97.69 185 ILE A CA 1
ATOM 1321 C C . ILE A 1 185 ? -10.211 3.559 14.008 1 97.69 185 ILE A C 1
ATOM 1323 O O . ILE A 1 185 ? -11.062 4.199 14.625 1 97.69 185 ILE A O 1
ATOM 1327 N N . SER A 1 186 ? -9.859 2.354 14.328 1 96.69 186 SER A N 1
ATOM 1328 C CA . SER A 1 186 ? -10.406 1.758 15.539 1 96.69 186 SER A CA 1
ATOM 1329 C C . SER A 1 186 ? -10.031 2.57 16.781 1 96.69 186 SER A C 1
ATOM 1331 O O . SER A 1 186 ? -10.852 2.775 17.672 1 96.69 186 SER A O 1
ATOM 1333 N N . ASN A 1 187 ? -8.766 2.955 16.859 1 96.94 187 ASN A N 1
ATOM 1334 C CA . ASN A 1 187 ? -8.336 3.781 17.984 1 96.94 187 ASN A CA 1
ATOM 1335 C C . ASN A 1 187 ? -9.07 5.121 18 1 96.94 187 ASN A C 1
ATOM 1337 O O . ASN A 1 187 ? -9.438 5.617 19.078 1 96.94 187 ASN A O 1
ATOM 1341 N N . TRP A 1 188 ? -9.297 5.676 16.891 1 98.12 188 TRP A N 1
ATOM 1342 C CA . TRP A 1 188 ? -10.094 6.898 16.797 1 98.12 188 TRP A CA 1
ATOM 1343 C C . TRP A 1 188 ? -11.539 6.641 17.203 1 98.12 188 TRP A C 1
ATOM 1345 O O . TRP A 1 188 ? -12.148 7.461 17.891 1 98.12 188 TRP A O 1
ATOM 1355 N N . SER A 1 189 ? -12.07 5.523 16.703 1 97.56 189 SER A N 1
ATOM 1356 C CA . SER A 1 189 ? -13.43 5.141 17.062 1 97.56 189 SER A CA 1
ATOM 1357 C C . SER A 1 189 ? -13.586 5.059 18.578 1 97.56 189 SER A C 1
ATOM 1359 O O . SER A 1 189 ? -14.562 5.555 19.141 1 97.56 189 SER A O 1
ATOM 1361 N N . LYS A 1 190 ? -12.641 4.5 19.219 1 95.56 190 LYS A N 1
ATOM 1362 C CA . LYS A 1 190 ? -12.656 4.398 20.672 1 95.56 190 LYS A CA 1
ATOM 1363 C C . LYS A 1 190 ? -12.602 5.781 21.312 1 95.56 190 LYS A C 1
ATOM 1365 O O . LYS A 1 190 ? -13.32 6.047 22.281 1 95.56 190 LYS A O 1
ATOM 1370 N N . ALA A 1 191 ? -11.781 6.641 20.812 1 95.94 191 ALA A N 1
ATOM 1371 C CA . ALA A 1 191 ? -11.578 7.965 21.391 1 95.94 191 ALA A CA 1
ATOM 1372 C C . ALA A 1 191 ? -12.766 8.875 21.109 1 95.94 191 ALA A C 1
ATOM 1374 O O . ALA A 1 191 ? -13.141 9.688 21.969 1 95.94 191 ALA A O 1
ATOM 1375 N N . SER A 1 192 ? -13.422 8.734 20 1 95.94 192 SER A N 1
ATOM 1376 C CA . SER A 1 192 ? -14.414 9.695 19.531 1 95.94 192 SER A CA 1
ATOM 1377 C C . SER A 1 192 ? -15.828 9.188 19.766 1 95.94 192 SER A C 1
ATOM 1379 O O . SER A 1 192 ? -16.781 9.969 19.766 1 95.94 192 SER A O 1
ATOM 1381 N N . GLY A 1 193 ? -15.969 7.902 19.859 1 95.62 193 GLY A N 1
ATOM 1382 C CA . GLY A 1 193 ? -17.297 7.305 19.922 1 95.62 193 GLY A CA 1
ATOM 1383 C C . GLY A 1 193 ? -17.938 7.156 18.562 1 95.62 193 GLY A C 1
ATOM 1384 O O . GLY A 1 193 ? -19.094 6.734 18.453 1 95.62 193 GLY A O 1
ATOM 1385 N N . LYS A 1 194 ? -17.234 7.496 17.5 1 96.88 194 LYS A N 1
ATOM 1386 C CA . LYS A 1 194 ? -17.75 7.387 16.141 1 96.88 194 LYS A CA 1
ATOM 1387 C C . LYS A 1 194 ? -17.375 6.043 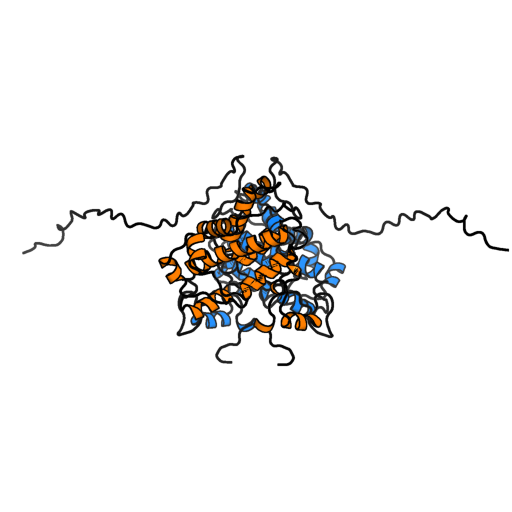15.523 1 96.88 194 LYS A C 1
ATOM 1389 O O . LYS A 1 194 ? -16.469 5.355 16 1 96.88 194 LYS A O 1
ATOM 1394 N N . THR A 1 195 ? -18.125 5.652 14.5 1 97.12 195 THR A N 1
ATOM 1395 C CA . THR A 1 195 ? -17.875 4.395 13.812 1 97.12 195 THR A CA 1
ATOM 1396 C C . THR A 1 195 ? -16.984 4.621 12.594 1 97.12 195 THR A C 1
ATOM 1398 O O . THR A 1 195 ? -16.781 5.758 12.164 1 97.12 195 THR A O 1
ATOM 1401 N N . PHE A 1 196 ? -16.453 3.512 12.086 1 97.44 196 PHE A N 1
ATOM 1402 C CA . PHE A 1 196 ? -15.656 3.539 10.867 1 97.44 196 PHE A CA 1
ATOM 1403 C C . PHE A 1 196 ? -16.375 4.297 9.758 1 97.44 196 PHE A C 1
ATOM 1405 O O . PHE A 1 196 ? -15.758 5.07 9.023 1 97.44 196 PHE A O 1
ATOM 1412 N N . SER A 1 197 ? -17.656 4.137 9.586 1 96.94 197 SER A N 1
ATOM 1413 C CA . SER A 1 197 ? -18.422 4.723 8.492 1 96.94 197 SER A CA 1
ATOM 1414 C C . SER A 1 197 ? -18.531 6.238 8.641 1 96.94 197 SER A C 1
ATOM 1416 O O . SER A 1 197 ? -18.859 6.938 7.68 1 96.94 197 SER A O 1
ATOM 1418 N N . GLU A 1 198 ? -18.219 6.75 9.789 1 97.31 198 GLU A N 1
ATOM 1419 C CA . GLU A 1 198 ? -18.312 8.18 10.062 1 97.31 198 GLU A CA 1
ATOM 1420 C C . GLU A 1 198 ? -16.953 8.859 9.977 1 97.31 198 GLU A C 1
ATOM 1422 O O . GLU A 1 198 ? -16.812 10.031 10.328 1 97.31 198 GLU A O 1
ATOM 1427 N N . LYS A 1 199 ? -15.977 8.203 9.414 1 97.12 199 LYS A N 1
ATOM 1428 C CA . LYS A 1 199 ? -14.586 8.625 9.477 1 97.12 199 LYS A CA 1
ATOM 1429 C C . LYS A 1 199 ? -14.312 9.773 8.5 1 97.12 199 LYS A C 1
ATOM 1431 O O . LYS A 1 199 ? -13.211 10.32 8.477 1 97.12 199 LYS A O 1
ATOM 1436 N N . GLY A 1 200 ? -15.234 10.219 7.703 1 96.38 200 GLY A N 1
ATOM 1437 C CA . GLY A 1 200 ? -15.039 11.102 6.566 1 96.38 200 GLY A CA 1
ATOM 1438 C C . GLY A 1 200 ? -14.109 12.266 6.871 1 96.38 200 GLY A C 1
ATOM 1439 O O . GLY A 1 200 ? -12.961 12.281 6.418 1 96.38 200 GLY A O 1
ATOM 1440 N N . GLU A 1 201 ? -14.547 13.211 7.715 1 97.75 201 GLU A N 1
ATOM 1441 C CA . GLU A 1 201 ? -13.766 14.406 8.008 1 97.75 201 GLU A CA 1
ATOM 1442 C C . GLU A 1 201 ? -12.438 14.047 8.672 1 97.75 201 GLU A C 1
ATOM 1444 O O . GLU A 1 201 ? -11.414 14.68 8.406 1 97.75 201 GLU A O 1
ATOM 1449 N N . ARG A 1 202 ? -12.469 13.086 9.562 1 98.31 202 ARG A N 1
ATOM 1450 C CA . ARG A 1 202 ? -11.25 12.648 10.234 1 98.31 202 ARG A CA 1
ATOM 1451 C C . ARG A 1 202 ? -10.188 12.234 9.219 1 98.31 202 ARG A C 1
ATOM 1453 O O . ARG A 1 202 ? -9.031 12.641 9.328 1 98.31 202 ARG A O 1
ATOM 1460 N N . CYS A 1 203 ? -10.523 11.43 8.203 1 98.38 203 CYS A N 1
ATOM 1461 C CA . CYS A 1 203 ? -9.57 10.922 7.223 1 98.38 203 CYS A CA 1
ATOM 1462 C C . CYS A 1 203 ? -9.156 12.016 6.246 1 98.38 203 CYS A C 1
ATOM 1464 O O . CYS A 1 203 ? -8.008 12.039 5.789 1 98.38 203 CYS A O 1
ATOM 1466 N N . TYR A 1 204 ? -10.094 12.938 5.891 1 98.38 204 TYR A N 1
ATOM 1467 C CA . TYR A 1 204 ? -9.734 14.062 5.039 1 98.38 204 TYR A CA 1
ATOM 1468 C C . TYR A 1 204 ? -8.664 14.922 5.695 1 98.38 204 TYR A C 1
ATOM 1470 O O . TYR A 1 204 ? -7.66 15.266 5.066 1 98.38 204 TYR A O 1
ATOM 1478 N N . ARG A 1 205 ? -8.906 15.25 6.91 1 98.56 205 ARG A N 1
ATOM 1479 C CA . ARG A 1 205 ? -7.965 16.094 7.645 1 98.56 205 ARG A CA 1
ATOM 1480 C C . ARG A 1 205 ? -6.656 15.352 7.906 1 98.56 205 ARG A C 1
ATOM 1482 O O . ARG A 1 205 ? -5.586 15.961 7.926 1 98.56 205 ARG A O 1
ATOM 1489 N N . LEU A 1 206 ? -6.762 14.023 8.164 1 98.88 206 LEU A N 1
ATOM 1490 C CA . LEU A 1 206 ? -5.547 13.227 8.328 1 98.88 206 LEU A CA 1
ATOM 1491 C C . LEU A 1 206 ? -4.672 13.312 7.082 1 98.88 206 LEU A C 1
ATOM 1493 O O . LEU A 1 206 ? -3.453 13.477 7.188 1 98.88 206 LEU A O 1
ATOM 1497 N N . SER A 1 207 ? -5.25 13.203 5.871 1 98.88 207 SER A N 1
ATOM 1498 C CA . SER A 1 207 ? -4.5 13.312 4.629 1 98.88 207 SER A CA 1
ATOM 1499 C C . SER A 1 207 ? -3.805 14.672 4.523 1 98.88 207 SER A C 1
ATOM 1501 O O . SER A 1 207 ? -2.643 14.75 4.121 1 98.88 207 SER A O 1
ATOM 1503 N N . ALA A 1 208 ? -4.539 15.688 4.914 1 98.94 208 ALA A N 1
ATOM 1504 C CA . ALA A 1 208 ? -3.939 17.031 4.926 1 98.94 208 ALA A CA 1
ATOM 1505 C C . ALA A 1 208 ? -2.773 17.094 5.906 1 98.94 208 ALA A C 1
ATOM 1507 O O . ALA A 1 208 ? -1.73 17.672 5.602 1 98.94 208 ALA A O 1
ATOM 1508 N N . SER A 1 209 ? -2.947 16.516 7.105 1 98.94 209 SER A N 1
ATOM 1509 C CA . SER A 1 209 ? -1.905 16.484 8.133 1 98.94 209 SER A CA 1
ATOM 1510 C C . SER A 1 209 ? -0.653 15.773 7.625 1 98.94 209 SER A C 1
ATOM 1512 O O . SER A 1 209 ? 0.464 16.25 7.844 1 98.94 209 SER A O 1
ATOM 1514 N N . ILE A 1 210 ? -0.856 14.672 6.953 1 98.94 210 ILE A N 1
ATOM 1515 C CA . ILE A 1 210 ? 0.252 13.867 6.445 1 98.94 210 ILE A CA 1
ATOM 1516 C C . ILE A 1 210 ? 0.944 14.617 5.305 1 98.94 210 ILE A C 1
ATOM 1518 O O . ILE A 1 210 ? 2.176 14.656 5.238 1 98.94 210 ILE A O 1
ATOM 1522 N N . ALA A 1 211 ? 0.183 15.227 4.387 1 98.94 211 ALA A N 1
ATOM 1523 C CA . ALA A 1 211 ? 0.773 16.016 3.307 1 98.94 211 ALA A CA 1
ATOM 1524 C C . ALA A 1 211 ? 1.607 17.172 3.859 1 98.94 211 ALA A C 1
ATOM 1526 O O . ALA A 1 211 ? 2.703 17.438 3.363 1 98.94 211 ALA A O 1
ATOM 1527 N N . TYR A 1 212 ? 1.092 17.828 4.898 1 98.94 212 TYR A N 1
ATOM 1528 C CA . TYR A 1 212 ? 1.796 18.922 5.559 1 98.94 212 TYR A CA 1
ATOM 1529 C C . TYR A 1 212 ? 3.152 18.453 6.078 1 98.94 212 TYR A C 1
ATOM 1531 O O . TYR A 1 212 ? 4.18 19.062 5.766 1 98.94 212 TYR A O 1
ATOM 1539 N N . HIS A 1 213 ? 3.137 17.391 6.801 1 98.88 213 HIS A N 1
ATOM 1540 C CA . HIS A 1 213 ? 4.355 16.938 7.453 1 98.88 213 HIS A CA 1
ATOM 1541 C C . HIS A 1 213 ? 5.332 16.344 6.445 1 98.88 213 HIS A C 1
ATOM 1543 O O . HIS A 1 213 ? 6.547 16.469 6.602 1 98.88 213 HIS A O 1
ATOM 1549 N N . LEU A 1 214 ? 4.805 15.688 5.41 1 98.88 214 LEU A N 1
ATOM 1550 C CA . LEU A 1 214 ? 5.656 15.164 4.344 1 98.88 214 LEU A CA 1
ATOM 1551 C C . LEU A 1 214 ? 6.469 16.281 3.705 1 98.88 214 LEU A C 1
ATOM 1553 O O . LEU A 1 214 ? 7.691 16.172 3.564 1 98.88 214 LEU A O 1
ATOM 1557 N N . VAL A 1 215 ? 5.828 17.344 3.367 1 98.94 215 VAL A N 1
ATOM 1558 C CA . VAL A 1 215 ? 6.504 18.469 2.723 1 98.94 215 VAL A CA 1
ATOM 1559 C C . VAL A 1 215 ? 7.5 19.109 3.691 1 98.94 215 VAL A C 1
ATOM 1561 O O . VAL A 1 215 ? 8.609 19.469 3.297 1 98.94 215 VAL A O 1
ATOM 1564 N N . GLU A 1 216 ? 7.109 19.203 4.977 1 98.88 216 GLU A N 1
ATOM 1565 C CA . GLU A 1 216 ? 8.062 19.703 5.961 1 98.88 216 GLU A CA 1
ATOM 1566 C C . GLU A 1 216 ? 9.344 18.875 5.965 1 98.88 216 GLU A C 1
ATOM 1568 O O . GLU A 1 216 ? 10.445 19.438 5.934 1 98.88 216 GLU A O 1
ATOM 1573 N N . LEU A 1 217 ? 9.188 17.594 5.992 1 98.81 217 LEU A N 1
ATOM 1574 C CA . LEU A 1 217 ? 10.336 16.703 6.039 1 98.81 217 LEU A CA 1
ATOM 1575 C C . LEU A 1 217 ? 11.156 16.797 4.758 1 98.81 217 LEU A C 1
ATOM 1577 O O . LEU A 1 217 ? 12.391 16.859 4.809 1 98.81 217 LEU A O 1
ATOM 1581 N N . LEU A 1 218 ? 10.5 16.844 3.619 1 98.88 218 LEU A N 1
ATOM 1582 C CA . LEU A 1 218 ? 11.195 16.953 2.34 1 98.88 218 LEU A CA 1
ATOM 1583 C C . LEU A 1 218 ? 11.961 18.266 2.25 1 98.88 218 LEU A C 1
ATOM 1585 O O . LEU A 1 218 ? 13.109 18.281 1.794 1 98.88 218 LEU A O 1
ATOM 1589 N N . ASN A 1 219 ? 11.344 19.344 2.693 1 98.94 219 ASN A N 1
ATOM 1590 C CA . ASN A 1 219 ? 12.016 20.641 2.711 1 98.94 219 ASN A CA 1
ATOM 1591 C C . ASN A 1 219 ? 13.242 20.625 3.615 1 98.94 219 ASN A C 1
ATOM 1593 O O . ASN A 1 219 ? 14.305 21.125 3.23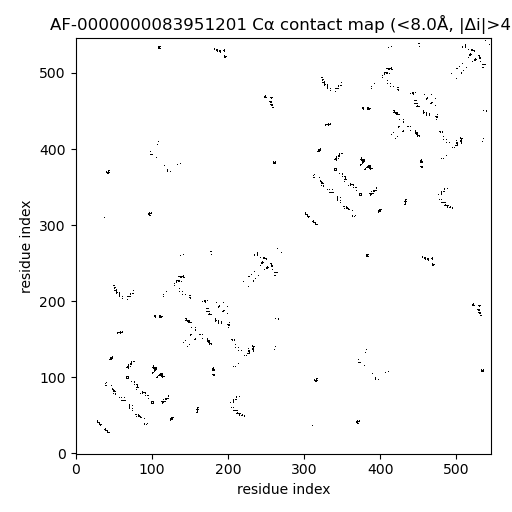8 1 98.94 219 ASN A O 1
ATOM 1597 N N . ARG A 1 220 ? 13.094 20.094 4.789 1 98.69 220 ARG A N 1
ATOM 1598 C CA . ARG A 1 220 ? 14.195 20 5.734 1 98.69 220 ARG A CA 1
ATOM 1599 C C . ARG A 1 220 ? 15.344 19.172 5.16 1 98.69 220 ARG A C 1
ATOM 1601 O O . ARG A 1 220 ? 16.5 19.562 5.246 1 98.69 220 ARG A O 1
ATOM 1608 N N . ALA A 1 221 ? 15.008 18.047 4.594 1 98.62 221 ALA A N 1
ATOM 1609 C CA . ALA A 1 221 ? 16.016 17.203 3.953 1 98.62 221 ALA A CA 1
ATOM 1610 C C . ALA A 1 221 ? 16.703 17.938 2.811 1 98.62 221 ALA A C 1
ATOM 1612 O O . ALA A 1 221 ? 17.922 17.875 2.664 1 98.62 221 ALA A O 1
ATOM 1613 N N . HIS A 1 222 ? 15.914 18.656 2.018 1 98.56 222 HIS A N 1
ATOM 1614 C CA . HIS A 1 222 ? 16.422 19.406 0.884 1 98.56 222 HIS A CA 1
ATOM 1615 C C . HIS A 1 222 ? 17.391 20.5 1.342 1 98.56 222 HIS A C 1
ATOM 1617 O O . HIS A 1 222 ? 18.375 20.781 0.656 1 98.56 222 HIS A O 1
ATOM 1623 N N . LYS A 1 223 ? 17.156 21.062 2.477 1 98.31 223 LYS A N 1
ATOM 1624 C CA . LYS A 1 223 ? 18 22.109 3.029 1 98.31 223 LYS A CA 1
ATOM 1625 C C . LYS A 1 223 ? 19.25 21.531 3.688 1 98.31 223 LYS A C 1
ATOM 1627 O O . LYS A 1 223 ? 20.109 22.281 4.137 1 98.31 223 LYS A O 1
ATOM 1632 N N . GLY A 1 224 ? 19.281 20.266 3.805 1 98.06 224 GLY A N 1
ATOM 1633 C CA . GLY A 1 224 ? 20.531 19.656 4.25 1 98.06 224 GLY A CA 1
ATOM 1634 C C . GLY A 1 224 ? 20.453 19.125 5.672 1 98.06 224 GLY A C 1
ATOM 1635 O O . GLY A 1 224 ? 21.469 18.672 6.223 1 98.06 224 GLY A O 1
ATOM 1636 N N . GLU A 1 225 ? 19.25 19.141 6.266 1 98 225 GLU A N 1
ATOM 1637 C CA . GLU A 1 225 ? 19.141 18.562 7.602 1 98 225 GLU A CA 1
ATOM 1638 C C . GLU A 1 225 ? 19.328 17.047 7.559 1 98 225 GLU A C 1
ATOM 1640 O O . GLU A 1 225 ? 18.812 16.375 6.672 1 98 225 GLU A O 1
ATOM 1645 N N . ASP A 1 226 ? 20.062 16.484 8.531 1 98 226 ASP A N 1
ATOM 1646 C CA . ASP A 1 226 ? 20.266 15.039 8.656 1 98 226 ASP A CA 1
ATOM 1647 C C . ASP A 1 226 ? 19.094 14.391 9.414 1 98 226 ASP A C 1
ATOM 1649 O O . ASP A 1 226 ? 19.219 14.094 10.602 1 98 226 ASP A O 1
ATOM 1653 N N . LEU A 1 227 ? 18.062 14.078 8.719 1 97.69 227 LEU A N 1
ATOM 1654 C CA . LEU A 1 227 ? 16.875 13.477 9.32 1 97.69 227 LEU A CA 1
ATOM 1655 C C . LEU A 1 227 ? 17.188 12.086 9.859 1 97.69 227 LEU A C 1
ATOM 1657 O O . LEU A 1 227 ? 16.578 11.641 10.836 1 97.69 227 LEU A O 1
ATOM 1661 N N . ALA A 1 228 ? 18.078 11.398 9.227 1 95.12 228 ALA A N 1
ATOM 1662 C CA . ALA A 1 228 ? 18.422 10.031 9.609 1 95.12 228 ALA A CA 1
ATOM 1663 C C . ALA A 1 228 ? 19 9.977 11.023 1 95.12 228 ALA A C 1
ATOM 1665 O O . ALA A 1 228 ? 18.984 8.93 11.664 1 95.12 228 ALA A O 1
ATOM 1666 N N . ALA A 1 229 ? 19.484 11.117 11.453 1 94.88 229 ALA A N 1
ATOM 1667 C CA . ALA A 1 229 ? 20.078 11.195 12.789 1 94.88 229 ALA A CA 1
ATOM 1668 C C . ALA A 1 229 ? 18.984 11.375 13.844 1 94.88 229 ALA A C 1
ATOM 1670 O O . ALA A 1 229 ? 19.25 11.188 15.039 1 94.88 229 ALA A O 1
ATOM 1671 N N . LEU A 1 230 ? 17.766 11.672 13.414 1 93.25 230 LEU A N 1
ATOM 1672 C CA . LEU A 1 230 ? 16.688 11.938 14.359 1 93.25 230 LEU A CA 1
ATOM 1673 C C . LEU A 1 230 ? 16.094 10.633 14.875 1 93.25 230 LEU A C 1
ATOM 1675 O O . LEU A 1 230 ? 15.852 9.703 14.102 1 93.25 230 LEU A O 1
ATOM 1679 N N . PRO A 1 231 ? 15.766 10.594 16.125 1 89.75 231 PRO A N 1
ATOM 1680 C CA . PRO A 1 231 ? 15.164 9.383 16.688 1 89.75 231 PRO A CA 1
ATOM 1681 C C . PRO A 1 231 ? 13.836 9.016 16.031 1 89.75 231 PRO A C 1
ATOM 1683 O O . PRO A 1 231 ? 13.516 7.832 15.898 1 89.75 231 PRO A O 1
ATOM 1686 N N . GLU A 1 232 ? 13.164 9.945 15.523 1 89.81 232 GLU A N 1
ATOM 1687 C CA . GLU A 1 232 ? 11.836 9.711 14.977 1 89.81 232 GLU A CA 1
ATOM 1688 C C . GLU A 1 232 ? 11.914 9.055 13.602 1 89.81 232 GLU A C 1
ATOM 1690 O O . GLU A 1 232 ? 10.914 8.562 13.086 1 89.81 232 GLU A O 1
ATOM 1695 N N . SER A 1 233 ? 13.117 9.039 13.055 1 91.31 233 SER A N 1
ATOM 1696 C CA . SER A 1 233 ? 13.273 8.43 11.742 1 91.31 233 SER A CA 1
ATOM 1697 C C . SER A 1 233 ? 13.648 6.957 11.852 1 91.31 233 SER A C 1
ATOM 1699 O O . SER A 1 233 ? 13.695 6.242 10.852 1 91.31 233 SER A O 1
ATOM 1701 N N . LYS A 1 234 ? 13.891 6.562 13.117 1 90.38 234 LYS A N 1
ATOM 1702 C CA . LYS A 1 234 ? 14.359 5.203 13.367 1 90.38 234 LYS A CA 1
ATOM 1703 C C . LYS A 1 234 ? 13.32 4.398 14.141 1 90.38 234 LYS A C 1
ATOM 1705 O O . LYS A 1 234 ? 12.445 4.973 14.789 1 90.38 234 LYS A O 1
ATOM 1710 N N . PRO A 1 235 ? 13.469 3.051 13.961 1 91 235 PRO A N 1
ATOM 1711 C CA . PRO A 1 235 ? 12.641 2.26 14.875 1 91 235 PRO A CA 1
ATOM 1712 C C . PRO A 1 235 ? 12.914 2.578 16.344 1 91 235 PRO A C 1
ATOM 1714 O O . PRO A 1 235 ? 13.977 3.117 16.672 1 91 235 PRO A O 1
ATOM 1717 N N . SER A 1 236 ? 11.922 2.273 17.188 1 91.88 236 SER A N 1
ATOM 1718 C CA . SER A 1 236 ? 12.109 2.482 18.625 1 91.88 236 SER A CA 1
ATOM 1719 C C . SER A 1 236 ? 13.289 1.677 19.156 1 91.88 236 SER A C 1
ATOM 1721 O O . SER A 1 236 ? 13.734 0.721 18.516 1 91.88 236 SER A O 1
ATOM 1723 N N . THR A 1 237 ? 13.781 2.061 20.266 1 92.56 237 THR A N 1
ATOM 1724 C CA . THR A 1 237 ? 14.859 1.323 20.922 1 92.56 237 THR A CA 1
ATOM 1725 C C . THR A 1 237 ? 14.445 -0.125 21.172 1 92.56 237 THR A C 1
ATOM 1727 O O . THR A 1 237 ? 15.258 -1.042 21 1 92.56 237 THR A O 1
ATOM 1730 N N . GLU A 1 238 ? 13.258 -0.311 21.516 1 91.5 238 GLU A N 1
ATOM 1731 C CA . GLU A 1 238 ? 12.75 -1.656 21.75 1 91.5 238 GLU A CA 1
ATOM 1732 C C . GLU A 1 238 ? 12.75 -2.482 20.469 1 91.5 238 GLU A C 1
ATOM 1734 O O . GLU A 1 238 ? 13.18 -3.639 20.469 1 91.5 238 GLU A O 1
ATOM 1739 N N . ALA A 1 239 ? 12.258 -1.921 19.406 1 91.81 239 ALA A N 1
ATOM 1740 C CA . ALA A 1 239 ? 12.25 -2.619 18.125 1 91.81 239 ALA A CA 1
ATOM 1741 C C . ALA A 1 239 ? 13.672 -2.951 17.672 1 91.81 239 ALA A C 1
ATOM 1743 O O . ALA A 1 239 ? 13.922 -4.039 17.156 1 91.81 239 ALA A O 1
ATOM 1744 N N . GLN A 1 240 ? 14.57 -2.055 17.906 1 93.19 240 GLN A N 1
ATOM 1745 C CA . GLN A 1 240 ? 15.961 -2.283 17.547 1 93.19 240 GLN A CA 1
ATOM 1746 C C . GLN A 1 240 ? 16.562 -3.436 18.359 1 93.19 240 GLN A C 1
ATOM 1748 O O . GLN A 1 240 ? 17.359 -4.215 17.828 1 93.19 240 GLN A O 1
ATOM 1753 N N . SER A 1 241 ? 16.219 -3.531 19.562 1 94 241 SER A N 1
ATOM 1754 C CA . SER A 1 241 ? 16.672 -4.637 20.391 1 94 241 SER A CA 1
ATOM 1755 C C . SER A 1 241 ? 16.188 -5.977 19.859 1 94 241 SER A C 1
ATOM 1757 O O . SER A 1 241 ? 16.938 -6.957 19.859 1 94 241 SER A O 1
ATOM 1759 N N . CYS A 1 242 ? 14.977 -6.055 19.422 1 93.94 242 CYS A N 1
ATOM 1760 C CA . CYS A 1 242 ? 14.453 -7.27 18.797 1 93.94 242 CYS A CA 1
ATOM 1761 C C . CYS A 1 242 ? 15.219 -7.602 17.531 1 93.94 242 CYS A C 1
ATOM 1763 O O . CYS A 1 242 ? 15.562 -8.758 17.281 1 93.94 242 CYS A O 1
ATOM 1765 N N . GLN A 1 243 ? 15.523 -6.574 16.75 1 93.94 243 GLN A N 1
ATOM 1766 C CA . GLN A 1 243 ? 16.172 -6.758 15.453 1 93.94 243 GLN A CA 1
ATOM 1767 C C . GLN A 1 243 ? 17.609 -7.199 15.617 1 93.94 243 GLN A C 1
ATOM 1769 O O . GLN A 1 243 ? 18.219 -7.703 14.672 1 93.94 243 GLN A O 1
ATOM 1774 N N . SER A 1 244 ? 18.156 -6.996 16.781 1 94.12 244 SER A N 1
ATOM 1775 C CA . SER A 1 244 ? 19.531 -7.418 17.016 1 94.12 244 SER A CA 1
ATOM 1776 C C . SER A 1 244 ? 19.672 -8.93 16.906 1 94.12 244 SER A C 1
ATOM 1778 O O . SER A 1 244 ? 20.719 -9.43 16.484 1 94.12 244 SER A O 1
ATOM 1780 N N . CYS A 1 245 ? 18.656 -9.664 17.203 1 93.94 245 CYS A N 1
ATOM 1781 C CA . CYS A 1 245 ? 18.672 -11.117 17.062 1 93.94 245 CYS A CA 1
ATOM 1782 C C . CYS A 1 245 ? 17.891 -11.547 15.828 1 93.94 245 CYS A C 1
ATOM 1784 O O . CYS A 1 245 ? 18.234 -12.547 15.188 1 93.94 245 CYS A O 1
ATOM 1786 N N . HIS A 1 246 ? 16.844 -10.766 15.586 1 95.19 246 HIS A N 1
ATOM 1787 C CA . HIS A 1 246 ? 16.031 -11.008 14.391 1 95.19 246 HIS A CA 1
ATOM 1788 C C . HIS A 1 246 ? 16.469 -10.102 13.242 1 95.19 246 HIS A C 1
ATOM 1790 O O . HIS A 1 246 ? 15.664 -9.336 12.711 1 95.19 246 HIS A O 1
ATOM 1796 N N . GLY A 1 247 ? 17.672 -10.234 12.797 1 94.88 247 GLY A N 1
ATOM 1797 C CA . GLY A 1 247 ? 18.219 -9.32 11.805 1 94.88 247 GLY A CA 1
ATOM 1798 C C . GLY A 1 247 ? 17.875 -9.711 10.375 1 94.88 247 GLY A C 1
ATOM 1799 O O . GLY A 1 247 ? 17.469 -10.844 10.125 1 94.88 247 GLY A O 1
ATOM 1800 N N . SER A 1 248 ? 18.031 -8.789 9.461 1 94.94 248 SER A N 1
ATOM 1801 C CA . SER A 1 248 ? 17.688 -9 8.062 1 94.94 248 SER A CA 1
ATOM 1802 C C . SER A 1 248 ? 18.766 -9.797 7.328 1 94.94 248 SER A C 1
ATOM 1804 O O . SER A 1 248 ? 18.484 -10.461 6.328 1 94.94 248 SER A O 1
ATOM 1806 N N . SER A 1 249 ? 20 -9.734 7.762 1 95.44 249 SER A N 1
ATOM 1807 C CA . SER A 1 249 ? 21.094 -10.406 7.07 1 95.44 249 SER A CA 1
ATOM 1808 C C . SER A 1 249 ? 21.688 -11.523 7.922 1 95.44 249 SER A C 1
ATOM 1810 O O . SER A 1 249 ? 22.422 -12.375 7.418 1 95.44 249 SER A O 1
ATOM 1812 N N . SER A 1 250 ? 21.453 -11.461 9.156 1 94.69 250 SER A N 1
ATOM 1813 C CA . SER A 1 250 ? 21.906 -12.477 10.102 1 94.69 250 SER A CA 1
ATOM 1814 C C . SER A 1 250 ? 20.953 -12.586 11.289 1 94.69 250 SER A C 1
ATOM 1816 O O . SER A 1 250 ? 20.297 -11.609 11.664 1 94.69 250 SER A O 1
ATOM 1818 N N . THR A 1 251 ? 20.828 -13.797 11.82 1 95.56 251 THR A N 1
ATOM 1819 C CA . THR A 1 251 ? 19.984 -14.023 12.977 1 95.56 251 THR A CA 1
ATOM 1820 C C . THR A 1 251 ? 20.766 -14.672 14.109 1 95.56 251 THR A C 1
ATOM 1822 O O . THR A 1 251 ? 21.828 -15.273 13.875 1 95.56 251 THR A O 1
ATOM 1825 N N . MET A 1 252 ? 20.312 -14.375 15.242 1 92.06 252 MET A N 1
ATOM 1826 C CA . MET A 1 252 ? 20.859 -15.102 16.391 1 92.06 252 MET A CA 1
ATOM 1827 C C . MET A 1 252 ? 20.172 -16.453 16.547 1 92.06 252 MET A C 1
ATOM 1829 O O . MET A 1 252 ? 18.969 -16.516 16.781 1 92.06 252 MET A O 1
ATOM 1833 N N . GLY A 1 253 ? 20.938 -17.547 16.469 1 90.06 253 GLY A N 1
ATOM 1834 C CA . GLY A 1 253 ? 20.359 -18.859 16.609 1 90.06 253 GLY A CA 1
ATOM 1835 C C . GLY A 1 253 ? 19.219 -19.109 15.633 1 90.06 253 GLY A C 1
ATOM 1836 O O . GLY A 1 253 ? 19.344 -18.859 14.438 1 90.06 253 GLY A O 1
ATOM 1837 N N . PRO A 1 254 ? 18.094 -19.656 16.188 1 88 254 PRO A N 1
ATOM 1838 C CA . PRO A 1 254 ? 16.969 -20.031 15.336 1 88 254 PRO A CA 1
ATOM 1839 C C . PRO A 1 254 ? 15.961 -18.891 15.148 1 88 254 PRO A C 1
ATOM 1841 O O . PRO A 1 254 ? 14.836 -19.125 14.703 1 88 254 PRO A O 1
ATOM 1844 N N . ALA A 1 255 ? 16.344 -17.734 15.5 1 91.19 255 ALA A N 1
ATOM 1845 C CA . ALA A 1 255 ? 15.438 -16.594 15.344 1 91.19 255 ALA A CA 1
ATOM 1846 C C . ALA A 1 255 ? 15.062 -16.391 13.875 1 91.19 255 ALA A C 1
ATOM 1848 O O . ALA A 1 255 ? 15.891 -16.562 12.984 1 91.19 255 ALA A O 1
ATOM 1849 N N . ALA A 1 256 ? 13.844 -16.078 13.672 1 91.81 256 ALA A N 1
ATOM 1850 C CA . ALA A 1 256 ? 13.414 -15.75 12.312 1 91.81 256 ALA A CA 1
ATOM 1851 C C . ALA A 1 256 ? 13.969 -14.391 11.883 1 91.81 256 ALA A C 1
ATOM 1853 O O . ALA A 1 256 ? 14.039 -13.461 12.688 1 91.81 256 ALA A O 1
ATOM 1854 N N . SER A 1 257 ? 14.305 -14.312 10.609 1 96.56 257 SER A N 1
ATOM 1855 C CA . SER A 1 257 ? 14.789 -13.062 10.047 1 96.56 257 SER A CA 1
ATOM 1856 C C . SER A 1 257 ? 13.641 -12.109 9.734 1 96.56 257 SER A C 1
ATOM 1858 O O . SER A 1 257 ? 12.594 -12.539 9.25 1 96.56 257 SER A O 1
ATOM 1860 N N . VAL A 1 258 ? 13.867 -10.797 10.133 1 95.38 258 VAL A N 1
ATOM 1861 C CA . VAL A 1 258 ? 12.797 -9.828 9.93 1 95.38 258 VAL A CA 1
ATOM 1862 C C . VAL A 1 258 ? 13.375 -8.523 9.375 1 95.38 258 VAL A C 1
ATOM 1864 O O . VAL A 1 258 ? 14.508 -8.156 9.695 1 95.38 258 VAL A O 1
ATOM 1867 N N . LYS A 1 259 ? 12.617 -7.922 8.469 1 95.06 259 LYS A N 1
ATOM 1868 C CA . LYS A 1 259 ? 12.859 -6.531 8.094 1 95.06 259 LYS A CA 1
ATOM 1869 C C . LYS A 1 259 ? 11.578 -5.707 8.188 1 95.06 259 LYS A C 1
ATOM 1871 O O . LYS A 1 259 ? 10.625 -5.949 7.445 1 95.06 259 LYS A O 1
ATOM 1876 N N . THR A 1 260 ? 11.539 -4.848 9.094 1 95.5 260 THR A N 1
ATOM 1877 C CA . THR A 1 260 ? 10.469 -3.881 9.305 1 95.5 260 THR A CA 1
ATOM 1878 C C . THR A 1 260 ? 10.898 -2.805 10.297 1 95.5 260 THR A C 1
ATOM 1880 O O . THR A 1 260 ? 11.766 -3.041 11.141 1 95.5 260 THR A O 1
ATOM 1883 N N . ASP A 1 261 ? 10.344 -1.648 10.094 1 92.94 261 ASP A N 1
ATOM 1884 C CA . ASP A 1 261 ? 10.633 -0.583 11.047 1 92.94 261 ASP A CA 1
ATOM 1885 C C . ASP A 1 261 ? 9.438 -0.337 11.969 1 92.94 261 ASP A C 1
ATOM 1887 O O . ASP A 1 261 ? 9.422 0.631 12.727 1 92.94 261 ASP A O 1
ATOM 1891 N N . MET A 1 262 ? 8.445 -1.211 11.867 1 92.25 262 MET A N 1
ATOM 1892 C CA . MET A 1 262 ? 7.254 -1.089 12.711 1 92.25 262 MET A CA 1
ATOM 1893 C C . MET A 1 262 ? 7.578 -1.426 14.164 1 92.25 262 MET A C 1
ATOM 1895 O O . MET A 1 262 ? 8.57 -2.1 14.438 1 92.25 262 MET A O 1
ATOM 1899 N N . GLU A 1 263 ? 6.742 -0.955 15 1 90.81 263 GLU A N 1
ATOM 1900 C CA . GLU A 1 263 ? 6.848 -1.337 16.406 1 90.81 263 GLU A CA 1
ATOM 1901 C C . GLU A 1 263 ? 6.426 -2.789 16.625 1 90.81 263 GLU A C 1
ATOM 1903 O O . GLU A 1 263 ? 5.281 -3.152 16.344 1 90.81 263 GLU A O 1
ATOM 1908 N N . CYS A 1 264 ? 7.301 -3.609 17.156 1 91.75 264 CYS A N 1
ATOM 1909 C CA . CYS A 1 264 ? 7.078 -5.047 17.25 1 91.75 264 CYS A CA 1
ATOM 1910 C C . CYS A 1 264 ? 6.086 -5.383 18.359 1 91.75 264 CYS A C 1
ATOM 1912 O O . CYS A 1 264 ? 5.246 -6.27 18.203 1 91.75 264 CYS A O 1
ATOM 1914 N N . THR A 1 265 ? 6.121 -4.637 19.406 1 89 265 THR A N 1
ATOM 1915 C CA . THR A 1 265 ? 5.402 -5.012 20.625 1 89 265 THR A CA 1
ATOM 1916 C C . THR A 1 265 ? 3.928 -4.645 20.516 1 89 265 THR A C 1
ATOM 1918 O O . THR A 1 265 ? 3.131 -4.973 21.391 1 89 265 THR A O 1
ATOM 1921 N N . THR A 1 266 ? 3.648 -4.008 19.453 1 86.38 266 THR A N 1
ATOM 1922 C CA . THR A 1 266 ? 2.232 -3.768 19.203 1 86.38 266 THR A CA 1
ATOM 1923 C C . THR A 1 266 ? 1.497 -5.082 18.969 1 86.38 266 THR A C 1
ATOM 1925 O O . THR A 1 266 ? 0.349 -5.246 19.391 1 86.38 266 THR A O 1
ATOM 1928 N N . CYS A 1 267 ? 2.209 -6.047 18.344 1 86.06 267 CYS A N 1
ATOM 1929 C CA . CYS A 1 267 ? 1.555 -7.293 17.969 1 86.06 267 CYS A CA 1
ATOM 1930 C C . CYS A 1 267 ? 2.27 -8.492 18.594 1 86.06 267 CYS A C 1
ATOM 1932 O O . CYS A 1 267 ? 1.702 -9.578 18.672 1 86.06 267 CYS A O 1
ATOM 1934 N N . HIS A 1 268 ? 3.52 -8.336 18.875 1 88.25 268 HIS A N 1
ATOM 1935 C CA . HIS A 1 268 ? 4.312 -9.453 19.375 1 88.25 268 HIS A CA 1
ATOM 1936 C C . HIS A 1 268 ? 4.582 -9.32 20.859 1 88.25 268 HIS A C 1
ATOM 1938 O O . HIS A 1 268 ? 4.789 -8.219 21.375 1 88.25 268 HIS A O 1
ATOM 1944 N N . THR A 1 269 ? 4.566 -10.641 21.375 1 83.5 269 THR A N 1
ATOM 1945 C CA . THR A 1 269 ? 4.941 -10.688 22.781 1 83.5 269 THR A CA 1
ATOM 1946 C C . THR A 1 269 ? 6.434 -10.953 22.922 1 83.5 269 THR A C 1
ATOM 1948 O O . THR A 1 269 ? 7.02 -11.703 22.141 1 83.5 269 THR A O 1
ATOM 1951 N N . GLY A 1 270 ? 7.207 -10.062 23.5 1 71.62 270 GLY A N 1
ATOM 1952 C CA . GLY A 1 270 ? 8.617 -10.273 23.766 1 71.62 270 GLY A CA 1
ATOM 1953 C C . GLY A 1 270 ? 8.93 -11.664 24.281 1 71.62 270 GLY A C 1
ATOM 1954 O O . GLY A 1 270 ? 8.023 -12.469 24.484 1 71.62 270 GLY A O 1
ATOM 1955 N N . HIS A 1 271 ? 10.203 -12.172 24.031 1 69.81 271 HIS A N 1
ATOM 1956 C CA . HIS A 1 271 ? 10.641 -13.477 24.516 1 69.81 271 HIS A CA 1
ATOM 1957 C C . HIS A 1 271 ? 10.625 -13.539 26.047 1 69.81 271 HIS A C 1
ATOM 1959 O O . HIS A 1 271 ? 10.539 -14.617 26.625 1 69.81 271 HIS A O 1
ATOM 1965 N N . PHE A 1 272 ? 10.875 -12.477 26.719 1 54.97 272 PHE A N 1
ATOM 1966 C CA . PHE A 1 272 ? 11.109 -12.5 28.172 1 54.97 272 PHE A CA 1
ATOM 1967 C C . PHE A 1 272 ? 9.852 -12.102 28.922 1 54.97 272 PHE A C 1
ATOM 1969 O O . PHE A 1 272 ? 9.898 -11.883 30.141 1 54.97 272 PHE A O 1
ATOM 1976 N N . ASN A 1 273 ? 8.805 -11.945 28.109 1 41.97 273 ASN A N 1
ATOM 1977 C CA . ASN A 1 273 ? 7.68 -11.68 29 1 41.97 273 ASN A CA 1
ATOM 1978 C C . ASN A 1 273 ? 6.926 -12.961 29.344 1 41.97 273 ASN A C 1
ATOM 1980 O O . ASN A 1 273 ? 6.785 -13.852 28.5 1 41.97 273 ASN A O 1
ATOM 1984 N N . MET B 1 1 ? -73.625 11.039 -0.119 1 23.27 1 MET B N 1
ATOM 1985 C CA . MET B 1 1 ? -73.562 12.203 -1.004 1 23.27 1 MET B CA 1
ATOM 1986 C C . MET B 1 1 ? -72.188 12.398 -1.567 1 23.27 1 MET B C 1
ATOM 1988 O O . MET B 1 1 ? -71.25 12.75 -0.833 1 23.27 1 MET B O 1
ATOM 1992 N N . SER B 1 2 ? -71.438 11.469 -2.188 1 26.33 2 SER B N 1
ATOM 1993 C CA . SER B 1 2 ? -70.188 10.711 -2.146 1 26.33 2 SER B CA 1
ATOM 1994 C C . SER B 1 2 ? -69.062 11.43 -2.896 1 26.33 2 SER B C 1
ATOM 1996 O O . SER B 1 2 ? -69.25 11.82 -4.055 1 26.33 2 SER B O 1
ATOM 19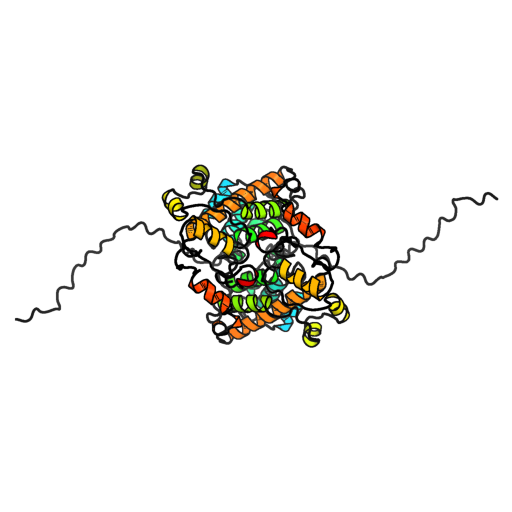98 N N . ILE B 1 3 ? -68.25 12.227 -2.029 1 27.31 3 ILE B N 1
ATOM 1999 C CA . ILE B 1 3 ? -67.25 13.297 -2.209 1 27.31 3 ILE B CA 1
ATOM 2000 C C . ILE B 1 3 ? -66.25 12.883 -3.244 1 27.31 3 ILE B C 1
ATOM 2002 O O . ILE B 1 3 ? -65.625 11.828 -3.113 1 27.31 3 ILE B O 1
ATOM 2006 N N . ASN B 1 4 ? -66.375 13.273 -4.508 1 21.27 4 ASN B N 1
ATOM 2007 C CA . ASN B 1 4 ? -65.812 13.078 -5.832 1 21.27 4 ASN B CA 1
ATOM 2008 C C . ASN B 1 4 ? -64.312 13.508 -5.867 1 21.27 4 ASN B C 1
ATOM 2010 O O . ASN B 1 4 ? -64 14.625 -5.465 1 21.27 4 ASN B O 1
ATOM 2014 N N . ARG B 1 5 ? -63.312 12.539 -5.695 1 25.06 5 ARG B N 1
ATOM 2015 C CA . ARG B 1 5 ? -61.875 12.305 -5.52 1 25.06 5 ARG B CA 1
ATOM 2016 C C . ARG B 1 5 ? -61.062 13.133 -6.496 1 25.06 5 ARG B C 1
ATOM 2018 O O . ARG B 1 5 ? -59.812 13.086 -6.484 1 25.06 5 ARG B O 1
ATOM 2025 N N . ARG B 1 6 ? -61.625 13.406 -7.703 1 23.03 6 ARG B N 1
ATOM 2026 C CA . ARG B 1 6 ? -60.844 13.695 -8.906 1 23.03 6 ARG B CA 1
ATOM 2027 C C . ARG B 1 6 ? -60.062 14.984 -8.75 1 23.03 6 ARG B C 1
ATOM 2029 O O . ARG B 1 6 ? -58.938 15.094 -9.258 1 23.03 6 ARG B O 1
ATOM 2036 N N . GLN B 1 7 ? -60.812 16.047 -8.469 1 20.42 7 GLN B N 1
ATOM 2037 C CA . GLN B 1 7 ? -60.469 17.312 -9.102 1 20.42 7 GLN B CA 1
ATOM 2038 C C . GLN B 1 7 ? -59.188 17.891 -8.531 1 20.42 7 GLN B C 1
ATOM 2040 O O . GLN B 1 7 ? -58.656 18.875 -9.062 1 20.42 7 GLN B O 1
ATOM 2045 N N . ALA B 1 8 ? -59 17.734 -7.242 1 22.94 8 ALA B N 1
ATOM 2046 C CA . ALA B 1 8 ? -58.156 18.75 -6.617 1 22.94 8 ALA B CA 1
ATOM 2047 C C . ALA B 1 8 ? -56.719 18.609 -7.062 1 22.94 8 ALA B C 1
ATOM 2049 O O . ALA B 1 8 ? -55.969 17.797 -6.504 1 22.94 8 ALA B O 1
ATOM 2050 N N . LEU B 1 9 ? -56.312 18.422 -8.344 1 24.03 9 LEU B N 1
ATOM 2051 C CA . LEU B 1 9 ? -55.031 18.234 -9.023 1 24.03 9 LEU B CA 1
ATOM 2052 C C . LEU B 1 9 ? -54.125 19.438 -8.844 1 24.03 9 LEU B C 1
ATOM 2054 O O . LEU B 1 9 ? -53 19.453 -9.32 1 24.03 9 LEU B O 1
ATOM 2058 N N . GLY B 1 10 ? -54.781 20.609 -8.695 1 20.23 10 GLY B N 1
ATOM 2059 C CA . GLY B 1 10 ? -54.031 21.75 -9.227 1 20.23 10 GLY B CA 1
ATOM 2060 C C . GLY B 1 10 ? -52.625 21.891 -8.648 1 20.23 10 GLY B C 1
ATOM 2061 O O . GLY B 1 10 ? -51.656 21.938 -9.383 1 20.23 10 GLY B O 1
ATOM 2062 N N . GLN B 1 11 ? -52.406 23.078 -7.93 1 20.56 11 GLN B N 1
ATOM 2063 C CA . GLN B 1 11 ? -51.469 24.203 -7.895 1 20.56 11 GLN B CA 1
ATOM 2064 C C . GLN B 1 11 ? -50.25 23.875 -7.023 1 20.56 11 GLN B C 1
ATOM 2066 O O . GLN B 1 11 ? -50.188 24.281 -5.863 1 20.56 11 GLN B O 1
ATOM 2071 N N . ILE B 1 12 ? -49.906 22.719 -6.852 1 21.3 12 ILE B N 1
ATOM 2072 C CA . ILE B 1 12 ? -48.875 22.5 -5.828 1 21.3 12 ILE B CA 1
ATOM 2073 C C . ILE B 1 12 ? -47.656 23.375 -6.125 1 21.3 12 ILE B C 1
ATOM 2075 O O . ILE B 1 12 ? -47.125 23.359 -7.242 1 21.3 12 ILE B O 1
ATOM 2079 N N . ILE B 1 13 ? -47.5 24.484 -5.387 1 22.27 13 ILE B N 1
ATOM 2080 C CA . ILE B 1 13 ? -46.531 25.547 -5.156 1 22.27 13 ILE B CA 1
ATOM 2081 C C . ILE B 1 13 ? -45.125 24.984 -5.148 1 22.27 13 ILE B C 1
ATOM 2083 O O . ILE B 1 13 ? -44.812 24.031 -4.414 1 22.27 13 ILE B O 1
ATOM 2087 N N . GLY B 1 14 ? -44.344 25.109 -6.289 1 22.52 14 GLY B N 1
ATOM 2088 C CA . GLY B 1 14 ? -42.969 24.922 -6.727 1 22.52 14 GLY B CA 1
ATOM 2089 C C . GLY B 1 14 ? -41.969 25.453 -5.734 1 22.52 14 GLY B C 1
ATOM 2090 O O . GLY 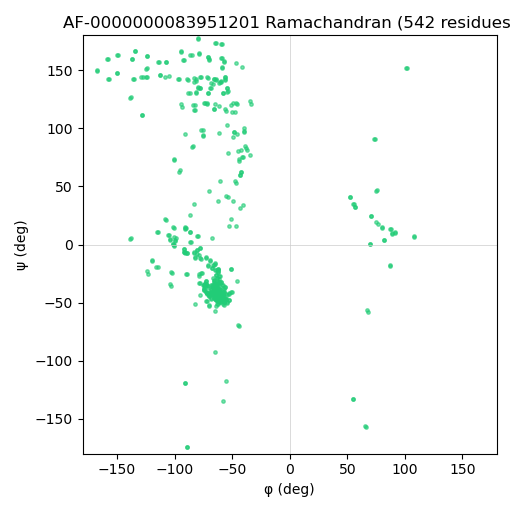B 1 14 ? -41.438 26.562 -5.883 1 22.52 14 GLY B O 1
ATOM 2091 N N . ILE B 1 15 ? -42.25 25.422 -4.484 1 21.14 15 ILE B N 1
ATOM 2092 C CA . ILE B 1 15 ? -41.312 26.031 -3.555 1 21.14 15 ILE B CA 1
ATOM 2093 C C . ILE B 1 15 ? -39.875 25.547 -3.854 1 21.14 15 ILE B C 1
ATOM 2095 O O . ILE B 1 15 ? -39.625 24.344 -3.891 1 21.14 15 ILE B O 1
ATOM 2099 N N . SER B 1 16 ? -39.094 26.375 -4.633 1 22.97 16 SER B N 1
ATOM 2100 C CA . SER B 1 16 ? -37.719 26.469 -5.031 1 22.97 16 SER B CA 1
ATOM 2101 C C . SER B 1 16 ? -36.781 26.453 -3.818 1 22.97 16 SER B C 1
ATOM 2103 O O . SER B 1 16 ? -35.969 27.359 -3.627 1 22.97 16 SER B O 1
ATOM 2105 N N . ALA B 1 17 ? -37.125 26.078 -2.646 1 24.91 17 ALA B N 1
ATOM 2106 C CA . ALA B 1 17 ? -36.188 26.344 -1.559 1 24.91 17 ALA B CA 1
ATOM 2107 C C . ALA B 1 17 ? -34.781 25.844 -1.903 1 24.91 17 ALA B C 1
ATOM 2109 O O . ALA B 1 17 ? -34.625 24.734 -2.412 1 24.91 17 ALA B O 1
ATOM 2110 N N . ALA B 1 18 ? -33.719 26.781 -1.932 1 24.73 18 ALA B N 1
ATOM 2111 C CA . ALA B 1 18 ? -32.281 26.953 -2.057 1 24.73 18 ALA B CA 1
ATOM 2112 C C . ALA B 1 18 ? -31.531 26.047 -1.082 1 24.73 18 ALA B C 1
ATOM 2114 O O . ALA B 1 18 ? -31.297 26.422 0.067 1 24.73 18 ALA B O 1
ATOM 2115 N N . ALA B 1 19 ? -31.969 25 -0.547 1 26.98 19 ALA B N 1
ATOM 2116 C CA . ALA B 1 19 ? -31.141 24.25 0.385 1 26.98 19 ALA B CA 1
ATOM 2117 C C . ALA B 1 19 ? -29.734 24.047 -0.177 1 26.98 19 ALA B C 1
ATOM 2119 O O . ALA B 1 19 ? -29.562 23.703 -1.351 1 26.98 19 ALA B O 1
ATOM 2120 N N . ALA B 1 20 ? -28.656 24.688 0.483 1 28.64 20 ALA B N 1
ATOM 2121 C CA . ALA B 1 20 ? -27.203 24.781 0.319 1 28.64 20 ALA B CA 1
ATOM 2122 C C . ALA B 1 20 ? -26.594 23.406 0.076 1 28.64 20 ALA B C 1
ATOM 2124 O O . ALA B 1 20 ? -26.547 22.578 0.984 1 28.64 20 ALA B O 1
ATOM 2125 N N . GLY B 1 21 ? -26.969 22.594 -0.81 1 25.48 21 GLY B N 1
ATOM 2126 C CA . GLY B 1 21 ? -26.547 21.312 -1.343 1 25.48 21 GLY B CA 1
ATOM 2127 C C . GLY B 1 21 ? -25.047 21.219 -1.574 1 25.48 21 GLY B C 1
ATOM 2128 O O . GLY B 1 21 ? -24.516 21.875 -2.461 1 25.48 21 GLY B O 1
ATOM 2129 N N . ALA B 1 22 ? -24.281 21.141 -0.476 1 27.27 22 ALA B N 1
ATOM 2130 C CA . ALA B 1 22 ? -22.859 20.859 -0.685 1 27.27 22 ALA B CA 1
ATOM 2131 C C . ALA B 1 22 ? -22.656 19.797 -1.764 1 27.27 22 ALA B C 1
ATOM 2133 O O . ALA B 1 22 ? -23.109 18.656 -1.613 1 27.27 22 ALA B O 1
ATOM 2134 N N . GLY B 1 23 ? -22.812 20.109 -2.998 1 26.19 23 GLY B N 1
ATOM 2135 C CA . GLY B 1 23 ? -22.562 19.344 -4.215 1 26.19 23 GLY B CA 1
ATOM 2136 C C . GLY B 1 23 ? -21.297 18.5 -4.141 1 26.19 23 GLY B C 1
ATOM 2137 O O . GLY B 1 23 ? -20.203 19.016 -3.965 1 26.19 23 GLY B O 1
ATOM 2138 N N . LEU B 1 24 ? -21.469 17.344 -3.572 1 28.38 24 LEU B N 1
ATOM 2139 C CA . LEU B 1 24 ? -20.469 16.344 -3.936 1 28.38 24 LEU B CA 1
ATOM 2140 C C . LEU B 1 24 ? -20.172 16.406 -5.43 1 28.38 24 LEU B C 1
ATOM 2142 O O . LEU B 1 24 ? -21.031 16.062 -6.25 1 28.38 24 LEU B O 1
ATOM 2146 N N . THR B 1 25 ? -19.656 17.516 -5.91 1 27.69 25 THR B N 1
ATOM 2147 C CA . THR B 1 25 ? -19.25 17.516 -7.309 1 27.69 25 THR B CA 1
ATOM 2148 C C . THR B 1 25 ? -18.641 16.172 -7.703 1 27.69 25 THR B C 1
ATOM 2150 O O . THR B 1 25 ? -17.625 15.758 -7.156 1 27.69 25 THR B O 1
ATOM 2153 N N . ALA B 1 26 ? -19.406 15.25 -7.98 1 30.06 26 ALA B N 1
ATOM 2154 C CA . ALA B 1 26 ? -19.016 14.062 -8.734 1 30.06 26 ALA B CA 1
ATOM 2155 C C . ALA B 1 26 ? -18.141 14.43 -9.93 1 30.06 26 ALA B C 1
ATOM 2157 O O . ALA B 1 26 ? -18.641 14.977 -10.922 1 30.06 26 ALA B O 1
ATOM 2158 N N . THR B 1 27 ? -17.031 15.031 -9.781 1 30.02 27 THR B N 1
ATOM 2159 C CA . THR B 1 27 ? -16.172 15.25 -10.938 1 30.02 27 THR B CA 1
ATOM 2160 C C . THR B 1 27 ? -16.078 13.984 -11.789 1 30.02 27 THR B C 1
ATOM 2162 O O . THR B 1 27 ? -15.648 12.938 -11.305 1 30.02 27 THR B O 1
ATOM 2165 N N . CYS B 1 28 ? -17.156 13.773 -12.648 1 31.69 28 CYS B N 1
ATOM 2166 C CA . CYS B 1 28 ? -17.078 12.789 -13.719 1 31.69 28 CYS B CA 1
ATOM 2167 C C . CYS B 1 28 ? -15.664 12.727 -14.297 1 31.69 28 CYS B C 1
ATOM 2169 O O . CYS B 1 28 ? -15.008 13.758 -14.445 1 31.69 28 CYS B O 1
ATOM 2171 N N . ALA B 1 29 ? -15.078 11.523 -14.266 1 39.31 29 ALA B N 1
ATOM 2172 C CA . ALA B 1 29 ? -13.789 11.031 -14.734 1 39.31 29 ALA B CA 1
ATOM 2173 C C . ALA B 1 29 ? -13.594 11.336 -16.219 1 39.31 29 ALA B C 1
ATOM 2175 O O . ALA B 1 29 ? -14.117 10.625 -17.078 1 39.31 29 ALA B O 1
ATOM 2176 N N . PHE B 1 30 ? -13.93 12.461 -16.719 1 36.31 30 PHE B N 1
ATOM 2177 C CA . PHE B 1 30 ? -13.57 12.633 -18.125 1 36.31 30 PHE B CA 1
ATOM 2178 C C . PHE B 1 30 ? -12.109 12.258 -18.359 1 36.31 30 PHE B C 1
ATOM 2180 O O . PHE B 1 30 ? -11.273 12.414 -17.469 1 36.31 30 PHE B O 1
ATOM 2187 N N . ALA B 1 31 ? -11.977 11.32 -19.234 1 43.53 31 ALA B N 1
ATOM 2188 C CA . ALA B 1 31 ? -10.633 11.125 -19.781 1 43.53 31 ALA B CA 1
ATOM 2189 C C . ALA B 1 31 ? -9.945 12.461 -20.031 1 43.53 31 ALA B C 1
ATOM 2191 O O . ALA B 1 31 ? -10.492 13.328 -20.719 1 43.53 31 ALA B O 1
ATOM 2192 N N . ALA B 1 32 ? -9.109 12.906 -19.094 1 51.84 32 ALA B N 1
ATOM 2193 C CA . ALA B 1 32 ? -8.477 14.203 -19.344 1 51.84 32 ALA B CA 1
ATOM 2194 C C . ALA B 1 32 ? -7.344 14.07 -20.359 1 51.84 32 ALA B C 1
ATOM 2196 O O . ALA B 1 32 ? -6.551 13.133 -20.297 1 51.84 32 ALA B O 1
ATOM 2197 N N . THR B 1 33 ? -7.574 14.383 -21.672 1 56.88 33 THR B N 1
ATOM 2198 C CA . THR B 1 33 ? -6.438 14.656 -22.547 1 56.88 33 THR B CA 1
ATOM 2199 C C . THR B 1 33 ? -5.66 15.875 -22.047 1 56.88 33 THR B C 1
ATOM 2201 O O . THR B 1 33 ? -6.25 16.859 -21.609 1 56.88 33 THR B O 1
ATOM 2204 N N . ASP B 1 34 ? -4.469 15.547 -21.766 1 60.88 34 ASP B N 1
ATOM 2205 C CA . ASP B 1 34 ? -3.684 16.703 -21.328 1 60.88 34 ASP B CA 1
ATOM 2206 C C . ASP B 1 34 ? -3.646 17.781 -22.406 1 60.88 34 ASP B C 1
ATOM 2208 O O . ASP B 1 34 ? -4.309 17.656 -23.438 1 60.88 34 ASP B O 1
ATOM 2212 N N . GLU B 1 35 ? -3.102 18.875 -22.031 1 57.78 35 GLU B N 1
ATOM 2213 C CA . GLU B 1 35 ? -3.045 20.031 -22.922 1 57.78 35 GLU B CA 1
ATOM 2214 C C . GLU B 1 35 ? -2.475 19.656 -24.281 1 57.78 35 GLU B C 1
ATOM 2216 O O . GLU B 1 35 ? -2.822 20.266 -25.297 1 57.78 35 GLU B O 1
ATOM 2221 N N . SER B 1 36 ? -1.731 18.516 -24.266 1 62.94 36 SER B N 1
ATOM 2222 C CA . SER B 1 36 ? -1.09 18.094 -25.5 1 62.94 36 SER B CA 1
ATOM 2223 C C . SER B 1 36 ? -1.896 17 -26.203 1 62.94 36 SER B C 1
ATOM 2225 O O . SER B 1 36 ? -1.448 16.438 -27.203 1 62.94 36 SER B O 1
ATOM 2227 N N . GLY B 1 37 ? -3.059 16.703 -25.594 1 69.06 37 GLY B N 1
ATOM 2228 C CA . GLY B 1 37 ? -3.938 15.742 -26.234 1 69.06 37 GLY B CA 1
ATOM 2229 C C . GLY B 1 37 ? -3.641 14.305 -25.828 1 69.06 37 GLY B C 1
ATOM 2230 O O . GLY B 1 37 ? -4.172 13.367 -26.438 1 69.06 37 GLY B O 1
ATOM 2231 N N . ASN B 1 38 ? -2.82 14.227 -24.891 1 76.38 38 ASN B N 1
ATOM 2232 C CA . ASN B 1 38 ? -2.457 12.875 -24.484 1 76.38 38 ASN B CA 1
ATOM 2233 C C . ASN B 1 38 ? -3.406 12.336 -23.406 1 76.38 38 ASN B C 1
ATOM 2235 O O . ASN B 1 38 ? -3.891 13.094 -22.562 1 76.38 38 ASN B O 1
ATOM 2239 N N . TYR B 1 39 ? -3.672 11.055 -23.562 1 85.25 39 TYR B N 1
ATOM 2240 C CA . TYR B 1 39 ? -4.523 10.383 -22.594 1 85.25 39 TYR B CA 1
ATOM 2241 C C . TYR B 1 39 ? -3.826 10.273 -21.25 1 85.25 39 TYR B C 1
ATOM 2243 O O . TYR B 1 39 ? -2.631 9.977 -21.172 1 85.25 39 TYR B O 1
ATOM 2251 N N . ARG B 1 40 ? -4.652 10.602 -20.281 1 89.38 40 ARG B N 1
ATOM 2252 C CA . ARG B 1 40 ? -4.23 10.375 -18.906 1 89.38 40 ARG B CA 1
ATOM 2253 C C . ARG B 1 40 ? -5.383 9.828 -18.062 1 89.38 40 ARG B C 1
ATOM 2255 O O . ARG B 1 40 ? -6.48 10.391 -18.062 1 89.38 40 ARG B O 1
ATOM 2262 N N . LEU B 1 41 ? -5.07 8.727 -17.453 1 93.19 41 LEU B N 1
ATOM 2263 C CA . LEU B 1 41 ? -6.098 8.141 -16.594 1 93.19 41 LEU B CA 1
ATOM 2264 C C . LEU B 1 41 ? -6.598 9.164 -15.578 1 93.19 41 LEU B C 1
ATOM 2266 O O . LEU B 1 41 ? -5.801 9.82 -14.906 1 93.19 41 LEU B O 1
ATOM 2270 N N . GLU B 1 42 ? -7.898 9.297 -15.445 1 92.12 42 GLU B N 1
ATOM 2271 C CA . GLU B 1 42 ? -8.508 10.242 -14.516 1 92.12 42 GLU B CA 1
ATOM 2272 C C . GLU B 1 42 ? -9.133 9.523 -13.328 1 92.12 42 GLU B C 1
ATOM 2274 O O . GLU B 1 42 ? -9.469 8.336 -13.414 1 92.12 42 GLU B O 1
ATOM 2279 N N . LEU B 1 43 ? -9.242 10.289 -12.297 1 91.25 43 LEU B N 1
ATOM 2280 C CA . LEU B 1 43 ? -9.852 9.727 -11.102 1 91.25 43 LEU B CA 1
ATOM 2281 C C . LEU B 1 43 ? -11.258 9.211 -11.398 1 91.25 43 LEU B C 1
ATOM 2283 O O . LEU B 1 43 ? -12.062 9.906 -12.008 1 91.25 43 LEU B O 1
ATOM 2287 N N . GLY B 1 44 ? -11.484 8.008 -10.984 1 90.38 44 GLY B N 1
ATOM 2288 C CA . GLY B 1 44 ? -12.797 7.414 -11.172 1 90.38 44 GLY B CA 1
ATOM 2289 C C . GLY B 1 44 ? -12.961 6.734 -12.523 1 90.38 44 GLY B C 1
ATOM 2290 O O . GLY B 1 44 ? -13.906 5.969 -12.727 1 90.38 44 GLY B O 1
ATOM 2291 N N . GLU B 1 45 ? -12.078 7.055 -13.492 1 94.38 45 GLU B N 1
ATOM 2292 C CA . GLU B 1 45 ? -12.133 6.367 -14.781 1 94.38 45 GLU B CA 1
ATOM 2293 C C . GLU B 1 45 ? -11.82 4.883 -14.625 1 94.38 45 GLU B C 1
ATOM 2295 O O . GLU B 1 45 ? -10.953 4.504 -13.836 1 94.38 45 GLU B O 1
ATOM 2300 N N . LYS B 1 46 ? -12.547 4.078 -15.406 1 97.81 46 LYS B N 1
ATOM 2301 C CA . LYS B 1 46 ? -12.375 2.629 -15.375 1 97.81 46 LYS B CA 1
ATOM 2302 C C . LYS B 1 46 ? -12.062 2.082 -16.766 1 97.81 46 LYS B C 1
ATOM 2304 O O . LYS B 1 46 ? -12.562 2.598 -17.766 1 97.81 46 LYS B O 1
ATOM 2309 N N . LEU B 1 47 ? -11.227 1.085 -16.828 1 98.62 47 LEU B N 1
ATOM 2310 C CA . LEU B 1 47 ? -10.812 0.469 -18.078 1 98.62 47 LEU B CA 1
ATOM 2311 C C . LEU B 1 47 ? -11.336 -0.96 -18.172 1 98.62 47 LEU B C 1
ATOM 2313 O O . LEU B 1 47 ? -11.391 -1.681 -17.172 1 98.62 47 LEU B O 1
ATOM 2317 N N . LYS B 1 48 ? -11.648 -1.36 -19.344 1 98.75 48 LYS B N 1
ATOM 2318 C CA . LYS B 1 48 ? -12.328 -2.633 -19.562 1 98.75 48 LYS B CA 1
ATOM 2319 C C . LYS B 1 48 ? -11.344 -3.795 -19.547 1 98.75 48 LYS B C 1
ATOM 2321 O O . LYS B 1 48 ? -10.32 -3.758 -20.25 1 98.75 48 LYS B O 1
ATOM 2326 N N . TYR B 1 49 ? -11.688 -4.812 -18.781 1 98.75 49 TYR B N 1
ATOM 2327 C CA . TYR B 1 49 ? -10.891 -6.035 -18.719 1 98.75 49 TYR B CA 1
ATOM 2328 C C . TYR B 1 49 ? -11.141 -6.918 -19.938 1 98.75 49 TYR B C 1
ATOM 2330 O O . TYR B 1 49 ? -12.25 -6.961 -20.453 1 98.75 49 TYR B O 1
ATOM 2338 N N . ALA B 1 50 ? -10.125 -7.574 -20.391 1 98.75 50 ALA B N 1
ATOM 2339 C CA . ALA B 1 50 ? -10.195 -8.695 -21.328 1 98.75 50 ALA B CA 1
ATOM 2340 C C . ALA B 1 50 ? -9.398 -9.891 -20.797 1 98.75 50 ALA B C 1
ATOM 2342 O O . ALA B 1 50 ? -8.352 -9.719 -20.172 1 98.75 50 ALA B O 1
ATOM 2343 N N . PRO B 1 51 ? -9.883 -11.109 -21.047 1 98.75 51 PRO B N 1
ATOM 2344 C CA . PRO B 1 51 ? -9.227 -12.297 -20.5 1 98.75 51 PRO B CA 1
ATOM 2345 C C . PRO B 1 51 ? -7.754 -12.391 -20.906 1 98.75 51 PRO B C 1
ATOM 2347 O O . PRO B 1 51 ? -7.398 -12.047 -22.031 1 98.75 51 PRO B O 1
ATOM 2350 N N . LEU B 1 52 ? -6.973 -12.875 -20 1 98.94 52 LEU B N 1
ATOM 2351 C CA . LEU B 1 52 ? -5.531 -13.016 -20.188 1 98.94 52 LEU B CA 1
ATOM 2352 C C . LEU B 1 52 ? -5.09 -14.453 -19.969 1 98.94 52 LEU B C 1
ATOM 2354 O O . LEU B 1 52 ? -5.848 -15.266 -19.422 1 98.94 52 LEU B O 1
ATOM 2358 N N . ASP B 1 53 ? -3.92 -14.742 -20.453 1 98.88 53 ASP B N 1
ATOM 2359 C CA . ASP B 1 53 ? -3.27 -16.016 -20.172 1 98.88 53 ASP B CA 1
ATOM 2360 C C . ASP B 1 53 ? -2.549 -15.969 -18.812 1 98.88 53 ASP B C 1
ATOM 2362 O O . ASP B 1 53 ? -1.55 -15.266 -18.672 1 98.88 53 ASP B O 1
ATOM 2366 N N . PRO B 1 54 ? -3.021 -16.781 -17.891 1 98.88 54 PRO B N 1
ATOM 2367 C CA . PRO B 1 54 ? -2.438 -16.719 -16.547 1 98.88 54 PRO B CA 1
ATOM 2368 C C . PRO B 1 54 ? -0.947 -17.047 -16.547 1 98.88 54 PRO B C 1
ATOM 2370 O O . PRO B 1 54 ? -0.158 -16.344 -15.906 1 98.88 54 PRO B O 1
ATOM 2373 N N . MET B 1 55 ? -0.508 -18.062 -17.203 1 98.94 55 MET B N 1
ATOM 2374 C CA . MET B 1 55 ? 0.888 -18.484 -17.188 1 98.94 55 MET B CA 1
ATOM 2375 C C . MET B 1 55 ? 1.779 -17.469 -17.891 1 98.94 55 MET B C 1
ATOM 2377 O O . MET B 1 55 ? 2.885 -17.172 -17.438 1 98.94 55 MET B O 1
ATOM 2381 N N . ALA B 1 56 ? 1.337 -16.938 -19.031 1 98.88 56 ALA B N 1
ATOM 2382 C CA . ALA B 1 56 ? 2.107 -15.906 -19.734 1 98.88 56 ALA B CA 1
ATOM 2383 C C . ALA B 1 56 ? 2.289 -14.664 -18.859 1 98.88 56 ALA B C 1
ATOM 2385 O O . ALA B 1 56 ? 3.357 -14.047 -18.875 1 98.88 56 ALA B O 1
ATOM 2386 N N . THR B 1 57 ? 1.222 -14.344 -18.188 1 98.94 57 THR B N 1
ATOM 2387 C CA . THR B 1 57 ? 1.304 -13.188 -17.297 1 98.94 57 THR B CA 1
ATOM 2388 C C . THR B 1 57 ? 2.283 -13.461 -16.156 1 98.94 57 THR B C 1
ATOM 2390 O O . THR B 1 57 ? 3.098 -12.602 -15.812 1 98.94 57 THR B O 1
ATOM 2393 N N . ALA B 1 58 ? 2.186 -14.633 -15.562 1 98.94 58 ALA B N 1
ATOM 2394 C CA . ALA B 1 58 ? 3.098 -15.031 -14.492 1 98.94 58 ALA B CA 1
ATOM 2395 C C . ALA B 1 58 ? 4.547 -15 -14.969 1 98.94 58 ALA B C 1
ATOM 2397 O O . ALA B 1 58 ? 5.43 -14.523 -14.25 1 98.94 58 ALA B O 1
ATOM 2398 N N . LYS B 1 59 ? 4.797 -15.5 -16.141 1 98.88 59 LYS B N 1
ATOM 2399 C CA . LYS B 1 59 ? 6.141 -15.516 -16.703 1 98.88 59 LYS B CA 1
ATOM 2400 C C . LYS B 1 59 ? 6.68 -14.094 -16.891 1 98.88 59 LYS B C 1
ATOM 2402 O O . LYS B 1 59 ? 7.836 -13.82 -16.547 1 98.88 59 LYS B O 1
ATOM 2407 N N . LEU B 1 60 ? 5.852 -13.25 -17.438 1 98.88 60 LEU B N 1
ATOM 2408 C CA . LEU B 1 60 ? 6.277 -11.867 -17.625 1 98.88 60 LEU B CA 1
ATOM 2409 C C . LEU B 1 60 ? 6.59 -11.211 -16.297 1 98.88 60 LEU B C 1
ATOM 2411 O O . LEU B 1 60 ? 7.566 -10.469 -16.172 1 98.88 60 LEU B O 1
ATOM 2415 N N . ALA B 1 61 ? 5.762 -11.5 -15.273 1 98.81 61 ALA B N 1
ATOM 2416 C CA . ALA B 1 61 ? 6.02 -10.953 -13.945 1 98.81 61 ALA B CA 1
ATOM 2417 C C . ALA B 1 61 ? 7.367 -11.43 -13.406 1 98.81 61 ALA B C 1
ATOM 2419 O O . ALA B 1 61 ? 8.141 -10.633 -12.867 1 98.81 61 ALA B O 1
ATOM 2420 N N . TYR B 1 62 ? 7.645 -12.672 -13.555 1 98.62 62 TYR B N 1
ATOM 2421 C CA . TYR B 1 62 ? 8.891 -13.273 -13.078 1 98.62 62 TYR B CA 1
ATOM 2422 C C . TYR B 1 62 ? 10.094 -12.656 -13.773 1 98.62 62 TYR B C 1
ATOM 2424 O O . TYR B 1 62 ? 11.133 -12.438 -13.148 1 98.62 62 TYR B O 1
ATOM 2432 N N . GLU B 1 63 ? 9.961 -12.258 -15.008 1 97.5 63 GLU B N 1
ATOM 2433 C CA . GLU B 1 63 ? 11.078 -11.805 -15.836 1 97.5 63 GLU B CA 1
ATOM 2434 C C . GLU B 1 63 ? 11.289 -10.297 -15.695 1 97.5 63 GLU B C 1
ATOM 2436 O O . GLU B 1 63 ? 12.344 -9.781 -16.078 1 97.5 63 GLU B O 1
ATOM 2441 N N . THR B 1 64 ? 10.32 -9.469 -15.352 1 93.88 64 THR B N 1
ATOM 2442 C CA . THR B 1 64 ? 10.305 -8.008 -15.344 1 93.88 64 THR B CA 1
ATOM 2443 C C . THR B 1 64 ? 11.211 -7.465 -14.242 1 93.88 64 THR B C 1
ATOM 2445 O O . THR B 1 64 ? 12.016 -6.559 -14.484 1 93.88 64 THR B O 1
ATOM 2448 N N . GLY B 1 65 ? 11.25 -7.922 -13.047 1 91.06 65 GLY B N 1
ATOM 2449 C CA . GLY B 1 65 ? 11.969 -7.379 -11.906 1 91.06 65 GLY B CA 1
ATOM 2450 C C . GLY B 1 65 ? 11.445 -6.027 -11.461 1 91.06 65 GLY B C 1
ATOM 2451 O O . GLY B 1 65 ? 10.258 -5.73 -11.625 1 91.06 65 GLY B O 1
ATOM 2452 N N . GLY B 1 66 ? 12.289 -5.168 -10.734 1 93.81 66 GLY B N 1
ATOM 2453 C CA . GLY B 1 66 ? 11.914 -3.836 -10.281 1 93.81 66 GLY B CA 1
ATOM 2454 C C . GLY B 1 66 ? 11.078 -3.846 -9.023 1 93.81 66 GLY B C 1
ATOM 2455 O O . GLY B 1 66 ? 10.438 -2.846 -8.688 1 93.81 66 GLY B O 1
ATOM 2456 N N . GLY B 1 67 ? 11.055 -4.957 -8.344 1 96.19 67 GLY B N 1
ATOM 2457 C CA . GLY B 1 67 ? 10.258 -5.074 -7.133 1 96.19 67 GLY B CA 1
ATOM 2458 C C . GLY B 1 67 ? 8.945 -5.809 -7.352 1 96.19 67 GLY B C 1
ATOM 2459 O O . GLY B 1 67 ? 8.375 -5.762 -8.445 1 96.19 67 GLY B O 1
ATOM 2460 N N . CYS B 1 68 ? 8.523 -6.406 -6.324 1 98.38 68 CYS B N 1
ATOM 2461 C CA . CYS B 1 68 ? 7.391 -7.324 -6.395 1 98.38 68 CYS B CA 1
ATOM 2462 C C . CYS B 1 68 ? 6.141 -6.613 -6.895 1 98.38 68 CYS B C 1
ATOM 2464 O O . CYS B 1 68 ? 5.402 -7.148 -7.723 1 98.38 68 CYS B O 1
ATOM 2466 N N . MET B 1 69 ? 5.863 -5.398 -6.316 1 98.81 69 MET B N 1
ATOM 2467 C CA . MET B 1 69 ? 4.695 -4.637 -6.75 1 98.81 69 MET B CA 1
ATOM 2468 C C . MET B 1 69 ? 4.777 -4.309 -8.234 1 98.81 69 MET B C 1
ATOM 2470 O O . MET B 1 69 ? 3.799 -4.477 -8.969 1 98.81 69 MET B O 1
ATOM 2474 N N . HIS B 1 70 ? 5.949 -3.854 -8.688 1 98.56 70 HIS B N 1
ATOM 2475 C CA . HIS B 1 70 ? 6.141 -3.537 -10.094 1 98.56 70 HIS B CA 1
ATOM 2476 C C . HIS B 1 70 ? 5.977 -4.777 -10.969 1 98.56 70 HIS B C 1
ATOM 2478 O O . HIS B 1 70 ? 5.375 -4.715 -12.039 1 98.56 70 HIS B O 1
ATOM 2484 N N . GLN B 1 71 ? 6.508 -5.898 -10.562 1 98.69 71 GLN B N 1
ATOM 2485 C CA . GLN B 1 71 ? 6.422 -7.137 -11.328 1 98.69 71 GLN B CA 1
ATOM 2486 C C . GLN B 1 71 ? 4.973 -7.477 -11.656 1 98.69 71 GLN B C 1
ATOM 2488 O O . GLN B 1 71 ? 4.629 -7.676 -12.82 1 98.69 71 GLN B O 1
ATOM 2493 N N . VAL B 1 72 ? 4.125 -7.449 -10.648 1 98.94 72 VAL B N 1
ATOM 2494 C CA . VAL B 1 72 ? 2.734 -7.859 -10.828 1 98.94 72 VAL B CA 1
ATOM 2495 C C . VAL B 1 72 ? 1.981 -6.797 -11.625 1 98.94 72 VAL B C 1
ATOM 2497 O O . VAL B 1 72 ? 1.283 -7.117 -12.594 1 98.94 72 VAL B O 1
ATOM 2500 N N . PHE B 1 73 ? 2.105 -5.543 -11.258 1 98.88 73 PHE B N 1
ATOM 2501 C CA . PHE B 1 73 ? 1.372 -4.469 -11.922 1 98.88 73 PHE B CA 1
ATOM 2502 C C . PHE B 1 73 ? 1.803 -4.332 -13.375 1 98.88 73 PHE B C 1
ATOM 2504 O O . PHE B 1 73 ? 0.961 -4.273 -14.273 1 98.88 73 PHE B O 1
ATOM 2511 N N . HIS B 1 74 ? 3.121 -4.32 -13.602 1 98.62 74 HIS B N 1
ATOM 2512 C CA . HIS B 1 74 ? 3.643 -4.184 -14.953 1 98.62 74 HIS B CA 1
ATOM 2513 C C . HIS B 1 74 ? 3.193 -5.34 -15.844 1 98.62 74 HIS B C 1
ATOM 2515 O O . HIS B 1 74 ? 2.73 -5.125 -16.969 1 98.62 74 HIS B O 1
ATOM 2521 N N . ALA B 1 75 ? 3.342 -6.555 -15.367 1 98.88 75 ALA B N 1
ATOM 2522 C CA . ALA B 1 75 ? 2.988 -7.723 -16.172 1 98.88 75 ALA B CA 1
ATOM 2523 C C . ALA B 1 75 ? 1.514 -7.695 -16.562 1 98.88 75 ALA B C 1
ATOM 2525 O O . ALA B 1 75 ? 1.167 -7.898 -17.719 1 98.88 75 ALA B O 1
ATOM 2526 N N . THR B 1 76 ? 0.654 -7.387 -15.602 1 98.88 76 THR B N 1
ATOM 2527 C CA . THR B 1 76 ? -0.78 -7.434 -15.867 1 98.88 76 THR B CA 1
ATOM 2528 C C . THR B 1 76 ? -1.199 -6.285 -16.781 1 98.88 76 THR B C 1
ATOM 2530 O O . THR B 1 76 ? -1.965 -6.48 -17.719 1 98.88 76 THR B O 1
ATOM 2533 N N . VAL B 1 77 ? -0.686 -5.09 -16.547 1 98.69 77 VAL B N 1
ATOM 2534 C CA . VAL B 1 77 ? -1.011 -3.936 -17.375 1 98.69 77 VAL B CA 1
ATOM 2535 C C . VAL B 1 77 ? -0.493 -4.16 -18.797 1 98.69 77 VAL B C 1
ATOM 2537 O O . VAL B 1 77 ? -1.187 -3.861 -19.766 1 98.69 77 VAL B O 1
ATOM 2540 N N . THR B 1 78 ? 0.708 -4.699 -18.891 1 98.69 78 THR B N 1
ATOM 2541 C CA . THR B 1 78 ? 1.29 -4.973 -20.203 1 98.69 78 THR B CA 1
ATOM 2542 C C . THR B 1 78 ? 0.453 -6 -20.969 1 98.69 78 THR B C 1
ATOM 2544 O O . THR B 1 78 ? 0.173 -5.824 -22.156 1 98.69 78 THR B O 1
ATOM 2547 N N . MET B 1 79 ? 0.073 -7.059 -20.266 1 98.94 79 MET B N 1
ATOM 2548 C CA . MET B 1 79 ? -0.753 -8.07 -20.922 1 98.94 79 MET B CA 1
ATOM 2549 C C . MET B 1 79 ? -2.096 -7.488 -21.344 1 98.94 79 MET B C 1
ATOM 2551 O O . MET B 1 79 ? -2.605 -7.816 -22.422 1 98.94 79 MET B O 1
ATOM 2555 N N . LEU B 1 80 ? -2.672 -6.582 -20.562 1 98.88 80 LEU B N 1
ATOM 2556 C CA . LEU B 1 80 ? -3.926 -5.93 -20.922 1 98.88 80 LEU B CA 1
ATOM 2557 C C . LEU B 1 80 ? -3.734 -4.996 -22.109 1 98.88 80 LEU B C 1
ATOM 2559 O O . LEU B 1 80 ? -4.602 -4.91 -22.984 1 98.88 80 LEU B O 1
ATOM 2563 N N . ALA B 1 81 ? -2.627 -4.324 -22.141 1 98.38 81 ALA B N 1
ATOM 2564 C CA . ALA B 1 81 ? -2.311 -3.436 -23.266 1 98.38 81 ALA B CA 1
ATOM 2565 C C . ALA B 1 81 ? -2.201 -4.215 -24.578 1 98.38 81 ALA B C 1
ATOM 2567 O O . ALA B 1 81 ? -2.367 -3.648 -25.656 1 98.38 81 ALA B O 1
ATOM 2568 N N . GLN B 1 82 ? -1.916 -5.512 -24.484 1 98.5 82 GLN B N 1
ATOM 2569 C CA . GLN B 1 82 ? -1.741 -6.363 -25.656 1 98.5 82 GLN B CA 1
ATOM 2570 C C . GLN B 1 82 ? -2.967 -7.242 -25.875 1 98.5 82 GLN B C 1
ATOM 2572 O O . GLN B 1 82 ? -2.971 -8.094 -26.781 1 98.5 82 GLN B O 1
ATOM 2577 N N . SER B 1 83 ? -3.945 -7.043 -25.094 1 98.62 83 SER B N 1
ATOM 2578 C CA . SER B 1 83 ? -5.129 -7.898 -25.125 1 98.62 83 SER B CA 1
ATOM 2579 C C . SER B 1 83 ? -6.172 -7.367 -26.109 1 98.62 83 SER B C 1
ATOM 2581 O O . SER B 1 83 ? -5.902 -6.426 -26.859 1 98.62 83 SER B O 1
ATOM 2583 N N . ALA B 1 84 ? -7.359 -8.039 -26.109 1 98.44 84 ALA B N 1
ATOM 2584 C CA . ALA B 1 84 ? -8.484 -7.629 -26.938 1 98.44 84 ALA B CA 1
ATOM 2585 C C . ALA B 1 84 ? -9.336 -6.578 -26.234 1 98.44 84 ALA B C 1
ATOM 2587 O O . ALA B 1 84 ? -10.453 -6.273 -26.672 1 98.44 84 ALA B O 1
ATOM 2588 N N . SER B 1 85 ? -8.852 -6.027 -25.125 1 98.62 85 SER B N 1
ATOM 2589 C CA . SER B 1 85 ? -9.602 -4.977 -24.453 1 98.62 85 SER B CA 1
ATOM 2590 C C . SER B 1 85 ? -9.82 -3.773 -25.359 1 98.62 85 SER B C 1
ATOM 2592 O O . SER B 1 85 ? -8.914 -3.365 -26.094 1 98.62 85 SER B O 1
ATOM 2594 N N . VAL B 1 86 ? -11.008 -3.172 -25.281 1 98.44 86 VAL B N 1
ATOM 2595 C CA . VAL B 1 86 ? -11.312 -1.966 -26.047 1 98.44 86 VAL B CA 1
ATOM 2596 C C . VAL B 1 86 ? -10.461 -0.805 -25.547 1 98.44 86 VAL B C 1
ATOM 2598 O O . VAL B 1 86 ? -10.305 0.207 -26.234 1 98.44 86 VAL B O 1
ATOM 2601 N N . ASP B 1 87 ? -9.914 -1.001 -24.328 1 98.12 87 ASP B N 1
ATOM 2602 C CA . ASP B 1 87 ? -9.094 0.048 -23.734 1 98.12 87 ASP B CA 1
ATOM 2603 C C . ASP B 1 87 ? -7.617 -0.339 -23.734 1 98.12 87 ASP B C 1
ATOM 2605 O O . ASP B 1 87 ? -6.848 0.135 -22.891 1 98.12 87 ASP B O 1
ATOM 2609 N N . ALA B 1 88 ? -7.234 -1.253 -24.609 1 98.25 88 ALA B N 1
ATOM 2610 C CA . ALA B 1 88 ? -5.852 -1.713 -24.688 1 98.25 88 ALA B CA 1
ATOM 2611 C C . ALA B 1 88 ? -4.887 -0.537 -24.828 1 98.25 88 ALA B C 1
ATOM 2613 O O . ALA B 1 88 ? -3.85 -0.492 -24.156 1 98.25 88 ALA B O 1
ATOM 2614 N N . ASP B 1 89 ? -5.215 0.43 -25.625 1 95.81 89 ASP B N 1
ATOM 2615 C CA . ASP B 1 89 ? -4.348 1.581 -25.859 1 95.81 89 ASP B CA 1
ATOM 2616 C C . ASP B 1 89 ? -4.207 2.432 -24.609 1 95.81 89 ASP B C 1
ATOM 2618 O O . ASP B 1 89 ? -3.154 3.027 -24.375 1 95.81 89 ASP B O 1
ATOM 2622 N N . LYS B 1 90 ? -5.266 2.516 -23.891 1 95.69 90 LYS B N 1
ATOM 2623 C CA . LYS B 1 90 ? -5.207 3.273 -22.641 1 95.69 90 LYS B CA 1
ATOM 2624 C C . LYS B 1 90 ? -4.312 2.58 -21.609 1 95.69 90 LYS B C 1
ATOM 2626 O O . LYS B 1 90 ? -3.51 3.229 -20.938 1 95.69 90 LYS B O 1
ATOM 2631 N N . PHE B 1 91 ? -4.449 1.217 -21.5 1 97.38 91 PHE B N 1
ATOM 2632 C CA . PHE B 1 91 ? -3.557 0.464 -20.625 1 97.38 91 PHE B CA 1
ATOM 2633 C C . PHE B 1 91 ? -2.1 0.709 -21 1 97.38 91 PHE B C 1
ATOM 2635 O O . PHE B 1 91 ? -1.238 0.82 -20.125 1 97.38 91 PHE B O 1
ATOM 2642 N N . ALA B 1 92 ? -1.817 0.847 -22.234 1 95.94 92 ALA B N 1
ATOM 2643 C CA . ALA B 1 92 ? -0.454 0.984 -22.734 1 95.94 92 ALA B CA 1
ATOM 2644 C C . ALA B 1 92 ? 0.171 2.299 -22.281 1 95.94 92 ALA B C 1
ATOM 2646 O O . ALA B 1 92 ? 1.396 2.445 -22.281 1 95.94 92 ALA B O 1
ATOM 2647 N N . THR B 1 93 ? -0.64 3.26 -21.906 1 93.62 93 THR B N 1
ATOM 2648 C CA . THR B 1 93 ? -0.129 4.574 -21.531 1 93.62 93 THR B CA 1
ATOM 2649 C C . THR B 1 93 ? 0.188 4.625 -20.031 1 93.62 93 THR B C 1
ATOM 2651 O O . THR B 1 93 ? 0.774 5.598 -19.547 1 93.62 93 THR B O 1
ATOM 2654 N N . ILE B 1 94 ? -0.144 3.629 -19.281 1 95.62 94 ILE B N 1
ATOM 2655 C CA . ILE B 1 94 ? 0.005 3.645 -17.828 1 95.62 94 ILE B CA 1
ATOM 2656 C C . ILE B 1 94 ? 1.48 3.5 -17.453 1 95.62 94 ILE B C 1
ATOM 2658 O O . ILE B 1 94 ? 2.133 2.529 -17.844 1 95.62 94 ILE B O 1
ATOM 2662 N N . PRO B 1 95 ? 2.039 4.449 -16.734 1 96.06 95 PRO B N 1
ATOM 2663 C CA . PRO B 1 95 ? 3.428 4.328 -16.281 1 96.06 95 PRO B CA 1
ATOM 2664 C C . PRO B 1 95 ? 3.584 3.35 -15.117 1 96.06 95 PRO B C 1
ATOM 2666 O O . PRO B 1 95 ? 3.582 3.764 -13.961 1 96.06 95 PRO B O 1
ATOM 2669 N N . THR B 1 96 ? 3.883 2.131 -15.398 1 97.25 96 THR B N 1
ATOM 2670 C CA . THR B 1 96 ? 3.891 1.068 -14.398 1 97.25 96 THR B CA 1
ATOM 2671 C C . THR B 1 96 ? 5.086 1.216 -13.461 1 97.25 96 THR B C 1
ATOM 2673 O O . THR B 1 96 ? 5.125 0.598 -12.398 1 97.25 96 THR B O 1
ATOM 2676 N N . ALA B 1 97 ? 6.031 2.105 -13.812 1 96.56 97 ALA B N 1
ATOM 2677 C CA . ALA B 1 97 ? 7.191 2.387 -12.969 1 96.56 97 ALA B CA 1
ATOM 2678 C C . ALA B 1 97 ? 6.762 2.979 -11.633 1 96.56 97 ALA B C 1
ATOM 2680 O O . ALA B 1 97 ? 7.496 2.883 -10.641 1 96.56 97 ALA B O 1
ATOM 2681 N N . LEU B 1 98 ? 5.582 3.529 -11.602 1 97.62 98 LEU B N 1
ATOM 2682 C CA . LEU B 1 98 ? 5.062 4.117 -10.367 1 97.62 98 LEU B CA 1
ATOM 2683 C C . LEU B 1 98 ? 4.855 3.051 -9.305 1 97.62 98 LEU B C 1
ATOM 2685 O O . LEU B 1 98 ? 4.719 3.369 -8.117 1 97.62 98 LEU B O 1
ATOM 2689 N N . ALA B 1 99 ? 4.828 1.796 -9.664 1 98.25 99 ALA B N 1
ATOM 2690 C CA . ALA B 1 99 ? 4.613 0.693 -8.734 1 98.25 99 ALA B CA 1
ATOM 2691 C C . ALA B 1 99 ? 5.938 0.172 -8.188 1 98.25 99 ALA B C 1
ATOM 2693 O O . ALA B 1 99 ? 5.98 -0.876 -7.539 1 98.25 99 ALA B O 1
ATOM 2694 N N . GLY B 1 100 ? 7 0.908 -8.367 1 97.94 100 GLY B N 1
ATOM 2695 C CA . GLY B 1 100 ? 8.312 0.448 -7.953 1 97.94 100 GLY B CA 1
ATOM 2696 C C . GLY B 1 100 ? 8.57 0.647 -6.473 1 97.94 100 GLY B C 1
ATOM 2697 O O . GLY B 1 100 ? 9.672 0.378 -5.988 1 97.94 100 GLY B O 1
ATOM 2698 N N . TYR B 1 101 ? 7.59 1.041 -5.738 1 97.94 101 TYR B N 1
ATOM 2699 C CA . TYR B 1 101 ? 7.824 1.438 -4.352 1 97.94 101 TYR B CA 1
ATOM 2700 C C . TYR B 1 101 ? 7.41 0.333 -3.391 1 97.94 101 TYR B C 1
ATOM 2702 O O . TYR B 1 101 ? 7.586 0.459 -2.176 1 97.94 101 TYR B O 1
ATOM 2710 N N . GLY B 1 102 ? 6.922 -0.805 -3.854 1 98 102 GLY B N 1
ATOM 2711 C CA . GLY B 1 102 ? 6.328 -1.831 -3.01 1 98 102 GLY B CA 1
ATOM 2712 C C . GLY B 1 102 ? 7.352 -2.797 -2.439 1 98 102 GLY B C 1
ATOM 2713 O O . GLY B 1 102 ? 7 -3.707 -1.688 1 98 102 GLY B O 1
ATOM 2714 N N . PHE B 1 103 ? 8.648 -2.592 -2.721 1 96.25 103 PHE B N 1
ATOM 2715 C CA . PHE B 1 103 ? 9.672 -3.541 -2.295 1 96.25 103 PHE B CA 1
ATOM 2716 C C . PHE B 1 103 ? 9.781 -3.572 -0.775 1 96.25 103 PHE B C 1
ATOM 2718 O O . PHE B 1 103 ? 9.609 -2.547 -0.113 1 96.25 103 PHE B O 1
ATOM 2725 N N . ALA B 1 104 ? 10 -4.762 -0.263 1 97.06 104 ALA B N 1
ATOM 2726 C CA . ALA B 1 104 ? 10.211 -4.996 1.164 1 97.06 104 ALA B CA 1
ATOM 2727 C C . ALA B 1 104 ? 9.094 -4.367 1.99 1 97.06 104 ALA B C 1
ATOM 2729 O O . ALA B 1 104 ? 9.344 -3.758 3.031 1 97.06 104 ALA B O 1
ATOM 2730 N N . GLY B 1 105 ? 7.852 -4.492 1.494 1 98.06 105 GLY B N 1
ATOM 2731 C CA . GLY B 1 105 ? 6.695 -4.004 2.227 1 98.06 105 GLY B CA 1
ATOM 2732 C C . GLY B 1 105 ? 6.555 -2.494 2.18 1 98.06 105 GLY B C 1
ATOM 2733 O O . GLY B 1 105 ? 6.383 -1.849 3.217 1 98.06 105 GLY B O 1
ATOM 2734 N N . VAL B 1 106 ? 6.688 -1.952 1.042 1 98.44 106 VAL B N 1
ATOM 2735 C CA . VAL B 1 106 ? 6.551 -0.523 0.777 1 98.44 106 VAL B CA 1
ATOM 2736 C C . VAL B 1 106 ? 7.77 0.22 1.317 1 98.44 106 VAL B C 1
ATOM 2738 O O . VAL B 1 106 ? 7.781 0.651 2.473 1 98.44 106 VAL B O 1
ATOM 2741 N N . THR B 1 107 ? 8.766 0.361 0.429 1 97.25 107 THR B N 1
ATOM 2742 C CA . THR B 1 107 ? 10 1.11 0.612 1 97.25 107 THR B CA 1
ATOM 2743 C C . THR B 1 107 ? 10.766 0.607 1.836 1 97.25 107 THR B C 1
ATOM 2745 O O . THR B 1 107 ? 11.297 1.403 2.611 1 97.25 107 THR B O 1
ATOM 2748 N N . GLY B 1 108 ? 10.641 -0.641 2.098 1 96 108 GLY B N 1
ATOM 2749 C CA . GLY B 1 108 ? 11.469 -1.248 3.125 1 96 108 GLY B CA 1
ATOM 2750 C C . GLY B 1 108 ? 10.828 -1.229 4.5 1 96 108 GLY B C 1
ATOM 2751 O O . GLY B 1 108 ? 11.445 -1.642 5.484 1 96 108 GLY B O 1
ATOM 2752 N N . GLN B 1 109 ? 9.602 -0.895 4.602 1 97.12 109 GLN B N 1
ATOM 2753 C CA . GLN B 1 109 ? 8.984 -0.693 5.906 1 97.12 109 GLN B CA 1
ATOM 2754 C C . GLN B 1 109 ? 8.344 -1.98 6.418 1 97.12 109 GLN B C 1
ATOM 2756 O O . GLN B 1 109 ? 7.848 -2.029 7.543 1 97.12 109 GLN B O 1
ATOM 2761 N N . GLY B 1 110 ? 8.297 -3.047 5.602 1 97.25 110 GLY B N 1
ATOM 2762 C CA . GLY B 1 110 ? 7.816 -4.344 6.043 1 97.25 110 GLY B CA 1
ATOM 2763 C C . GLY B 1 110 ? 6.32 -4.375 6.281 1 97.25 110 GLY B C 1
ATOM 2764 O O . GLY B 1 110 ? 5.828 -5.188 7.07 1 97.25 110 GLY B O 1
ATOM 2765 N N . THR B 1 111 ? 5.598 -3.496 5.625 1 97.88 111 THR B N 1
ATOM 2766 C CA . THR B 1 111 ? 4.156 -3.381 5.836 1 97.88 111 THR B CA 1
ATOM 2767 C C . THR B 1 111 ? 3.396 -4.273 4.863 1 97.88 111 THR B C 1
ATOM 2769 O O . THR B 1 111 ? 3.484 -5.5 4.938 1 97.88 111 THR B O 1
ATOM 2772 N N . LEU B 1 112 ? 2.553 -3.693 4.027 1 98.62 112 LEU B N 1
ATOM 2773 C CA . LEU B 1 112 ? 1.773 -4.477 3.076 1 98.62 112 LEU B CA 1
ATOM 2774 C C . LEU B 1 112 ? 2.664 -5.031 1.969 1 98.62 112 LEU B C 1
ATOM 2776 O O . LEU B 1 112 ? 3.49 -4.309 1.409 1 98.62 112 LEU B O 1
ATOM 2780 N N . CYS B 1 113 ? 2.541 -6.344 1.709 1 98.75 113 CYS B N 1
ATOM 2781 C CA . CYS B 1 113 ? 3.283 -6.934 0.602 1 98.75 113 CYS B CA 1
ATOM 2782 C C . CYS B 1 113 ? 3.01 -6.188 -0.698 1 98.75 113 CYS B C 1
ATOM 2784 O O . CYS B 1 113 ? 1.855 -5.91 -1.03 1 98.75 113 CYS B O 1
ATOM 2786 N N . GLY B 1 114 ? 4.059 -5.902 -1.452 1 98.81 114 GLY B N 1
ATOM 2787 C CA . GLY B 1 114 ? 3.934 -5.195 -2.717 1 98.81 114 GLY B CA 1
ATOM 2788 C C . GLY B 1 114 ? 3.055 -5.914 -3.721 1 98.81 114 GLY B C 1
ATOM 2789 O O . GLY B 1 114 ? 2.385 -5.277 -4.535 1 98.81 114 GLY B O 1
ATOM 2790 N N . ASN B 1 115 ? 3.049 -7.262 -3.684 1 98.88 115 ASN B N 1
ATOM 2791 C CA . ASN B 1 115 ? 2.174 -8.023 -4.57 1 98.88 115 ASN B CA 1
ATOM 2792 C C . ASN B 1 115 ? 0.708 -7.652 -4.367 1 98.88 115 ASN B C 1
ATOM 2794 O O . ASN B 1 115 ? -0.029 -7.465 -5.336 1 98.88 115 ASN B O 1
ATOM 2798 N N . LEU B 1 116 ? 0.352 -7.516 -3.121 1 98.88 116 LEU B N 1
ATOM 2799 C CA . LEU B 1 116 ? -1.038 -7.215 -2.791 1 98.88 116 LEU B CA 1
ATOM 2800 C C . LEU B 1 116 ? -1.369 -5.762 -3.104 1 98.88 116 LEU B C 1
ATOM 2802 O O . LEU B 1 116 ? -2.484 -5.453 -3.531 1 98.88 116 LEU B O 1
ATOM 2806 N N . ASN B 1 117 ? -0.422 -4.945 -2.844 1 98.81 117 ASN B N 1
ATOM 2807 C CA . ASN B 1 117 ? -0.586 -3.549 -3.23 1 98.81 117 ASN B CA 1
ATOM 2808 C C . ASN B 1 117 ? -0.859 -3.408 -4.727 1 98.81 117 ASN B C 1
ATOM 2810 O O . ASN B 1 117 ? -1.733 -2.641 -5.133 1 98.81 117 ASN B O 1
ATOM 2814 N N . ALA B 1 118 ? -0.172 -4.176 -5.574 1 98.88 118 ALA B N 1
ATOM 2815 C CA . ALA B 1 118 ? -0.36 -4.172 -7.023 1 98.88 118 ALA B CA 1
ATOM 2816 C C . ALA B 1 118 ? -1.759 -4.648 -7.398 1 98.88 118 ALA B C 1
ATOM 2818 O O . ALA B 1 118 ? -2.371 -4.129 -8.336 1 98.88 118 ALA B O 1
ATOM 2819 N N . VAL B 1 119 ? -2.246 -5.617 -6.68 1 98.88 119 VAL B N 1
ATOM 2820 C CA . VAL B 1 119 ? -3.578 -6.156 -6.938 1 98.88 119 VAL B CA 1
ATOM 2821 C C . VAL B 1 119 ? -4.625 -5.066 -6.719 1 98.88 119 VAL B C 1
ATOM 2823 O O . VAL B 1 119 ? -5.508 -4.863 -7.555 1 98.88 119 VAL B O 1
ATOM 2826 N N . GLY B 1 120 ? -4.52 -4.359 -5.559 1 98.62 120 GLY B N 1
ATOM 2827 C CA . GLY B 1 120 ? -5.426 -3.25 -5.312 1 98.62 120 GLY B CA 1
ATOM 2828 C C . GLY B 1 120 ? -5.348 -2.17 -6.379 1 98.62 120 GLY B C 1
ATOM 2829 O O . GLY B 1 120 ? -6.375 -1.667 -6.836 1 98.62 120 GLY B O 1
ATOM 2830 N N . MET B 1 121 ? -4.145 -1.856 -6.777 1 98.69 121 MET B N 1
ATOM 2831 C CA . MET B 1 121 ? -3.906 -0.814 -7.77 1 98.69 121 MET B CA 1
ATOM 2832 C C . MET B 1 121 ? -4.535 -1.184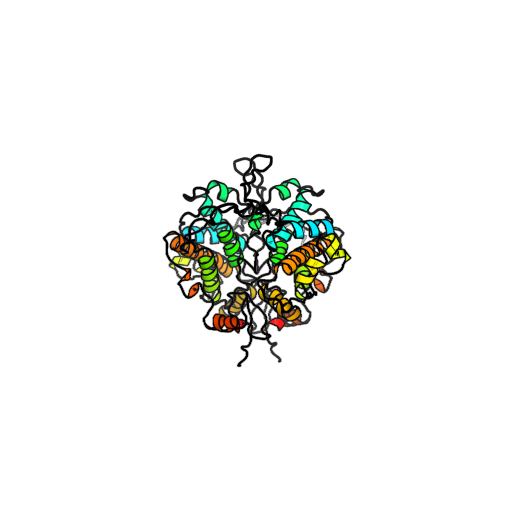 -9.109 1 98.69 121 MET B C 1
ATOM 2834 O O . MET B 1 121 ? -5.219 -0.365 -9.727 1 98.69 121 MET B O 1
ATOM 2838 N N . LEU B 1 122 ? -4.379 -2.43 -9.562 1 98.88 122 LEU B N 1
ATOM 2839 C CA . LEU B 1 122 ? -4.887 -2.871 -10.852 1 98.88 122 LEU B CA 1
ATOM 2840 C C . LEU B 1 122 ? -6.41 -2.955 -10.836 1 98.88 122 LEU B C 1
ATOM 2842 O O . LEU B 1 122 ? -7.078 -2.371 -11.695 1 98.88 122 LEU B O 1
ATOM 2846 N N . VAL B 1 123 ? -6.941 -3.67 -9.867 1 98.75 123 VAL B N 1
ATOM 2847 C CA . VAL B 1 123 ? -8.367 -3.973 -9.883 1 98.75 123 VAL B CA 1
ATOM 2848 C C . VAL B 1 123 ? -9.172 -2.684 -9.711 1 98.75 123 VAL B C 1
ATOM 2850 O O . VAL B 1 123 ? -10.258 -2.541 -10.273 1 98.75 123 VAL B O 1
ATOM 2853 N N . ASN B 1 124 ? -8.586 -1.727 -8.992 1 97.94 124 ASN B N 1
ATOM 2854 C CA . ASN B 1 124 ? -9.273 -0.461 -8.758 1 97.94 124 ASN B CA 1
ATOM 2855 C C . ASN B 1 124 ? -9.508 0.299 -10.062 1 97.94 124 ASN B C 1
ATOM 2857 O O . ASN B 1 124 ? -10.453 1.087 -10.164 1 97.94 124 ASN B O 1
ATOM 2861 N N . ILE B 1 125 ? -8.727 0.121 -11.102 1 98.12 125 ILE B N 1
ATOM 2862 C CA . ILE B 1 125 ? -8.898 0.889 -12.328 1 98.12 125 ILE B CA 1
ATOM 2863 C C . ILE B 1 125 ? -9.633 0.045 -13.367 1 98.12 125 ILE B C 1
ATOM 2865 O O . ILE B 1 125 ? -9.859 0.494 -14.492 1 98.12 125 ILE B O 1
ATOM 2869 N N . LEU B 1 126 ? -9.984 -1.186 -13.031 1 98.69 126 LEU B N 1
ATOM 2870 C CA . LEU B 1 126 ? -10.773 -2.016 -13.938 1 98.69 126 LEU B CA 1
ATOM 2871 C C . LEU B 1 126 ? -12.258 -1.697 -13.812 1 98.69 126 LEU B C 1
ATOM 2873 O O . LEU B 1 126 ? -12.75 -1.457 -12.703 1 98.69 126 LEU B O 1
ATOM 2877 N N . ASP B 1 127 ? -12.891 -1.743 -14.891 1 98.06 127 ASP B N 1
ATOM 2878 C CA . ASP B 1 127 ? -14.344 -1.614 -14.922 1 98.06 127 ASP B CA 1
ATOM 2879 C C . ASP B 1 127 ? -15.016 -2.793 -14.219 1 98.06 127 ASP B C 1
ATOM 2881 O O . ASP B 1 127 ? -14.344 -3.734 -13.797 1 98.06 127 ASP B O 1
ATOM 2885 N N . ASP B 1 128 ? -16.312 -2.674 -14.086 1 96.38 128 ASP B N 1
ATOM 2886 C CA . ASP B 1 128 ? -17.109 -3.709 -13.438 1 96.38 128 ASP B CA 1
ATOM 2887 C C . ASP B 1 128 ? -16.906 -5.066 -14.102 1 96.38 128 ASP B C 1
ATOM 2889 O O . ASP B 1 128 ? -17.125 -5.215 -15.305 1 96.38 128 ASP B O 1
ATOM 2893 N N . ILE B 1 129 ? -16.359 -6 -13.414 1 97.94 129 ILE B N 1
ATOM 2894 C CA . ILE B 1 129 ? -16.203 -7.375 -13.875 1 97.94 129 ILE B CA 1
ATOM 2895 C C . ILE B 1 129 ? -17.297 -8.25 -13.258 1 97.94 129 ILE B C 1
ATOM 2897 O O . ILE B 1 129 ? -17.016 -9.031 -12.344 1 97.94 129 ILE B O 1
ATOM 2901 N N . ASN B 1 130 ? -18.484 -8.078 -13.773 1 97.69 130 ASN B N 1
ATOM 2902 C CA . ASN B 1 130 ? -19.688 -8.789 -13.344 1 97.69 130 ASN B CA 1
ATOM 2903 C C . ASN B 1 130 ? -19.938 -8.625 -11.852 1 97.69 130 ASN B C 1
ATOM 2905 O O . ASN B 1 130 ? -20.328 -9.578 -11.172 1 97.69 130 ASN B O 1
ATOM 2909 N N . GLY B 1 131 ? -19.625 -7.496 -11.344 1 97.06 131 GLY B N 1
ATOM 2910 C CA . GLY B 1 131 ? -19.875 -7.184 -9.945 1 97.06 131 GLY B CA 1
ATOM 2911 C C . GLY B 1 131 ? -18.922 -7.867 -8.992 1 97.06 131 GLY B C 1
ATOM 2912 O O . GLY B 1 131 ? -19.188 -7.957 -7.793 1 97.06 131 GLY B O 1
ATOM 2913 N N . GLN B 1 132 ? -17.719 -8.344 -9.492 1 98 132 GLN B N 1
ATOM 2914 C CA . GLN B 1 132 ? -16.891 -9.227 -8.68 1 98 132 GLN B CA 1
ATOM 2915 C C . GLN B 1 132 ? -15.555 -8.555 -8.328 1 98 132 GLN B C 1
ATOM 2917 O O . GLN B 1 132 ? -14.664 -9.195 -7.77 1 98 132 GLN B O 1
ATOM 2922 N N . ASN B 1 133 ? -15.398 -7.27 -8.586 1 98.06 133 ASN B N 1
ATOM 2923 C CA . ASN B 1 133 ? -14.109 -6.625 -8.367 1 98.06 133 ASN B CA 1
ATOM 2924 C C . ASN B 1 133 ? -13.641 -6.789 -6.926 1 98.06 133 ASN B C 1
ATOM 2926 O O . ASN B 1 133 ? -12.508 -7.215 -6.68 1 98.06 133 ASN B O 1
ATOM 2930 N N . ALA B 1 134 ? -14.516 -6.488 -5.992 1 96.62 134 ALA B N 1
ATOM 2931 C CA . ALA B 1 134 ? -14.164 -6.59 -4.578 1 96.62 134 ALA B CA 1
ATOM 2932 C C . ALA B 1 134 ? -13.875 -8.039 -4.188 1 96.62 134 ALA B C 1
ATOM 2934 O O . ALA B 1 134 ? -12.984 -8.297 -3.377 1 96.62 134 ALA B O 1
ATOM 2935 N N . ALA B 1 135 ? -14.625 -8.961 -4.754 1 97.62 135 ALA B N 1
ATOM 2936 C CA . ALA B 1 135 ? -14.43 -10.375 -4.445 1 97.62 135 ALA B CA 1
ATOM 2937 C C . ALA B 1 135 ? -13.078 -10.875 -4.969 1 97.62 135 ALA B C 1
ATOM 2939 O O . ALA B 1 135 ? -12.445 -11.727 -4.352 1 97.62 135 ALA B O 1
ATOM 2940 N N . VAL B 1 136 ? -12.633 -10.359 -6.113 1 98.62 136 VAL B N 1
ATOM 2941 C CA . VAL B 1 136 ? -11.32 -10.695 -6.652 1 98.62 136 VAL B CA 1
ATOM 2942 C C . VAL B 1 136 ? -10.227 -10.266 -5.672 1 98.62 136 VAL B C 1
ATOM 2944 O O . VAL B 1 136 ? -9.32 -11.039 -5.359 1 98.62 136 VAL B O 1
ATOM 2947 N N . ILE B 1 137 ? -10.352 -9.047 -5.168 1 98.19 137 ILE B N 1
ATOM 2948 C CA . ILE B 1 137 ? -9.375 -8.508 -4.227 1 98.19 137 ILE B CA 1
ATOM 2949 C C . ILE B 1 137 ? -9.367 -9.344 -2.949 1 98.19 137 ILE B C 1
ATOM 2951 O O . ILE B 1 137 ? -8.32 -9.812 -2.508 1 98.19 137 ILE B O 1
ATOM 2955 N N . GLY B 1 138 ? -10.57 -9.555 -2.377 1 96.81 138 GLY B N 1
ATOM 2956 C CA . GLY B 1 138 ? -10.664 -10.328 -1.151 1 96.81 138 GLY B CA 1
ATOM 2957 C C . GLY B 1 138 ? -10.102 -11.734 -1.29 1 96.81 138 GLY B C 1
ATOM 2958 O O . GLY B 1 138 ? -9.336 -12.188 -0.442 1 96.81 138 GLY B O 1
ATOM 2959 N N . ALA B 1 139 ? -10.469 -12.422 -2.377 1 97.94 139 ALA B N 1
ATOM 2960 C CA . ALA B 1 139 ? -10.016 -13.789 -2.615 1 97.94 139 ALA B CA 1
ATOM 2961 C C . ALA B 1 139 ? -8.492 -13.852 -2.73 1 97.94 139 ALA B C 1
ATOM 2963 O O . ALA B 1 139 ? -7.863 -14.781 -2.213 1 97.94 139 ALA B O 1
ATOM 2964 N N . LEU B 1 140 ? -7.918 -12.883 -3.396 1 98.56 140 LEU B N 1
ATOM 2965 C CA . LEU B 1 140 ? -6.473 -12.906 -3.586 1 98.56 140 LEU B CA 1
ATOM 2966 C C . LEU B 1 140 ? -5.75 -12.609 -2.277 1 98.56 140 LEU B C 1
ATOM 2968 O O . LEU B 1 140 ? -4.711 -13.211 -1.989 1 98.56 140 LEU B O 1
ATOM 2972 N N . PHE B 1 141 ? -6.246 -11.656 -1.52 1 98 141 PHE B N 1
ATOM 2973 C CA . PHE B 1 141 ? -5.648 -11.367 -0.224 1 98 141 PHE B CA 1
ATOM 2974 C C . PHE B 1 141 ? -5.688 -12.594 0.681 1 98 141 PHE B C 1
ATOM 2976 O O . PHE B 1 141 ? -4.695 -12.922 1.332 1 98 141 PHE B O 1
ATOM 2983 N N . ARG B 1 142 ? -6.793 -13.289 0.689 1 96.69 142 ARG B N 1
ATOM 2984 C CA . ARG B 1 142 ? -6.906 -14.5 1.503 1 96.69 142 ARG B CA 1
ATOM 2985 C C . ARG B 1 142 ? -6.02 -15.609 0.958 1 96.69 142 ARG B C 1
ATOM 2987 O O . ARG B 1 142 ? -5.414 -16.359 1.727 1 96.69 142 ARG B O 1
ATOM 2994 N N . TYR B 1 143 ? -6 -15.727 -0.329 1 97.94 143 TYR B N 1
ATOM 2995 C CA . TYR B 1 143 ? -5.09 -16.672 -0.962 1 97.94 143 TYR B CA 1
ATOM 2996 C C . TYR B 1 143 ? -3.656 -16.453 -0.492 1 97.94 143 TYR B C 1
ATOM 2998 O O . TYR B 1 143 ? -2.969 -17.406 -0.104 1 97.94 143 TYR B O 1
ATOM 3006 N N . TYR B 1 144 ? -3.16 -15.211 -0.475 1 98.19 144 TYR B N 1
ATOM 3007 C CA . TYR B 1 144 ? -1.825 -14.844 -0.017 1 98.19 144 TYR B CA 1
ATOM 3008 C C . TYR B 1 144 ? -1.631 -15.211 1.448 1 98.19 144 TYR B C 1
ATOM 3010 O O . TYR B 1 144 ? -0.582 -15.734 1.828 1 98.19 144 TYR B O 1
ATOM 3018 N N . GLU B 1 145 ? -2.613 -14.992 2.219 1 96.19 145 GLU B N 1
ATOM 3019 C CA . GLU B 1 145 ? -2.52 -15.18 3.664 1 96.19 145 GLU B CA 1
ATOM 3020 C C . GLU B 1 145 ? -2.48 -16.656 4.031 1 96.19 145 GLU B C 1
ATOM 3022 O O . GLU B 1 145 ? -1.791 -17.047 4.977 1 96.19 145 GLU B O 1
ATOM 3027 N N . ASN B 1 146 ? -3.146 -17.453 3.217 1 95.06 146 ASN B N 1
ATOM 3028 C CA . ASN B 1 146 ? -3.49 -18.75 3.766 1 95.06 146 ASN B CA 1
ATOM 3029 C C . ASN B 1 146 ? -2.8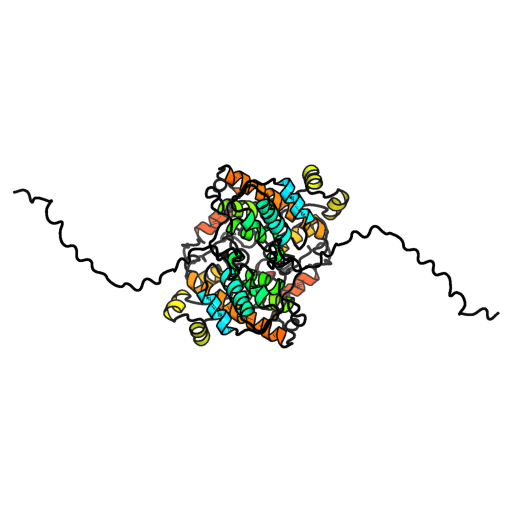69 -19.891 2.949 1 95.06 146 ASN B C 1
ATOM 3031 O O . ASN B 1 146 ? -2.846 -21.031 3.393 1 95.06 146 ASN B O 1
ATOM 3035 N N . THR B 1 147 ? -2.402 -19.609 1.83 1 97.31 147 THR B N 1
ATOM 3036 C CA . THR B 1 147 ? -1.871 -20.641 0.944 1 97.31 147 THR B CA 1
ATOM 3037 C C . THR B 1 147 ? -0.355 -20.734 1.081 1 97.31 147 THR B C 1
ATOM 3039 O O . THR B 1 147 ? 0.324 -19.734 1.298 1 97.31 147 THR B O 1
ATOM 3042 N N . GLU B 1 148 ? 0.126 -21.953 1.01 1 98.44 148 GLU B N 1
ATOM 3043 C CA . GLU B 1 148 ? 1.572 -22.141 0.929 1 98.44 148 GLU B CA 1
ATOM 3044 C C . GLU B 1 148 ? 2.125 -21.578 -0.38 1 98.44 148 GLU B C 1
ATOM 3046 O O . GLU B 1 148 ? 1.785 -22.062 -1.461 1 98.44 148 GLU B O 1
ATOM 3051 N N . LEU B 1 149 ? 2.973 -20.578 -0.303 1 98.62 149 LEU B N 1
ATOM 3052 C CA . LEU B 1 149 ? 3.514 -19.859 -1.451 1 98.62 149 LEU B CA 1
ATOM 3053 C C . LEU B 1 149 ? 5.008 -19.609 -1.278 1 98.62 149 LEU B C 1
ATOM 3055 O O . LEU B 1 149 ? 5.512 -19.594 -0.153 1 98.62 149 LEU B O 1
ATOM 3059 N N . PRO B 1 150 ? 5.715 -19.344 -2.418 1 98.62 150 PRO B N 1
ATOM 3060 C CA . PRO B 1 150 ? 5.273 -19.328 -3.814 1 98.62 150 PRO B CA 1
ATOM 3061 C C . PRO B 1 150 ? 4.973 -20.719 -4.363 1 98.62 150 PRO B C 1
ATOM 3063 O O . PRO B 1 150 ? 5.332 -21.719 -3.74 1 98.62 150 PRO B O 1
ATOM 3066 N N . LEU B 1 151 ? 4.215 -20.719 -5.473 1 98.69 151 LEU B N 1
ATOM 3067 C CA . LEU B 1 151 ? 4.004 -21.984 -6.168 1 98.69 151 LEU B CA 1
ATOM 3068 C C . LEU B 1 151 ? 5.332 -22.625 -6.543 1 98.69 151 LEU B C 1
ATOM 3070 O O . LEU B 1 151 ? 6.277 -21.938 -6.934 1 98.69 151 LEU B O 1
ATOM 3074 N N . SER B 1 152 ? 5.371 -24.016 -6.41 1 97.12 152 SER B N 1
ATOM 3075 C CA . SER B 1 152 ? 6.676 -24.656 -6.559 1 97.12 152 SER B CA 1
ATOM 3076 C C . SER B 1 152 ? 6.578 -25.938 -7.395 1 97.12 152 SER B C 1
ATOM 3078 O O . SER B 1 152 ? 7.535 -26.703 -7.477 1 97.12 152 SER B O 1
ATOM 3080 N N . SER B 1 153 ? 5.426 -26.219 -7.934 1 97.19 153 SER B N 1
ATOM 3081 C CA . SER B 1 153 ? 5.34 -27.391 -8.797 1 97.19 153 SER B CA 1
ATOM 3082 C C . SER B 1 153 ? 6.301 -27.281 -9.977 1 97.19 153 SER B C 1
ATOM 3084 O O . SER B 1 153 ? 6.598 -26.172 -10.445 1 97.19 153 SER B O 1
ATOM 3086 N N . ASP B 1 154 ? 6.719 -28.406 -10.453 1 96.75 154 ASP B N 1
ATOM 3087 C CA . ASP B 1 154 ? 7.625 -28.422 -11.602 1 96.75 154 ASP B CA 1
ATOM 3088 C C . ASP B 1 154 ? 7 -27.719 -12.805 1 96.75 154 ASP B C 1
ATOM 3090 O O . ASP B 1 154 ? 7.688 -27.016 -13.539 1 96.75 154 ASP B O 1
ATOM 3094 N N . GLU B 1 155 ? 5.773 -27.938 -13.039 1 97.62 155 GLU B N 1
ATOM 3095 C CA . GLU B 1 155 ? 5.055 -27.328 -14.148 1 97.62 155 GLU B CA 1
ATOM 3096 C C . GLU B 1 155 ? 5.062 -25.797 -14.039 1 97.62 155 GLU B C 1
ATOM 3098 O O . GLU B 1 155 ? 5.324 -25.109 -15.016 1 97.62 155 GLU B O 1
ATOM 3103 N N . PHE B 1 156 ? 4.809 -25.281 -12.852 1 98.44 156 PHE B N 1
ATOM 3104 C CA . PHE B 1 156 ? 4.785 -23.844 -12.656 1 98.44 156 PHE B CA 1
ATOM 3105 C C . PHE B 1 156 ? 6.184 -23.25 -12.812 1 98.44 156 PHE B C 1
ATOM 3107 O O . PHE B 1 156 ? 6.363 -22.234 -13.477 1 98.44 156 PHE B O 1
ATOM 3114 N N . VAL B 1 157 ? 7.148 -23.891 -12.172 1 98.31 157 VAL B N 1
ATOM 3115 C CA . VAL B 1 157 ? 8.531 -23.422 -12.211 1 98.31 157 VAL B CA 1
ATOM 3116 C C . VAL B 1 157 ? 9.008 -23.344 -13.664 1 98.31 157 VAL B C 1
ATOM 3118 O O . VAL B 1 157 ? 9.562 -22.328 -14.086 1 98.31 157 VAL B O 1
ATOM 3121 N N . ALA B 1 158 ? 8.766 -24.359 -14.414 1 98.12 158 ALA B N 1
ATOM 3122 C CA . ALA B 1 158 ? 9.125 -24.359 -15.828 1 98.12 158 ALA B CA 1
ATOM 3123 C C . ALA B 1 158 ? 8.312 -23.328 -16.594 1 98.12 158 ALA B C 1
ATOM 3125 O O . ALA B 1 158 ? 8.836 -22.672 -17.5 1 98.12 158 ALA B O 1
ATOM 3126 N N . GLY B 1 159 ? 7.094 -23.172 -16.25 1 98.56 159 GLY B N 1
ATOM 3127 C CA . GLY B 1 159 ? 6.191 -22.266 -16.953 1 98.56 159 GLY B CA 1
ATOM 3128 C C . GLY B 1 159 ? 6.617 -20.812 -16.844 1 98.56 159 GLY B C 1
ATOM 3129 O O . GLY B 1 159 ? 6.414 -20.031 -17.781 1 98.56 159 GLY B O 1
ATOM 3130 N N . ILE B 1 160 ? 7.191 -20.422 -15.711 1 98.44 160 ILE B N 1
ATOM 3131 C CA . ILE B 1 160 ? 7.578 -19.031 -15.539 1 98.44 160 ILE B CA 1
ATOM 3132 C C . ILE B 1 160 ? 9.023 -18.828 -15.992 1 98.44 160 ILE B C 1
ATOM 3134 O O . ILE B 1 160 ? 9.531 -17.703 -15.992 1 98.44 160 ILE B O 1
ATOM 3138 N N . GLY B 1 161 ? 9.672 -19.922 -16.375 1 97.94 161 GLY B N 1
ATOM 3139 C CA . GLY B 1 161 ? 11.039 -19.828 -16.859 1 97.94 161 GLY B CA 1
ATOM 3140 C C . GLY B 1 161 ? 12.078 -19.906 -15.766 1 97.94 161 GLY B C 1
ATOM 3141 O O . GLY B 1 161 ? 13.227 -19.516 -15.961 1 97.94 161 GLY B O 1
ATOM 3142 N N . SER B 1 162 ? 11.672 -20.312 -14.555 1 97.5 162 SER B N 1
ATOM 3143 C CA . SER B 1 162 ? 12.633 -20.578 -13.5 1 97.5 162 SER B CA 1
ATOM 3144 C C . SER B 1 162 ? 13.266 -21.953 -13.672 1 97.5 162 SER B C 1
ATOM 3146 O O . SER B 1 162 ? 13.039 -22.625 -14.68 1 97.5 162 SER B O 1
ATOM 3148 N N . THR B 1 163 ? 14.227 -22.297 -12.75 1 96.56 163 THR B N 1
ATOM 3149 C CA . THR B 1 163 ? 14.977 -23.547 -12.883 1 96.56 163 THR B CA 1
ATOM 3150 C C . THR B 1 163 ? 15.062 -24.266 -11.539 1 96.56 163 THR B C 1
ATOM 3152 O O . THR B 1 163 ? 14.742 -23.703 -10.5 1 96.56 163 THR B O 1
ATOM 3155 N N . ALA B 1 164 ? 15.469 -25.5 -11.641 1 94.5 164 ALA B N 1
ATOM 3156 C CA . ALA B 1 164 ? 15.672 -26.281 -10.438 1 94.5 164 ALA B CA 1
ATOM 3157 C C . ALA B 1 164 ? 16.75 -25.656 -9.547 1 94.5 164 ALA B C 1
ATOM 3159 O O . ALA B 1 164 ? 16.641 -25.703 -8.32 1 94.5 164 ALA B O 1
ATOM 3160 N N . GLU B 1 165 ? 17.781 -25.203 -10.148 1 96.25 165 GLU B N 1
ATOM 3161 C CA . GLU B 1 165 ? 18.844 -24.547 -9.406 1 96.25 165 GLU B CA 1
ATOM 3162 C C . GLU B 1 165 ? 18.328 -23.344 -8.633 1 96.25 165 GLU B C 1
ATOM 3164 O O . GLU B 1 165 ? 18.703 -23.141 -7.473 1 96.25 165 GLU B O 1
ATOM 3169 N N . LYS B 1 166 ? 17.469 -22.594 -9.258 1 97 166 LYS B N 1
ATOM 3170 C CA . LYS B 1 166 ? 16.891 -21.422 -8.586 1 97 166 LYS B CA 1
ATOM 3171 C C . LYS B 1 166 ? 15.906 -21.844 -7.508 1 97 166 LYS B C 1
ATOM 3173 O O . LYS B 1 166 ? 15.773 -21.188 -6.48 1 97 166 LYS B O 1
ATOM 3178 N N . THR B 1 167 ? 15.203 -22.938 -7.781 1 96.44 167 THR B N 1
ATOM 3179 C CA . THR B 1 167 ? 14.273 -23.453 -6.785 1 96.44 167 THR B CA 1
ATOM 3180 C C . THR B 1 167 ? 15 -23.781 -5.488 1 96.44 167 THR B C 1
ATOM 3182 O O . THR B 1 167 ? 14.453 -23.609 -4.398 1 96.44 167 THR B O 1
ATOM 3185 N N . ALA B 1 168 ? 16.203 -24.234 -5.602 1 96.31 168 ALA B N 1
ATOM 3186 C CA . ALA B 1 168 ? 17 -24.578 -4.422 1 96.31 168 ALA B CA 1
ATOM 3187 C C . ALA B 1 168 ? 17.281 -23.328 -3.576 1 96.31 168 ALA B C 1
ATOM 3189 O O . ALA B 1 168 ? 17.562 -23.438 -2.379 1 96.31 168 ALA B O 1
ATOM 3190 N N . LEU B 1 169 ? 17.203 -22.156 -4.18 1 96.88 169 LEU B N 1
ATOM 3191 C CA . LEU B 1 169 ? 17.391 -20.906 -3.443 1 96.88 169 LEU B CA 1
ATOM 3192 C C . LEU B 1 169 ? 16.156 -20.562 -2.615 1 96.88 169 LEU B C 1
ATOM 3194 O O . LEU B 1 169 ? 16.25 -19.797 -1.652 1 96.88 169 LEU B O 1
ATOM 3198 N N . VAL B 1 170 ? 15.008 -21.047 -3 1 97.69 170 VAL B N 1
ATOM 3199 C CA . VAL B 1 170 ? 13.773 -20.844 -2.248 1 97.69 170 VAL B CA 1
ATOM 3200 C C . VAL B 1 170 ? 13.734 -21.797 -1.051 1 97.69 170 VAL B C 1
ATOM 3202 O O . VAL B 1 170 ? 13.219 -21.438 0.013 1 97.69 170 VAL B O 1
ATOM 3205 N N . VAL B 1 171 ? 14.281 -22.953 -1.194 1 96.81 171 VAL B N 1
ATOM 3206 C CA . VAL B 1 171 ? 14.383 -24.031 -0.211 1 96.81 171 VAL B CA 1
ATOM 3207 C C . VAL B 1 171 ? 13 -24.594 0.09 1 96.81 171 VAL B C 1
ATOM 3209 O O . VAL B 1 171 ? 12.75 -25.781 -0.082 1 96.81 171 VAL B O 1
ATOM 3212 N N . LYS B 1 172 ? 12.07 -23.766 0.521 1 96.81 172 LYS B N 1
ATOM 3213 C CA . LYS B 1 172 ? 10.727 -24.188 0.882 1 96.81 172 LYS B CA 1
ATOM 3214 C C . LYS B 1 172 ? 9.742 -23.016 0.823 1 96.81 172 LYS B C 1
ATOM 3216 O O . LYS B 1 172 ? 10.094 -21.891 1.162 1 96.81 172 LYS B O 1
ATOM 3221 N N . SER B 1 173 ? 8.547 -23.312 0.381 1 97.88 173 SER B N 1
ATOM 3222 C CA . SER B 1 173 ? 7.449 -22.359 0.5 1 97.88 173 SER B CA 1
ATOM 3223 C C . SER B 1 173 ? 6.871 -22.359 1.912 1 97.88 173 SER B C 1
ATOM 3225 O O . SER B 1 173 ? 7.176 -23.25 2.715 1 97.88 173 SER B O 1
ATOM 3227 N N . SER B 1 174 ? 6.117 -21.312 2.203 1 98.06 174 SER B N 1
ATOM 3228 C CA . SER B 1 174 ? 5.504 -21.188 3.521 1 98.06 174 SER B CA 1
ATOM 3229 C C . SER B 1 174 ? 4.18 -20.438 3.447 1 98.06 174 SER B C 1
ATOM 3231 O O . SER B 1 174 ? 3.857 -19.844 2.418 1 98.06 174 SER B O 1
ATOM 3233 N N . VAL B 1 175 ? 3.375 -20.562 4.473 1 97.81 175 VAL B N 1
ATOM 3234 C CA . VAL B 1 175 ? 2.154 -19.781 4.617 1 97.81 175 VAL B CA 1
ATOM 3235 C C . VAL B 1 175 ? 2.471 -18.453 5.301 1 97.81 175 VAL B C 1
ATOM 3237 O O . VAL B 1 175 ? 3.141 -18.438 6.336 1 97.81 175 VAL B O 1
ATOM 3240 N N . ALA B 1 176 ? 2.006 -17.359 4.738 1 97.06 176 ALA B N 1
ATOM 3241 C CA . ALA B 1 176 ? 2.334 -16.031 5.246 1 97.06 176 ALA B CA 1
ATOM 3242 C C . ALA B 1 176 ? 1.599 -15.75 6.551 1 97.06 176 ALA B C 1
ATOM 3244 O O . ALA B 1 176 ? 2.154 -15.125 7.461 1 97.06 176 ALA B O 1
ATOM 3245 N N . ASN B 1 177 ? 0.333 -16.125 6.684 1 94.81 177 ASN B N 1
ATOM 3246 C CA . ASN B 1 177 ? -0.554 -15.961 7.828 1 94.81 177 ASN B CA 1
ATOM 3247 C C . ASN B 1 177 ? -0.934 -14.5 8.031 1 94.81 177 ASN B C 1
ATOM 3249 O O . ASN B 1 177 ? -1.581 -14.156 9.023 1 94.81 177 ASN B O 1
ATOM 3253 N N . SER B 1 178 ? -0.487 -13.641 7.234 1 95.5 178 SER B N 1
ATOM 3254 C CA . SER B 1 178 ? -0.773 -12.211 7.262 1 95.5 178 SER B CA 1
ATOM 3255 C C . SER B 1 178 ? -0.511 -11.562 5.906 1 95.5 178 SER B C 1
ATOM 3257 O O . SER B 1 178 ? 0.221 -12.117 5.082 1 95.5 178 SER B O 1
ATOM 3259 N N . VAL B 1 179 ? -1.089 -10.438 5.688 1 97.44 179 VAL B N 1
ATOM 3260 C CA . VAL B 1 179 ? -0.853 -9.719 4.438 1 97.44 179 VAL B CA 1
ATOM 3261 C C . VAL B 1 179 ? 0.435 -8.906 4.547 1 97.44 179 VAL B C 1
ATOM 3263 O O . VAL B 1 179 ? 0.905 -8.344 3.559 1 97.44 179 VAL B O 1
ATOM 3266 N N . LEU B 1 180 ? 1.043 -8.828 5.672 1 97.69 180 LEU B N 1
ATOM 3267 C CA . LEU B 1 180 ? 2.232 -8.023 5.918 1 97.69 180 LEU B CA 1
ATOM 3268 C C . LEU B 1 180 ? 3.479 -8.703 5.367 1 97.69 180 LEU B C 1
ATOM 3270 O O . LEU B 1 180 ? 3.672 -9.906 5.566 1 97.69 180 LEU B O 1
ATOM 3274 N N . CYS B 1 181 ? 4.262 -7.93 4.715 1 98.38 181 CYS B N 1
ATOM 3275 C CA . CYS B 1 181 ? 5.469 -8.414 4.055 1 98.38 181 CYS B CA 1
ATOM 3276 C C . CYS B 1 181 ? 6.426 -9.047 5.062 1 98.38 181 CYS B C 1
ATOM 3278 O O . CYS B 1 181 ? 6.961 -10.125 4.82 1 98.38 181 CYS B O 1
ATOM 3280 N N . HIS B 1 182 ? 6.668 -8.406 6.227 1 97.06 182 HIS B N 1
ATOM 3281 C CA . HIS B 1 182 ? 7.637 -8.922 7.191 1 97.06 182 HIS B CA 1
ATOM 3282 C C . HIS B 1 182 ? 7.207 -10.281 7.727 1 97.06 182 HIS B C 1
ATOM 3284 O O . HIS B 1 182 ? 8.047 -11.164 7.945 1 97.06 182 HIS B O 1
ATOM 3290 N N . SER B 1 183 ? 5.914 -10.469 7.965 1 95.19 183 SER B N 1
ATOM 3291 C CA . SER B 1 183 ? 5.414 -11.75 8.445 1 95.19 183 SER B CA 1
ATOM 3292 C C . SER B 1 183 ? 5.652 -12.852 7.418 1 95.19 183 SER B C 1
ATOM 3294 O O . SER B 1 183 ? 6.117 -13.945 7.762 1 95.19 183 SER B O 1
ATOM 3296 N N . SER B 1 184 ? 5.312 -12.555 6.203 1 97.44 184 SER B N 1
ATOM 3297 C CA . SER B 1 184 ? 5.496 -13.516 5.125 1 97.44 184 SER B CA 1
ATOM 3298 C C . SER B 1 184 ? 6.949 -13.969 5.031 1 97.44 184 SER B C 1
ATOM 3300 O O . SER B 1 184 ? 7.23 -15.172 5 1 97.44 184 SER B O 1
ATOM 3302 N N . ILE B 1 185 ? 7.855 -13.078 5.047 1 97.62 185 ILE B N 1
ATOM 3303 C CA . ILE B 1 185 ? 9.266 -13.414 4.863 1 97.62 185 ILE B CA 1
ATOM 3304 C C . ILE B 1 185 ? 9.805 -14.07 6.125 1 97.62 185 ILE B C 1
ATOM 3306 O O . ILE B 1 185 ? 10.641 -14.984 6.051 1 97.62 185 ILE B O 1
ATOM 3310 N N . SER B 1 186 ? 9.391 -13.586 7.254 1 96.62 186 SER B N 1
ATOM 3311 C CA . SER B 1 186 ? 9.82 -14.211 8.492 1 96.62 186 SER B CA 1
ATOM 3312 C C . SER B 1 186 ? 9.383 -15.672 8.562 1 96.62 186 SER B C 1
ATOM 3314 O O . SER B 1 186 ? 10.141 -16.531 8.992 1 96.62 186 SER B O 1
ATOM 3316 N N . ASN B 1 187 ? 8.117 -15.93 8.211 1 96.94 187 ASN B N 1
ATOM 3317 C CA . ASN B 1 187 ? 7.641 -17.312 8.188 1 96.94 187 ASN B CA 1
ATOM 3318 C C . ASN B 1 187 ? 8.422 -18.156 7.191 1 96.94 187 ASN B C 1
ATOM 3320 O O . ASN B 1 187 ? 8.734 -19.312 7.465 1 96.94 187 ASN B O 1
ATOM 3324 N N . TRP B 1 188 ? 8.758 -17.609 6.098 1 98.06 188 TRP B N 1
ATOM 3325 C CA . TRP B 1 188 ? 9.602 -18.297 5.125 1 98.06 188 TRP B CA 1
ATOM 3326 C C . TRP B 1 188 ? 11 -18.516 5.684 1 98.06 188 TRP B C 1
ATOM 3328 O O . TRP B 1 188 ? 11.594 -19.578 5.488 1 98.06 188 TRP B O 1
ATOM 3338 N N . SER B 1 189 ? 11.531 -17.469 6.312 1 97.56 189 SER B N 1
ATOM 3339 C CA . SER B 1 189 ? 12.844 -17.578 6.941 1 97.56 189 SER B CA 1
ATOM 3340 C C . SER B 1 189 ? 12.883 -18.75 7.926 1 97.56 189 SER B C 1
ATOM 3342 O O . SER B 1 189 ? 13.836 -19.531 7.93 1 97.56 189 SER B O 1
ATOM 3344 N N . LYS B 1 190 ? 11.883 -18.875 8.68 1 95.56 190 LYS B N 1
ATOM 3345 C CA . LYS B 1 190 ? 11.781 -19.984 9.633 1 95.56 190 LYS B CA 1
ATOM 3346 C C . LYS B 1 190 ? 11.734 -21.328 8.914 1 95.56 190 LYS B C 1
ATOM 3348 O O . LYS B 1 190 ? 12.391 -22.281 9.336 1 95.56 190 LYS B O 1
ATOM 3353 N N . ALA B 1 191 ? 10.992 -21.406 7.863 1 95.88 191 ALA B N 1
ATOM 3354 C CA . ALA B 1 191 ? 10.789 -22.656 7.141 1 95.88 191 ALA B CA 1
ATOM 3355 C C . ALA B 1 191 ? 12.031 -23.031 6.34 1 95.88 191 ALA B C 1
ATOM 3357 O O . ALA B 1 191 ? 12.367 -24.219 6.223 1 95.88 191 ALA B O 1
ATOM 3358 N N . SER B 1 192 ? 12.75 -22.078 5.832 1 95.94 192 SER B N 1
ATOM 3359 C CA . SER B 1 192 ? 13.812 -22.328 4.859 1 95.94 192 SER B CA 1
ATOM 3360 C C . SER B 1 192 ? 15.188 -22.266 5.512 1 95.94 192 SER B C 1
ATOM 3362 O O . SER B 1 192 ? 16.172 -22.766 4.953 1 95.94 192 SER B O 1
ATOM 3364 N N . GLY B 1 193 ? 15.273 -21.562 6.605 1 95.62 193 GLY B N 1
ATOM 3365 C CA . GLY B 1 193 ? 16.562 -21.312 7.211 1 95.62 193 GLY B CA 1
ATOM 3366 C C . GLY B 1 193 ? 17.312 -20.156 6.559 1 95.62 193 GLY B C 1
ATOM 3367 O O . GLY B 1 193 ? 18.453 -19.875 6.914 1 95.62 193 GLY B O 1
ATOM 3368 N N . LYS B 1 194 ? 16.688 -19.5 5.605 1 96.81 194 LYS B N 1
ATOM 3369 C CA . LYS B 1 194 ? 17.297 -18.359 4.91 1 96.81 194 LYS B CA 1
ATOM 3370 C C . LYS B 1 194 ? 16.938 -17.047 5.586 1 96.81 194 LYS B C 1
ATOM 3372 O O . LYS B 1 194 ? 15.969 -16.984 6.352 1 96.81 194 LYS B O 1
ATOM 3377 N N . THR B 1 195 ? 17.734 -16.016 5.344 1 97.06 195 THR B N 1
ATOM 3378 C CA . THR B 1 195 ? 17.484 -14.703 5.914 1 97.06 195 THR B CA 1
ATOM 3379 C C . THR B 1 195 ? 16.688 -13.836 4.941 1 97.06 195 THR B C 1
ATOM 3381 O O . THR B 1 195 ? 16.562 -14.172 3.762 1 97.06 195 THR B O 1
ATOM 3384 N N . PHE B 1 196 ? 16.172 -12.742 5.477 1 97.25 196 PHE B N 1
ATOM 3385 C CA . PHE B 1 196 ? 15.453 -11.766 4.668 1 97.25 196 PHE B CA 1
ATOM 3386 C C . PHE B 1 196 ? 16.281 -11.359 3.451 1 97.25 196 PHE B C 1
ATOM 3388 O O . PHE B 1 196 ? 15.734 -11.211 2.352 1 97.25 196 PHE B O 1
ATOM 3395 N N . SER B 1 197 ? 17.562 -11.172 3.576 1 96.81 197 SER B N 1
ATOM 3396 C CA . SER B 1 197 ? 18.422 -10.672 2.508 1 96.81 197 SER B CA 1
ATOM 3397 C C . SER B 1 197 ? 18.578 -11.711 1.395 1 96.81 197 SER B C 1
ATOM 3399 O O . SER B 1 197 ? 19 -11.375 0.287 1 96.81 197 SER B O 1
ATOM 3401 N N . GLU B 1 198 ? 18.188 -12.922 1.653 1 97.19 198 GLU B N 1
ATOM 3402 C CA . GLU B 1 198 ? 18.328 -14.008 0.684 1 97.19 198 GLU B CA 1
ATOM 3403 C C . GLU B 1 198 ? 17 -14.297 -0.011 1 97.19 198 GLU B C 1
ATOM 3405 O O . GLU B 1 198 ? 16.891 -15.281 -0.748 1 97.19 198 GLU B O 1
ATOM 3410 N N . LYS B 1 199 ? 16.047 -13.414 0.098 1 97 199 LYS B N 1
ATOM 3411 C CA . LYS B 1 199 ? 14.672 -13.672 -0.306 1 97 199 LYS B CA 1
ATOM 3412 C C . LYS B 1 199 ? 14.516 -13.586 -1.821 1 97 199 LYS B C 1
ATOM 3414 O O . LYS B 1 199 ? 13.445 -13.859 -2.359 1 97 199 LYS B O 1
ATOM 3419 N N . GLY B 1 200 ? 15.523 -13.258 -2.592 1 96.31 200 GLY B N 1
ATOM 3420 C CA . GLY B 1 200 ? 15.445 -12.883 -3.996 1 96.31 200 GLY B CA 1
ATOM 3421 C C . GLY B 1 200 ? 14.531 -13.789 -4.805 1 96.31 200 GLY B C 1
ATOM 3422 O O . GLY B 1 200 ? 13.422 -13.398 -5.16 1 96.31 200 GLY B O 1
ATOM 3423 N N . GLU B 1 201 ? 14.938 -15.047 -5.027 1 97.75 201 GLU B N 1
ATOM 3424 C CA . GLU B 1 201 ? 14.172 -15.977 -5.859 1 97.75 201 GLU B CA 1
ATOM 3425 C C . GLU B 1 201 ? 12.789 -16.234 -5.27 1 97.75 201 GLU B C 1
ATOM 3427 O O . GLU B 1 201 ? 11.805 -16.359 -6.004 1 97.75 201 GLU B O 1
ATOM 3432 N N . ARG B 1 202 ? 12.727 -16.375 -3.957 1 98.38 202 ARG B N 1
ATOM 3433 C CA . ARG B 1 202 ? 11.445 -16.594 -3.295 1 98.38 202 ARG B CA 1
ATOM 3434 C C . ARG B 1 202 ? 10.453 -15.492 -3.646 1 98.38 202 ARG B C 1
ATOM 3436 O O . ARG B 1 202 ? 9.305 -15.781 -3.99 1 98.38 202 ARG B O 1
ATOM 3443 N N . CYS B 1 203 ? 10.82 -14.211 -3.6 1 98.38 203 CYS B N 1
ATOM 3444 C CA . CYS B 1 203 ? 9.922 -13.094 -3.85 1 98.38 203 CYS B CA 1
ATOM 3445 C C . CYS B 1 203 ? 9.617 -12.953 -5.336 1 98.38 203 CYS B C 1
ATOM 3447 O O . CYS B 1 203 ? 8.516 -12.562 -5.715 1 98.38 203 CYS B O 1
ATOM 3449 N N . TYR B 1 204 ? 10.617 -13.258 -6.219 1 98.38 204 TYR B N 1
ATOM 3450 C CA . TYR B 1 204 ? 10.359 -13.25 -7.652 1 98.38 204 TYR B CA 1
ATOM 3451 C C . TYR B 1 204 ? 9.273 -14.25 -8.023 1 98.38 204 TYR B C 1
ATOM 3453 O O . TYR B 1 204 ? 8.336 -13.914 -8.75 1 98.38 204 TYR B O 1
ATOM 3461 N N . ARG B 1 205 ? 9.445 -15.43 -7.535 1 98.56 205 ARG B N 1
ATOM 3462 C CA . ARG B 1 205 ? 8.484 -16.484 -7.84 1 98.56 205 ARG B CA 1
ATOM 3463 C C . ARG B 1 205 ? 7.137 -16.203 -7.188 1 98.56 205 ARG B C 1
ATOM 3465 O O . ARG B 1 205 ? 6.09 -16.547 -7.742 1 98.56 205 ARG B O 1
ATOM 3472 N N . LEU B 1 206 ? 7.164 -15.602 -5.969 1 98.88 206 LEU B N 1
ATOM 3473 C CA . LEU B 1 206 ? 5.914 -15.211 -5.328 1 98.88 206 LEU B CA 1
ATOM 3474 C C . LEU B 1 206 ? 5.133 -14.242 -6.207 1 98.88 206 LEU B C 1
ATOM 3476 O O . LEU B 1 206 ? 3.918 -14.375 -6.363 1 98.88 206 LEU B O 1
ATOM 3480 N N . SER B 1 207 ? 5.805 -13.234 -6.793 1 98.88 207 SER B N 1
ATOM 3481 C CA . SER B 1 207 ? 5.148 -12.281 -7.684 1 98.88 207 SER B CA 1
ATOM 3482 C C . SER B 1 207 ? 4.516 -12.992 -8.875 1 98.88 207 SER B C 1
ATOM 3484 O O . SER B 1 207 ? 3.391 -12.672 -9.266 1 98.88 207 SER B O 1
ATOM 3486 N N . ALA B 1 208 ? 5.25 -13.938 -9.406 1 98.94 208 ALA B N 1
ATOM 3487 C CA . ALA B 1 208 ? 4.703 -14.727 -10.508 1 98.94 208 ALA B CA 1
ATOM 3488 C C . ALA B 1 208 ? 3.471 -15.508 -10.055 1 98.94 208 ALA B C 1
ATOM 3490 O O . ALA B 1 208 ? 2.475 -15.578 -10.781 1 98.94 208 ALA B O 1
ATOM 3491 N N . SER B 1 209 ? 3.533 -16.125 -8.859 1 98.94 209 SER B N 1
ATOM 3492 C CA . SER B 1 209 ? 2.418 -16.875 -8.305 1 98.94 209 SER B CA 1
ATOM 3493 C C . SER B 1 209 ? 1.182 -16 -8.133 1 98.94 209 SER B C 1
ATOM 3495 O O . SER B 1 209 ? 0.069 -16.422 -8.461 1 98.94 209 SER B O 1
ATOM 3497 N N . ILE B 1 210 ? 1.395 -14.812 -7.645 1 98.94 210 ILE B N 1
ATOM 3498 C CA . ILE B 1 210 ? 0.297 -13.883 -7.391 1 98.94 210 ILE B CA 1
ATOM 3499 C C . ILE B 1 210 ? -0.283 -13.398 -8.719 1 98.94 210 ILE B C 1
ATOM 3501 O O . ILE B 1 210 ? -1.504 -13.328 -8.883 1 98.94 210 ILE B O 1
ATOM 3505 N N . ALA B 1 211 ? 0.567 -13.07 -9.703 1 98.94 211 ALA B N 1
ATOM 3506 C CA . ALA B 1 211 ? 0.085 -12.656 -11.016 1 98.94 211 ALA B CA 1
ATOM 3507 C C . ALA B 1 211 ? -0.744 -13.766 -11.664 1 98.94 211 ALA B C 1
ATOM 3509 O O . ALA B 1 211 ? -1.791 -13.492 -12.258 1 98.94 211 ALA B O 1
ATOM 3510 N N . TYR B 1 212 ? -0.286 -15.008 -11.531 1 98.94 212 TYR B N 1
ATOM 3511 C CA . TYR B 1 212 ? -0.995 -16.172 -12.055 1 98.94 212 TYR B CA 1
ATOM 3512 C C . TYR B 1 212 ? -2.4 -16.25 -11.477 1 98.94 212 TYR B C 1
ATOM 3514 O O . TYR B 1 212 ? -3.383 -16.328 -12.219 1 98.94 212 TYR B O 1
ATOM 3522 N N . HIS B 1 213 ? -2.475 -16.188 -10.195 1 98.88 213 HIS B N 1
ATOM 3523 C CA . HIS B 1 213 ? -3.752 -16.391 -9.523 1 98.88 213 HIS B CA 1
ATOM 3524 C C . HIS B 1 213 ? -4.676 -15.195 -9.727 1 98.88 213 HIS B C 1
ATOM 3526 O O . HIS B 1 213 ? -5.895 -15.352 -9.82 1 98.88 213 HIS B O 1
ATOM 3532 N N . LEU B 1 214 ? -4.109 -13.992 -9.789 1 98.88 214 LEU B N 1
ATOM 3533 C CA . LEU B 1 214 ? -4.898 -12.797 -10.078 1 98.88 214 LEU B CA 1
ATOM 3534 C C . LEU B 1 214 ? -5.625 -12.938 -11.406 1 98.88 214 LEU B C 1
ATOM 3536 O O . LEU B 1 214 ? -6.836 -12.711 -11.492 1 98.88 214 LEU B O 1
ATOM 3540 N N . VAL B 1 215 ? -4.918 -13.336 -12.414 1 98.94 215 VAL B N 1
ATOM 3541 C CA . VAL B 1 215 ? -5.5 -13.477 -13.742 1 98.94 215 VAL B CA 1
ATOM 3542 C C . VAL B 1 215 ? -6.543 -14.594 -13.734 1 98.94 215 VAL B C 1
ATOM 3544 O O . VAL B 1 215 ? -7.609 -14.461 -14.344 1 98.94 215 VAL B O 1
ATOM 3547 N N . GLU B 1 216 ? -6.242 -15.688 -13.016 1 98.88 216 GLU B N 1
ATOM 3548 C CA . GLU B 1 216 ? -7.246 -16.734 -12.891 1 98.88 216 GLU B CA 1
ATOM 3549 C C . GLU B 1 216 ? -8.555 -16.203 -12.32 1 98.88 216 GLU B C 1
ATOM 3551 O O . GLU B 1 216 ? -9.633 -16.469 -12.859 1 98.88 216 GLU B O 1
ATOM 3556 N N . LEU B 1 217 ? -8.445 -15.453 -11.273 1 98.81 217 LEU B N 1
ATOM 3557 C CA . LEU B 1 217 ? -9.633 -14.906 -10.617 1 98.81 217 LEU B CA 1
ATOM 3558 C C . LEU B 1 217 ? -10.352 -13.922 -11.523 1 98.81 217 LEU B C 1
ATOM 3560 O O . LEU B 1 217 ? -11.578 -13.953 -11.633 1 98.81 217 LEU B O 1
ATOM 3564 N N . LEU B 1 218 ? -9.609 -13.062 -12.195 1 98.88 218 LEU B N 1
ATOM 3565 C CA . LEU B 1 218 ? -10.203 -12.078 -13.094 1 98.88 218 LEU B CA 1
ATOM 3566 C C . LEU B 1 218 ? -10.914 -12.773 -14.258 1 98.88 218 LEU B C 1
ATOM 3568 O O . LEU B 1 218 ? -12.023 -12.383 -14.633 1 98.88 218 LEU B O 1
ATOM 3572 N N . ASN B 1 219 ? -10.289 -13.797 -14.812 1 98.88 219 ASN B N 1
ATOM 3573 C CA . ASN B 1 219 ? -10.914 -14.57 -15.883 1 98.88 219 ASN B CA 1
ATOM 3574 C C . ASN B 1 219 ? -12.203 -15.234 -15.422 1 98.88 219 ASN B C 1
ATOM 3576 O O . ASN B 1 219 ? -13.211 -15.203 -16.125 1 98.88 219 ASN B O 1
ATOM 3580 N N . ARG B 1 220 ? -12.156 -15.852 -14.281 1 98.69 220 ARG B N 1
ATOM 3581 C CA . ARG B 1 220 ? -13.328 -16.516 -13.719 1 98.69 220 ARG B CA 1
ATOM 3582 C C . ARG B 1 220 ? -14.461 -15.516 -13.484 1 98.69 220 ARG B C 1
ATOM 3584 O O . ARG B 1 220 ? -15.609 -15.781 -13.836 1 98.69 220 ARG B O 1
ATOM 3591 N N . ALA B 1 221 ? -14.133 -14.398 -12.898 1 98.62 221 ALA B N 1
ATOM 3592 C CA . ALA B 1 221 ? -15.125 -13.344 -12.68 1 98.62 221 ALA B CA 1
ATOM 3593 C C . ALA B 1 221 ? -15.703 -12.859 -14.008 1 98.62 221 ALA B C 1
ATOM 3595 O O . ALA B 1 221 ? -16.906 -12.656 -14.125 1 98.62 221 ALA B O 1
ATOM 3596 N N . HIS B 1 222 ? -14.82 -12.68 -14.992 1 98.56 222 HIS B N 1
ATOM 3597 C CA . HIS B 1 222 ? -15.227 -12.211 -16.312 1 98.56 222 HIS B CA 1
ATOM 3598 C C . HIS B 1 222 ? -16.188 -13.188 -16.969 1 98.56 222 HIS B C 1
ATOM 3600 O O . HIS B 1 222 ? -17.109 -12.781 -17.688 1 98.56 222 HIS B O 1
ATOM 3606 N N . LYS B 1 223 ? -16 -14.445 -16.734 1 98.31 223 LYS B N 1
ATOM 3607 C CA . LYS B 1 223 ? -16.844 -15.492 -17.297 1 98.31 223 LYS B CA 1
ATOM 3608 C C . LYS B 1 223 ? -18.156 -15.625 -16.547 1 98.31 223 LYS B C 1
ATOM 3610 O O . LYS B 1 223 ? -19.031 -16.391 -16.938 1 98.31 223 LYS B O 1
ATOM 3615 N N . GLY B 1 224 ? -18.25 -14.945 -15.453 1 98 224 GLY B N 1
ATOM 3616 C CA . GLY B 1 224 ? -19.547 -14.891 -14.789 1 98 224 GLY B CA 1
ATOM 3617 C C . GLY B 1 224 ? -19.594 -15.703 -13.516 1 98 224 GLY B C 1
ATOM 3618 O O . GLY B 1 224 ? -20.656 -15.836 -12.898 1 98 224 GLY B O 1
ATOM 3619 N N . GLU B 1 225 ? -18.438 -16.25 -13.086 1 98 225 GLU B N 1
ATOM 3620 C CA . GLU B 1 225 ? -18.438 -16.953 -11.812 1 98 225 GLU B CA 1
ATOM 3621 C C . GLU B 1 225 ? -18.688 -16.016 -10.641 1 98 225 GLU B C 1
ATOM 3623 O O . GLU B 1 225 ? -18.125 -14.914 -10.602 1 98 225 GLU B O 1
ATOM 3628 N N . ASP B 1 226 ? -19.5 -16.422 -9.664 1 98 226 ASP B N 1
ATOM 3629 C CA . ASP B 1 226 ? -19.766 -15.648 -8.453 1 98 226 ASP B CA 1
ATOM 3630 C C . ASP B 1 226 ? -18.688 -15.898 -7.398 1 98 226 ASP B C 1
ATOM 3632 O O . ASP B 1 226 ? -18.906 -16.656 -6.453 1 98 226 ASP B O 1
ATOM 3636 N N . LEU B 1 227 ? -17.609 -15.195 -7.488 1 97.69 227 LEU B N 1
ATOM 3637 C CA . LEU B 1 227 ? -16.5 -15.352 -6.562 1 97.69 227 LEU B CA 1
ATOM 3638 C C . LEU B 1 227 ? -16.891 -14.93 -5.152 1 97.69 227 LEU B C 1
ATOM 3640 O O . LEU B 1 227 ? -16.375 -15.461 -4.168 1 97.69 227 LEU B O 1
ATOM 3644 N N . ALA B 1 228 ? -17.766 -13.984 -5.043 1 95.19 228 ALA B N 1
ATOM 3645 C CA . ALA B 1 228 ? -18.188 -13.445 -3.752 1 95.19 228 ALA B CA 1
ATOM 3646 C C . ALA B 1 228 ? -18.859 -14.523 -2.902 1 95.19 228 ALA B C 1
ATOM 3648 O O . ALA B 1 228 ? -18.938 -14.398 -1.679 1 95.19 228 ALA B O 1
ATOM 3649 N N . ALA B 1 229 ? -19.328 -15.531 -3.592 1 94.88 229 ALA B N 1
ATOM 3650 C CA . ALA B 1 229 ? -20 -16.625 -2.896 1 94.88 229 ALA B CA 1
ATOM 3651 C C . ALA B 1 229 ? -19 -17.625 -2.326 1 94.88 229 ALA B C 1
ATOM 3653 O O . ALA B 1 229 ? -19.344 -18.453 -1.482 1 94.88 229 ALA B O 1
ATOM 3654 N N . LEU B 1 230 ? -17.75 -17.484 -2.723 1 93.12 230 LEU B N 1
ATOM 3655 C CA . LEU B 1 230 ? -16.734 -18.438 -2.289 1 93.12 230 LEU B CA 1
ATOM 3656 C C . LEU B 1 230 ? -16.203 -18.078 -0.903 1 93.12 230 LEU B C 1
ATOM 3658 O O . LEU B 1 230 ? -15.945 -16.906 -0.62 1 93.12 230 LEU B O 1
ATOM 3662 N N . PRO B 1 231 ? -15.977 -19.047 -0.082 1 89.88 231 PRO B N 1
ATOM 3663 C CA . PRO B 1 231 ? -15.461 -18.781 1.265 1 89.88 231 PRO B CA 1
ATOM 3664 C C . PRO B 1 231 ? -14.109 -18.078 1.252 1 89.88 231 PRO B C 1
ATOM 3666 O O . PRO B 1 231 ? -13.82 -17.266 2.135 1 89.88 231 PRO B O 1
ATOM 3669 N N . GLU B 1 232 ? -13.367 -18.266 0.263 1 89.88 232 GLU B N 1
ATOM 3670 C CA . GLU B 1 232 ? -12.008 -17.734 0.211 1 89.88 232 GLU B CA 1
ATOM 3671 C C . GLU B 1 232 ? -12.023 -16.234 -0.099 1 89.88 232 GLU B C 1
ATOM 3673 O O . GLU B 1 232 ? -11.008 -15.555 0.058 1 89.88 232 GLU B O 1
ATOM 3678 N N . SER B 1 233 ? -13.18 -15.758 -0.516 1 91.56 233 SER B N 1
ATOM 3679 C CA . SER B 1 233 ? -13.266 -14.328 -0.829 1 91.56 233 SER B CA 1
ATOM 3680 C C . SER B 1 233 ? -13.703 -13.523 0.386 1 91.56 233 SER B C 1
ATOM 3682 O O . SER B 1 233 ? -13.695 -12.289 0.356 1 91.56 233 SER B O 1
ATOM 3684 N N . LYS B 1 234 ? -14.062 -14.281 1.431 1 90.62 234 LYS B N 1
ATOM 3685 C CA . LYS B 1 234 ? -14.594 -13.641 2.631 1 90.62 234 LYS B CA 1
ATOM 3686 C C . LYS B 1 234 ? -13.648 -13.812 3.812 1 90.62 234 LYS B C 1
ATOM 3688 O O . LYS B 1 234 ? -12.797 -14.703 3.811 1 90.62 234 LYS B O 1
ATOM 3693 N N . PRO B 1 235 ? -13.828 -12.852 4.773 1 91.19 235 PRO B N 1
ATOM 3694 C CA . PRO B 1 235 ? -13.102 -13.133 6.016 1 91.19 235 PRO B CA 1
ATOM 3695 C C . PRO B 1 235 ? -13.469 -14.484 6.621 1 91.19 235 PRO B C 1
ATOM 3697 O O . PRO B 1 235 ? -14.531 -15.039 6.309 1 91.19 235 PRO B O 1
ATOM 3700 N N . SER B 1 236 ? -12.555 -15.008 7.438 1 92.12 236 SER B N 1
ATOM 3701 C CA . SER B 1 236 ? -12.828 -16.266 8.117 1 92.12 236 SER B CA 1
ATOM 3702 C C . SER B 1 236 ? -14.078 -16.172 8.984 1 92.12 236 SER B C 1
ATOM 3704 O O . SER B 1 236 ? -14.508 -15.062 9.336 1 92.12 236 SER B O 1
ATOM 3706 N N . THR B 1 237 ? -14.641 -17.281 9.312 1 92.69 237 THR B N 1
ATOM 3707 C CA . THR B 1 237 ? -15.797 -17.312 10.203 1 92.69 237 THR B CA 1
ATOM 3708 C C . THR B 1 237 ? -15.461 -16.656 11.539 1 92.69 237 THR B C 1
ATOM 3710 O O . THR B 1 237 ? -16.281 -15.93 12.109 1 92.69 237 THR B O 1
ATOM 3713 N N . GLU B 1 238 ? -14.312 -16.859 11.984 1 91.62 238 GLU B N 1
ATOM 3714 C CA . GLU B 1 238 ? -13.867 -16.266 13.242 1 91.62 238 GLU B CA 1
ATOM 3715 C C . GLU B 1 238 ? -13.805 -14.742 13.133 1 91.62 238 GLU B C 1
ATOM 3717 O O . GLU B 1 238 ? -14.273 -14.023 14.016 1 91.62 238 GLU B O 1
ATOM 3722 N N . ALA B 1 239 ? -13.219 -14.266 12.086 1 91.88 239 ALA B N 1
ATOM 3723 C CA . ALA B 1 239 ? -13.141 -12.82 11.875 1 91.88 239 ALA B CA 1
ATOM 3724 C C . ALA B 1 239 ? -14.531 -12.211 11.758 1 91.88 239 ALA B C 1
ATOM 3726 O O . ALA B 1 239 ? -14.789 -11.125 12.289 1 91.88 239 ALA B O 1
ATOM 3727 N N . GLN B 1 240 ? -15.406 -12.906 11.117 1 93.31 240 GLN B N 1
ATOM 3728 C CA . GLN B 1 240 ? -16.781 -12.422 10.984 1 93.31 240 GLN B CA 1
ATOM 3729 C C . GLN B 1 240 ? -17.469 -12.352 12.344 1 93.31 240 GLN B C 1
ATOM 3731 O O . GLN B 1 240 ? -18.266 -11.438 12.586 1 93.31 240 GLN B O 1
ATOM 3736 N N . SER B 1 241 ? -17.234 -13.266 13.172 1 94.06 241 SER B N 1
ATOM 3737 C CA . SER B 1 241 ? -17.781 -13.242 14.516 1 94.06 241 SER B CA 1
ATOM 3738 C C . SER B 1 241 ? -17.312 -12.023 15.297 1 94.06 241 SER B C 1
ATOM 3740 O O . SER B 1 241 ? -18.094 -11.398 16.016 1 94.06 241 SER B O 1
ATOM 3742 N N . CYS B 1 242 ? -16.078 -11.68 15.195 1 94.06 242 CYS B N 1
ATOM 3743 C CA . CYS B 1 242 ? -15.562 -10.469 15.828 1 94.06 242 CYS B CA 1
ATOM 3744 C C . CYS B 1 242 ? -16.234 -9.227 15.273 1 94.06 242 CYS B C 1
ATOM 3746 O O . CYS B 1 242 ? -16.594 -8.32 16.031 1 94.06 242 CYS B O 1
ATOM 3748 N N . GLN B 1 243 ? -16.438 -9.219 13.961 1 94.06 243 GLN B N 1
ATOM 3749 C CA . GLN B 1 243 ? -16.984 -8.047 13.289 1 94.06 243 GLN B CA 1
ATOM 3750 C C . GLN B 1 243 ? -18.453 -7.855 13.633 1 94.06 243 GLN B C 1
ATOM 3752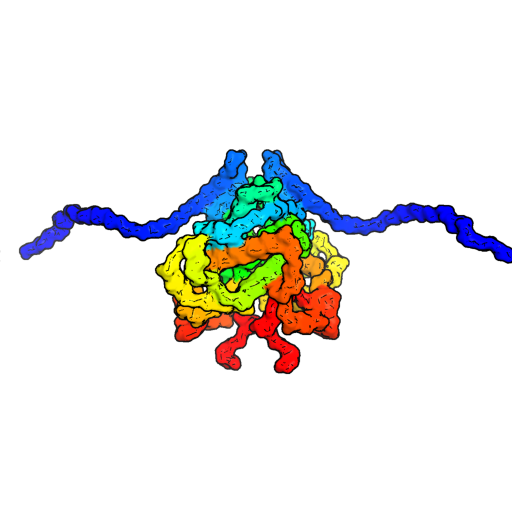 O O . GLN B 1 243 ? -19.016 -6.77 13.438 1 94.06 243 GLN B O 1
ATOM 3757 N N . SER B 1 244 ? -19.078 -8.875 14.125 1 94.31 244 SER B N 1
ATOM 3758 C CA . SER B 1 244 ? -20.484 -8.75 14.508 1 94.31 244 SER B CA 1
ATOM 3759 C C . SER B 1 244 ? -20.672 -7.746 15.641 1 94.31 244 SER B C 1
ATOM 3761 O O . SER B 1 244 ? -21.703 -7.074 15.719 1 94.31 244 SER B O 1
ATOM 3763 N N . CYS B 1 245 ? -19.703 -7.594 16.469 1 94.12 245 CYS B N 1
ATOM 3764 C CA . CYS B 1 245 ? -19.75 -6.613 17.547 1 94.12 245 CYS B CA 1
ATOM 3765 C C . CYS B 1 245 ? -18.906 -5.395 17.219 1 94.12 245 CYS B C 1
ATOM 3767 O O . CYS B 1 245 ? -19.234 -4.273 17.594 1 94.12 245 CYS B O 1
ATOM 3769 N N . HIS B 1 246 ? -17.797 -5.719 16.531 1 95.44 246 HIS B N 1
ATOM 3770 C CA . HIS B 1 246 ? -16.922 -4.648 16.062 1 95.44 246 HIS B CA 1
ATOM 3771 C C . HIS B 1 246 ? -17.234 -4.27 14.617 1 95.44 246 HIS B C 1
ATOM 3773 O O . HIS B 1 246 ? -16.375 -4.34 13.75 1 95.44 246 HIS B O 1
ATOM 3779 N N . GLY B 1 247 ? -18.406 -3.77 14.367 1 95.12 247 GLY B N 1
ATOM 3780 C CA . GLY B 1 247 ? -18.844 -3.508 13 1 95.12 247 GLY B CA 1
ATOM 3781 C C . GLY B 1 247 ? -18.422 -2.148 12.484 1 95.12 247 GLY B C 1
ATOM 3782 O O . GLY B 1 247 ? -18.031 -1.273 13.266 1 95.12 247 GLY B O 1
ATOM 3783 N N . SER B 1 248 ? -18.469 -1.979 11.18 1 95.19 248 SER B N 1
ATOM 3784 C CA . SER B 1 248 ? -18.016 -0.75 10.539 1 95.19 248 SER B CA 1
ATOM 3785 C C . SER B 1 248 ? -19.062 0.352 10.648 1 95.19 248 SER B C 1
ATOM 3787 O O . SER B 1 248 ? -18.734 1.539 10.594 1 95.19 248 SER B O 1
ATOM 3789 N N . SER B 1 249 ? -20.328 0.02 10.789 1 95.44 249 SER B N 1
ATOM 3790 C CA . SER B 1 249 ? -21.391 1.018 10.828 1 95.44 249 SER B CA 1
ATOM 3791 C C . SER B 1 249 ? -22.094 1.03 12.18 1 95.44 249 SER B C 1
ATOM 3793 O O . SER B 1 249 ? -22.812 1.976 12.508 1 95.44 249 SER B O 1
ATOM 3795 N N . SER B 1 250 ? -21.953 -0.002 12.875 1 94.81 250 SER B N 1
ATOM 3796 C CA . SER B 1 250 ? -22.516 -0.128 14.219 1 94.81 250 SER B CA 1
ATOM 3797 C C . SER B 1 250 ? -21.656 -1.047 15.086 1 94.81 250 SER B C 1
ATOM 3799 O O . SER B 1 250 ? -21.016 -1.968 14.578 1 94.81 250 SER B O 1
ATOM 3801 N N . THR B 1 251 ? -21.625 -0.74 16.359 1 95.56 251 THR B N 1
ATOM 3802 C CA . THR B 1 251 ? -20.859 -1.557 17.312 1 95.56 251 THR B CA 1
ATOM 3803 C C . THR B 1 251 ? -21.766 -2.043 18.438 1 95.56 251 THR B C 1
ATOM 3805 O O . THR B 1 251 ? -22.812 -1.459 18.703 1 95.56 251 THR B O 1
ATOM 3808 N N . MET B 1 252 ? -21.359 -3.141 18.922 1 92.19 252 MET B N 1
ATOM 3809 C CA . MET B 1 252 ? -22.016 -3.592 20.141 1 92.19 252 MET B CA 1
ATOM 3810 C C . MET B 1 252 ? -21.391 -2.941 21.375 1 92.19 252 MET B C 1
ATOM 3812 O O . MET B 1 252 ? -20.203 -3.121 21.641 1 92.19 252 MET B O 1
ATOM 3816 N N . GLY B 1 253 ? -22.203 -2.191 22.141 1 90.19 253 GLY B N 1
ATOM 3817 C CA . GLY B 1 253 ? -21.672 -1.529 23.312 1 90.19 253 GLY B CA 1
ATOM 3818 C C . GLY B 1 253 ? -20.484 -0.643 23.031 1 90.19 253 GLY B C 1
ATOM 3819 O O . GLY B 1 253 ? -20.516 0.165 22.094 1 90.19 253 GLY B O 1
ATOM 3820 N N . PRO B 1 254 ? -19.422 -0.793 23.875 1 88.12 254 PRO B N 1
ATOM 3821 C CA . PRO B 1 254 ? -18.25 0.077 23.734 1 88.12 254 PRO B CA 1
ATOM 3822 C C . PRO B 1 254 ? -17.188 -0.497 22.797 1 88.12 254 PRO B C 1
ATOM 3824 O O . PRO B 1 254 ? -16.047 -0.043 22.797 1 88.12 254 PRO B O 1
ATOM 3827 N N . ALA B 1 255 ? -17.547 -1.462 22.047 1 91.44 255 ALA B N 1
ATOM 3828 C CA . ALA B 1 255 ? -16.594 -2.057 21.109 1 91.44 255 ALA B CA 1
ATOM 3829 C C . ALA B 1 255 ? -16.109 -1.028 20.094 1 91.44 255 ALA B C 1
ATOM 3831 O O . ALA B 1 255 ? -16.891 -0.183 19.641 1 91.44 255 ALA B O 1
ATOM 3832 N N . ALA B 1 256 ? -14.867 -1.097 19.828 1 92.12 256 ALA B N 1
ATOM 3833 C CA . ALA B 1 256 ? -14.328 -0.232 18.781 1 92.12 256 ALA B CA 1
ATOM 3834 C C . ALA B 1 256 ? -14.797 -0.684 17.406 1 92.12 256 ALA B C 1
ATOM 3836 O O . ALA B 1 256 ? -14.898 -1.884 17.141 1 92.12 256 ALA B O 1
ATOM 3837 N N . SER B 1 257 ? -15.047 0.293 16.547 1 96.62 257 SER B N 1
ATOM 3838 C CA . SER B 1 257 ? -15.445 0.006 15.18 1 96.62 257 SER B CA 1
ATOM 3839 C C . SER B 1 257 ? -14.242 -0.352 14.312 1 96.62 257 SER B C 1
ATOM 3841 O O . SER B 1 257 ? -13.18 0.258 14.438 1 96.62 257 SER B O 1
ATOM 3843 N N . VAL B 1 258 ? -14.438 -1.46 13.5 1 95.62 258 VAL B N 1
ATOM 3844 C CA . VAL B 1 258 ? -13.32 -1.926 12.68 1 95.62 258 VAL B CA 1
ATOM 3845 C C . VAL B 1 258 ? -13.812 -2.246 11.273 1 95.62 258 VAL B C 1
ATOM 3847 O O . VAL B 1 258 ? -14.945 -2.684 11.086 1 95.62 258 VAL B O 1
ATOM 3850 N N . LYS B 1 259 ? -12.969 -1.919 10.305 1 95.31 259 LYS B N 1
ATOM 3851 C CA . LYS B 1 259 ? -13.125 -2.449 8.953 1 95.31 259 LYS B CA 1
ATOM 3852 C C . LYS B 1 259 ? -11.828 -3.068 8.445 1 95.31 259 LYS B C 1
ATOM 3854 O O . LYS B 1 259 ? -10.828 -2.369 8.266 1 95.31 259 LYS B O 1
ATOM 3859 N N . THR B 1 260 ? -11.828 -4.312 8.297 1 95.75 260 THR B N 1
ATOM 3860 C CA . THR B 1 260 ? -10.742 -5.102 7.727 1 95.75 260 THR B CA 1
ATOM 3861 C C . THR B 1 260 ? -11.211 -6.523 7.43 1 95.75 260 THR B C 1
ATOM 3863 O O . THR B 1 260 ? -12.148 -7.02 8.055 1 95.75 260 THR B O 1
ATOM 3866 N N . ASP B 1 261 ? -10.594 -7.082 6.434 1 93.19 261 ASP B N 1
ATOM 3867 C CA . ASP B 1 261 ? -10.906 -8.477 6.141 1 93.19 261 ASP B CA 1
ATOM 3868 C C . ASP B 1 261 ? -9.773 -9.398 6.59 1 93.19 261 ASP B C 1
ATOM 3870 O O . ASP B 1 261 ? -9.789 -10.594 6.293 1 93.19 261 ASP B O 1
ATOM 3874 N N . MET B 1 262 ? -8.812 -8.836 7.289 1 92.56 262 MET B N 1
ATOM 3875 C CA . MET B 1 262 ? -7.684 -9.625 7.785 1 92.56 262 MET B CA 1
ATOM 3876 C C . MET B 1 262 ? -8.125 -10.562 8.906 1 92.56 262 MET B C 1
ATOM 3878 O O . MET B 1 262 ? -9.164 -10.336 9.539 1 92.56 262 MET B O 1
ATOM 3882 N N . GLU B 1 263 ? -7.352 -11.547 9.102 1 91.19 263 GLU B N 1
ATOM 3883 C CA . GLU B 1 263 ? -7.578 -12.438 10.234 1 91.19 263 GLU B CA 1
ATOM 3884 C C . GLU B 1 263 ? -7.227 -11.75 11.555 1 91.19 263 GLU B C 1
ATOM 3886 O O . GLU B 1 263 ? -6.07 -11.391 11.781 1 91.19 263 GLU B O 1
ATOM 3891 N N . CYS B 1 264 ? -8.164 -11.625 12.453 1 91.94 264 CYS B N 1
ATOM 3892 C CA . CYS B 1 264 ? -8 -10.844 13.672 1 91.94 264 CYS B CA 1
ATOM 3893 C C . CYS B 1 264 ? -7.102 -11.562 14.664 1 91.94 264 CYS B C 1
ATOM 3895 O O . CYS B 1 264 ? -6.281 -10.938 15.336 1 91.94 264 CYS B O 1
ATOM 3897 N N . THR B 1 265 ? -7.203 -12.852 14.695 1 89.25 265 THR B N 1
ATOM 3898 C CA . THR B 1 265 ? -6.59 -13.617 15.766 1 89.25 265 THR B CA 1
ATOM 3899 C C . THR B 1 265 ? -5.098 -13.812 15.508 1 89.25 265 THR B C 1
ATOM 3901 O O . THR B 1 265 ? -4.383 -14.359 16.344 1 89.25 265 THR B O 1
ATOM 3904 N N . THR B 1 266 ? -4.719 -13.367 14.391 1 86.69 266 THR B N 1
ATOM 3905 C CA . THR B 1 266 ? -3.281 -13.367 14.141 1 86.69 266 THR B CA 1
ATOM 3906 C C . THR B 1 266 ? -2.568 -12.414 15.094 1 86.69 266 THR B C 1
ATOM 3908 O O . THR B 1 266 ? -1.462 -12.703 15.555 1 86.69 266 THR B O 1
ATOM 3911 N N . CYS B 1 267 ? -3.27 -11.312 15.445 1 86.5 267 CYS B N 1
ATOM 3912 C CA . CYS B 1 267 ? -2.625 -10.289 16.266 1 86.5 267 CYS B CA 1
ATOM 3913 C C . CYS B 1 267 ? -3.42 -10.023 17.531 1 86.5 267 CYS B C 1
ATOM 3915 O O . CYS B 1 267 ? -2.896 -9.453 18.5 1 86.5 267 CYS B O 1
ATOM 3917 N N . HIS B 1 268 ? -4.676 -10.328 17.5 1 88.5 268 HIS B N 1
ATOM 3918 C CA . HIS B 1 268 ? -5.539 -10.008 18.625 1 88.5 268 HIS B CA 1
ATOM 3919 C C . HIS B 1 268 ? -5.938 -11.258 19.406 1 88.5 268 HIS B C 1
ATOM 3921 O O . HIS B 1 268 ? -6.133 -12.32 18.797 1 88.5 268 HIS B O 1
ATOM 3927 N N . THR B 1 269 ? -6.004 -10.898 20.766 1 83.62 269 THR B N 1
ATOM 3928 C CA . THR B 1 269 ? -6.52 -11.969 21.609 1 83.62 269 THR B CA 1
ATOM 3929 C C . THR B 1 269 ? -8.023 -11.82 21.812 1 83.62 269 THR B C 1
ATOM 3931 O O . THR B 1 269 ? -8.539 -10.703 21.906 1 83.62 269 THR B O 1
ATOM 3934 N N . GLY B 1 270 ? -8.82 -12.797 21.422 1 71.94 270 GLY B N 1
ATOM 3935 C CA . GLY B 1 270 ? -10.258 -12.766 21.641 1 71.94 270 GLY B CA 1
ATOM 3936 C C . GLY B 1 270 ? -10.633 -12.352 23.062 1 71.94 270 GLY B C 1
ATOM 3937 O O . GLY B 1 270 ? -9.758 -12.102 23.891 1 71.94 270 GLY B O 1
ATOM 3938 N N . HIS B 1 271 ? -11.906 -11.805 23.25 1 69.94 271 HIS B N 1
ATOM 3939 C CA . HIS B 1 271 ? -12.414 -11.383 24.547 1 69.94 271 HIS B CA 1
ATOM 3940 C C . HIS B 1 271 ? -12.492 -12.562 25.516 1 69.94 271 HIS B C 1
ATOM 3942 O O . HIS B 1 271 ? -12.477 -12.375 26.734 1 69.94 271 HIS B O 1
ATOM 3948 N N . PHE B 1 272 ? -12.75 -13.742 25.078 1 54.81 272 PHE B N 1
ATOM 3949 C CA . PHE B 1 272 ? -13.078 -14.859 25.953 1 54.81 272 PHE B CA 1
ATOM 3950 C C . PHE B 1 272 ? -11.859 -15.75 26.156 1 54.81 272 PHE B C 1
ATOM 3952 O O . PHE B 1 272 ? -11.969 -16.844 26.719 1 54.81 272 PHE B O 1
ATOM 3959 N N . ASN B 1 273 ? -10.766 -15.242 25.609 1 41.97 273 ASN B N 1
ATOM 3960 C CA . ASN B 1 273 ? -9.719 -16.172 26 1 41.97 273 ASN B CA 1
ATOM 3961 C C . ASN B 1 273 ? -9.039 -15.727 27.297 1 41.97 273 ASN B C 1
ATOM 3963 O O . ASN B 1 273 ? -8.883 -14.523 27.531 1 41.97 273 ASN B O 1
#

Secondary structure (DSSP, 8-state):
----TT-TT----------------------EE-TTS-EE--TT--B------HHHHHHHHHHH-S-HHHHHHHHHHHHHHTSS-TTHHHHHT--GGGGTT-TTTTTTS--B-HHHHHHHHHHHTBPPSTT-HHHHHHHHHHHHHHSEES---HHHHHHHT--HHHHHHH---EE-SSSBHHHHHHHHHHHH---GGG-HHHHHHHHHHHHHHHHHHHHHHHTT--GGGSGGGS--HHHHHHHHHB-SS-BSTTPPP----S-GGGT---S--/-----S-------------------------EE-TTS-EE--TT--B------HHHHHHHHHHH-S-HHHHHHHHHHHHHHTSS-TTHHHHTT--GGGGTT-TTTTTTS--B-HHHHHHHHHHHTB--STT-HHHHHHHHHHHHHHSEES---HHHHHHHT--HHHHHHH---EE-SSSBHHHHHHHHHHHH---GGG-HHHHHHHHHHHHHHHHHHHHHHHTT--GGGSGGGS--HHHHHHHHHB-SS-BSTTPPP----S-GGGT---S--

Organism: NCBI:txid38313

Sequence (546 aa):
MSINRRQALGQIIGISAAAAGAGLTATCAFAATDESGNYRLELGEKLKYAPLDPMATAKLAYETGGGCMHQVFHATVTMLAQSASVDADKFATIPTALAGYGFAGVTGQGTLCGNLNAVGMLVNILDDINGQNAAVIGALFRYYENTELPLSSDEFVAGIGSTAEKTALVVKSSVANSVLCHSSISNWSKASGKTFSEKGERCYRLSASIAYHLVELLNRAHKGEDLAALPESKPSTEAQSCQSCHGSSSTMGPAASVKTDMECTTCHTGHFNMSINRRQALGQIIGISAAAAGAGLTATCAFAATDESGNYRLELGEKLKYAPLDPMATAKLAYETGGGCMHQVFHATVTMLAQSASVDADKFATIPTALAGYGFAGVTGQGTLCGNLNAVGMLVNILDDINGQNAAVIGALFRYYENTELPLSSDEFVAGIGSTAEKTALVVKSSVANSVLCHSSISNWSKASGKTFSEKGERCYRLSASIAYHLVELLNRAHKGEDLAALPESKPSTEAQSCQSCHGSSSTMGPAASVKTDMECTTCHTGHFN

InterPro domains:
  IPR006311 Twin-arginine translocation pathway, signal sequence [PS51318] (1-31)
  IPR036280 Multiheme cytochrome superfamily [SSF48695] (39-270)